Protein AF-A0A0F8W7I5-F1 (afdb_monomer_lite)

Sequence (427 aa):
KKTGGIIATMIDIIKAVSNLGILMFHIVDGIEAINVDHQGSGLKTAEGMVFAGLNPVSTDLLCARYMFSNVPLNESLEVKLEGGTAGGFPQKVPIPSVDGINIISKEGYDCLLARDFTFERAEKRGLGEMSYYATGYDILTDSPIISLKGHLGSVINDNFSDIVTSTLFYDTYKIPWDLQRTALNYLAAVDELGGTNLKEEFIQYFDEDDDGVISYEEFGKRGSTTIMLHFAADYVSSMGKERLGYLKGFFKLMSSMYRYSNKQNNPDNLDIMGERSLATTCAVAFTVSRMPIEIPDQFVSGRMCGKGKWPSTQFARFLQTGNMIYGPGFPLSIGVPGLYGNALFYADLTQNGGNYAGNLRNQPNPGAINRYIREVKRGKVKPLDFVVYVPAEFVKFTGKKIPNIETTDDPTKIFTASFQNNNEIWS

pLDDT: mean 90.23, std 7.47, range [54.41, 98.56]

Structure (mmCIF, N/CA/C/O backbone):
data_AF-A0A0F8W7I5-F1
#
_entry.id   AF-A0A0F8W7I5-F1
#
loop_
_atom_site.group_PDB
_atom_site.id
_atom_site.type_symbol
_atom_site.label_atom_id
_atom_site.label_alt_id
_atom_site.label_comp_id
_atom_site.label_asym_id
_atom_site.label_entity_id
_atom_site.label_seq_id
_atom_site.pdbx_PDB_ins_code
_atom_site.Cartn_x
_atom_site.Cartn_y
_atom_site.Cartn_z
_atom_site.occupancy
_atom_site.B_iso_or_equiv
_atom_site.auth_seq_id
_atom_site.auth_comp_id
_atom_site.auth_asym_id
_atom_site.auth_atom_id
_atom_site.pdbx_PDB_model_num
ATOM 1 N N . LYS A 1 1 ? 26.038 -5.611 10.581 1.00 56.50 1 LYS A N 1
ATOM 2 C CA . LYS A 1 1 ? 25.983 -6.122 9.187 1.00 56.50 1 LYS A CA 1
ATOM 3 C C . LYS A 1 1 ? 24.552 -6.552 8.903 1.00 56.50 1 LYS A C 1
ATOM 5 O O . LYS A 1 1 ? 24.049 -7.376 9.657 1.00 56.50 1 LYS A O 1
ATOM 10 N N . LYS A 1 2 ? 23.906 -5.969 7.888 1.00 68.94 2 LYS A N 1
ATOM 11 C CA . LYS A 1 2 ? 22.574 -6.375 7.413 1.00 68.94 2 LYS A CA 1
ATOM 12 C C . LYS A 1 2 ? 22.705 -7.729 6.704 1.00 68.94 2 LYS A C 1
ATOM 14 O O . LYS A 1 2 ? 23.706 -7.954 6.023 1.00 68.94 2 LYS A O 1
ATOM 19 N N . THR A 1 3 ? 21.776 -8.655 6.922 1.00 73.94 3 THR A N 1
ATOM 20 C CA . THR A 1 3 ? 21.707 -9.875 6.101 1.00 73.94 3 THR A CA 1
ATOM 21 C C . THR A 1 3 ? 21.049 -9.522 4.768 1.00 73.94 3 THR A C 1
ATOM 23 O O . THR A 1 3 ? 20.335 -8.527 4.683 1.00 73.94 3 THR A O 1
ATOM 26 N N . GLY A 1 4 ? 21.239 -10.330 3.723 1.00 75.44 4 GLY A N 1
ATOM 27 C CA . GLY A 1 4 ? 20.555 -10.111 2.439 1.00 75.44 4 GLY A CA 1
ATOM 28 C C . GLY A 1 4 ? 19.050 -10.437 2.452 1.00 75.44 4 GLY A C 1
ATOM 29 O O . GLY A 1 4 ? 18.425 -10.495 1.395 1.00 75.44 4 GLY A O 1
ATOM 30 N N . GLY A 1 5 ? 18.474 -10.683 3.637 1.00 81.38 5 GLY A N 1
ATOM 31 C CA . GLY A 1 5 ? 17.042 -10.870 3.841 1.00 81.38 5 GLY A CA 1
ATOM 32 C C . GLY A 1 5 ? 16.445 -12.043 3.062 1.00 81.38 5 GLY A C 1
ATOM 33 O O . GLY A 1 5 ? 17.113 -13.037 2.763 1.00 81.38 5 GLY A O 1
ATOM 34 N N . ILE A 1 6 ? 15.157 -11.920 2.736 1.00 81.62 6 ILE A N 1
ATOM 35 C CA . ILE A 1 6 ? 14.421 -12.932 1.972 1.00 81.62 6 ILE A CA 1
ATOM 36 C C . ILE A 1 6 ? 14.962 -13.076 0.546 1.00 81.62 6 ILE A C 1
ATOM 38 O O . ILE A 1 6 ? 15.063 -14.195 0.060 1.00 81.62 6 ILE A O 1
ATOM 42 N N . ILE A 1 7 ? 15.407 -11.981 -0.080 1.00 85.12 7 ILE A N 1
ATOM 43 C CA . ILE A 1 7 ? 15.951 -11.982 -1.445 1.00 85.12 7 ILE A CA 1
ATOM 44 C C . ILE A 1 7 ? 17.201 -12.863 -1.527 1.00 85.12 7 ILE A C 1
ATOM 46 O O . ILE A 1 7 ? 17.254 -13.794 -2.328 1.00 85.12 7 ILE A O 1
ATOM 50 N N . ALA A 1 8 ? 18.198 -12.630 -0.664 1.00 86.69 8 ALA A N 1
ATOM 51 C CA . ALA A 1 8 ? 19.387 -13.481 -0.638 1.00 86.69 8 ALA A CA 1
ATOM 52 C C . ALA A 1 8 ? 19.048 -14.925 -0.256 1.00 86.69 8 ALA A C 1
ATOM 54 O O . ALA A 1 8 ? 19.621 -15.844 -0.829 1.00 86.69 8 ALA A O 1
ATOM 55 N N . THR A 1 9 ? 18.082 -15.128 0.646 1.00 89.56 9 THR A N 1
ATOM 56 C CA . THR A 1 9 ? 17.603 -16.474 0.996 1.00 89.56 9 THR A CA 1
ATOM 57 C C . THR A 1 9 ? 17.038 -17.206 -0.224 1.00 89.56 9 THR A C 1
ATOM 59 O O . THR A 1 9 ? 17.407 -18.349 -0.473 1.00 89.56 9 THR A O 1
ATOM 62 N N . MET A 1 10 ? 16.184 -16.552 -1.017 1.00 88.69 10 MET A N 1
ATOM 63 C CA . MET A 1 10 ? 15.612 -17.120 -2.243 1.00 88.69 10 MET A CA 1
ATOM 64 C C . MET A 1 10 ? 16.702 -17.445 -3.268 1.00 88.69 10 MET A C 1
ATOM 66 O O . MET A 1 10 ? 16.728 -18.549 -3.807 1.00 88.69 10 MET A O 1
ATOM 70 N N . ILE A 1 11 ? 17.642 -16.520 -3.478 1.00 91.06 11 ILE A N 1
ATOM 71 C CA . ILE A 1 11 ? 18.794 -16.719 -4.366 1.00 91.06 11 ILE A CA 1
ATOM 72 C C . ILE A 1 11 ? 19.638 -17.918 -3.909 1.00 91.06 11 ILE A C 1
ATOM 74 O O . ILE A 1 11 ? 20.025 -18.751 -4.727 1.00 91.06 11 ILE A O 1
ATOM 78 N N . ASP A 1 12 ? 19.906 -18.039 -2.609 1.00 90.31 12 ASP A N 1
ATOM 79 C CA . ASP A 1 12 ? 20.693 -19.140 -2.054 1.00 90.31 12 ASP A CA 1
ATOM 80 C C . ASP A 1 12 ? 19.970 -20.489 -2.175 1.00 90.31 12 ASP A C 1
ATOM 82 O O . ASP A 1 12 ? 20.615 -21.488 -2.494 1.00 90.31 12 ASP A O 1
ATOM 86 N N . ILE A 1 13 ? 18.643 -20.526 -2.004 1.00 89.38 13 ILE A N 1
ATOM 87 C CA . ILE A 1 13 ? 17.831 -21.732 -2.233 1.00 89.38 13 ILE A CA 1
ATOM 88 C C . ILE A 1 13 ? 17.916 -22.165 -3.700 1.00 89.38 13 ILE A C 1
ATOM 90 O O . ILE A 1 13 ? 18.237 -23.322 -3.973 1.00 89.38 13 ILE A O 1
ATOM 94 N N . ILE A 1 14 ? 17.684 -21.248 -4.646 1.00 87.62 14 ILE A N 1
ATOM 95 C CA . ILE A 1 14 ? 17.744 -21.560 -6.084 1.00 87.62 14 ILE A CA 1
ATOM 96 C C . ILE A 1 14 ? 19.150 -22.041 -6.455 1.00 87.62 14 ILE A C 1
ATOM 98 O O . ILE A 1 14 ? 19.300 -23.046 -7.147 1.00 87.62 14 ILE A O 1
ATOM 102 N N . LYS A 1 15 ? 20.191 -21.385 -5.929 1.00 88.88 15 LYS A N 1
ATOM 103 C CA . LYS A 1 15 ? 21.586 -21.774 -6.163 1.00 88.88 15 LYS A CA 1
ATOM 104 C C . LYS A 1 15 ? 21.917 -23.149 -5.589 1.00 88.88 15 LYS A C 1
ATOM 106 O O . LYS A 1 15 ? 22.700 -23.895 -6.173 1.00 88.88 15 LYS A O 1
ATOM 111 N N . ALA A 1 16 ? 21.372 -23.488 -4.425 1.00 89.31 16 ALA A N 1
ATOM 112 C CA . ALA A 1 16 ? 21.576 -24.801 -3.831 1.00 89.31 16 ALA A CA 1
ATOM 113 C C . ALA A 1 16 ? 20.948 -25.900 -4.700 1.00 89.31 16 ALA A C 1
ATOM 115 O O . ALA A 1 16 ? 21.582 -26.927 -4.931 1.00 89.31 16 ALA A O 1
ATOM 116 N N . VAL A 1 17 ? 19.739 -25.663 -5.220 1.00 86.81 17 VAL A N 1
ATOM 117 C CA . VAL A 1 17 ? 19.012 -26.626 -6.060 1.00 86.81 17 VAL A CA 1
ATOM 118 C C . VAL A 1 17 ? 19.626 -26.752 -7.457 1.00 86.81 17 VAL A C 1
ATOM 120 O O . VAL A 1 17 ? 19.731 -27.868 -7.966 1.00 86.81 17 VAL A O 1
ATOM 123 N N . SER A 1 18 ? 20.096 -25.655 -8.062 1.00 83.56 18 SER A N 1
ATOM 124 C CA . SER A 1 18 ? 20.686 -25.672 -9.411 1.00 83.56 18 SER A CA 1
ATOM 125 C C . SER A 1 18 ? 21.927 -26.566 -9.512 1.00 83.56 18 SER A C 1
ATOM 127 O O . SER A 1 18 ? 22.158 -27.209 -10.535 1.00 83.56 18 SER A O 1
ATOM 129 N N . ASN A 1 19 ? 22.687 -26.690 -8.422 1.00 81.50 19 ASN A N 1
ATOM 130 C CA . ASN A 1 19 ? 23.871 -27.548 -8.347 1.00 81.50 19 ASN A CA 1
ATOM 131 C C . ASN A 1 19 ? 23.555 -29.052 -8.239 1.00 81.50 19 ASN A C 1
ATOM 133 O O . ASN A 1 19 ? 24.476 -29.866 -8.262 1.00 81.50 19 ASN A O 1
ATOM 137 N N . LEU A 1 20 ? 22.281 -29.445 -8.129 1.00 87.12 20 LEU A N 1
ATOM 138 C CA . LEU A 1 20 ? 21.867 -30.851 -8.030 1.00 87.12 20 LEU A CA 1
ATOM 139 C C . LEU A 1 20 ? 21.674 -31.530 -9.396 1.00 87.12 20 LEU A C 1
ATOM 141 O O . LEU A 1 20 ? 21.258 -32.685 -9.448 1.00 87.12 20 LEU A O 1
ATOM 145 N N . GLY A 1 21 ? 21.950 -30.831 -10.502 1.00 80.31 21 GLY A N 1
ATOM 146 C CA . GLY A 1 21 ? 21.763 -31.364 -11.857 1.00 80.31 21 GLY A CA 1
ATOM 147 C C . GLY A 1 21 ? 20.293 -31.510 -12.266 1.00 80.31 21 GLY A C 1
ATOM 148 O O . GLY A 1 21 ? 19.979 -32.270 -13.179 1.00 80.31 21 GLY A O 1
ATOM 149 N N . ILE A 1 22 ? 19.388 -30.802 -11.585 1.00 84.06 22 ILE A N 1
ATOM 150 C CA . ILE A 1 22 ? 17.960 -30.773 -11.905 1.00 84.06 22 ILE A CA 1
ATOM 151 C C . ILE A 1 22 ? 17.735 -29.729 -13.001 1.00 84.06 22 ILE A C 1
ATOM 153 O O . ILE A 1 22 ? 18.164 -28.583 -12.866 1.00 84.06 22 ILE A O 1
ATOM 157 N N . LEU A 1 23 ? 17.039 -30.111 -14.075 1.00 85.12 23 LEU A N 1
ATOM 158 C CA . LEU A 1 23 ? 16.570 -29.153 -15.073 1.00 85.12 23 LEU A CA 1
ATOM 159 C C . LEU A 1 23 ? 15.580 -28.188 -14.410 1.00 85.12 23 LEU A C 1
ATOM 161 O O . LEU A 1 23 ? 14.511 -28.605 -13.965 1.00 85.12 23 LEU A O 1
ATOM 165 N N . MET A 1 24 ? 15.934 -26.907 -14.367 1.00 84.69 24 MET A N 1
ATOM 166 C CA . MET A 1 24 ? 15.047 -25.849 -13.897 1.00 84.69 24 MET A CA 1
ATOM 167 C C . MET A 1 24 ? 14.416 -25.156 -15.099 1.00 84.69 24 MET A C 1
ATOM 169 O O . MET A 1 24 ? 15.111 -24.691 -16.001 1.00 84.69 24 MET A O 1
ATOM 173 N N . PHE A 1 25 ? 13.089 -25.113 -15.109 1.00 88.81 25 PHE A N 1
ATOM 174 C CA . PHE A 1 25 ? 12.299 -24.404 -16.104 1.00 88.81 25 PHE A CA 1
ATOM 175 C C . PHE A 1 25 ? 11.478 -23.345 -15.377 1.00 88.81 25 PHE A C 1
ATOM 177 O O . PHE A 1 25 ? 10.688 -23.676 -14.491 1.00 88.81 25 PHE A O 1
ATOM 184 N N . HIS A 1 26 ? 11.705 -22.080 -15.715 1.00 86.94 26 HIS A N 1
ATOM 185 C CA . HIS A 1 26 ? 11.046 -20.944 -15.084 1.00 86.94 26 HIS A CA 1
ATOM 186 C C . HIS A 1 26 ? 9.839 -20.567 -15.922 1.00 86.94 26 HIS A C 1
ATOM 188 O O . HIS A 1 26 ? 9.993 -20.311 -17.112 1.00 86.94 26 HIS A O 1
ATOM 194 N N . ILE A 1 27 ? 8.656 -20.572 -15.311 1.00 88.06 27 ILE A N 1
ATOM 195 C CA . ILE A 1 27 ? 7.405 -20.145 -15.936 1.00 88.06 27 ILE A CA 1
ATOM 196 C C . ILE A 1 27 ? 6.838 -19.024 -15.081 1.00 88.06 27 ILE A C 1
ATOM 198 O O . ILE A 1 27 ? 6.635 -19.217 -13.881 1.00 88.06 27 ILE A O 1
ATOM 202 N N . VAL A 1 28 ? 6.570 -17.881 -15.702 1.00 84.75 28 VAL A N 1
ATOM 203 C CA . VAL A 1 28 ? 5.923 -16.746 -15.048 1.00 84.75 28 VAL A CA 1
ATOM 204 C C . VAL A 1 28 ? 4.610 -16.461 -15.756 1.00 84.75 28 VAL A C 1
ATOM 206 O O . VAL A 1 28 ? 4.583 -16.254 -16.970 1.00 84.75 28 VAL A O 1
ATOM 209 N N . ASP A 1 29 ? 3.526 -16.481 -14.987 1.00 83.88 29 ASP A N 1
ATOM 210 C CA . ASP A 1 29 ? 2.187 -16.142 -15.452 1.00 83.88 29 ASP A CA 1
ATOM 211 C C . ASP A 1 29 ? 1.895 -14.670 -15.146 1.00 83.88 29 ASP A C 1
ATOM 213 O O . ASP A 1 29 ? 1.801 -14.279 -13.981 1.00 83.88 29 ASP A O 1
ATOM 217 N N . GLY A 1 30 ? 1.792 -13.860 -16.199 1.00 78.38 30 GLY A N 1
ATOM 218 C CA . GLY A 1 30 ? 1.366 -12.465 -16.136 1.00 78.38 30 GLY A CA 1
ATOM 219 C C . GLY A 1 30 ? -0.058 -12.241 -16.653 1.00 78.38 30 GLY A C 1
ATOM 220 O O . GLY A 1 30 ? -0.389 -11.098 -16.956 1.00 78.38 30 GLY A O 1
ATOM 221 N N . ILE A 1 31 ? -0.871 -13.293 -16.826 1.00 80.06 31 ILE A N 1
ATOM 222 C CA . ILE A 1 31 ? -2.256 -13.216 -17.319 1.00 80.06 31 ILE A CA 1
ATOM 223 C C . ILE A 1 31 ? -3.209 -12.779 -16.209 1.00 80.06 31 ILE A C 1
ATOM 225 O O . ILE A 1 31 ? -3.118 -13.229 -15.069 1.00 80.06 31 ILE A O 1
ATOM 229 N N . GLU A 1 32 ? -4.170 -11.922 -16.562 1.00 75.75 32 GLU A N 1
ATOM 230 C CA . GLU A 1 32 ? -5.151 -11.382 -15.616 1.00 75.75 32 GLU A CA 1
ATOM 231 C C . GLU A 1 32 ? -4.492 -10.728 -14.393 1.00 75.75 32 GLU A C 1
ATOM 233 O O . GLU A 1 32 ? -4.996 -10.819 -13.265 1.00 75.75 32 GLU A O 1
ATOM 238 N N . ALA A 1 33 ? -3.348 -10.075 -14.621 1.00 77.25 33 ALA A N 1
ATOM 239 C CA . ALA A 1 33 ? -2.568 -9.475 -13.558 1.00 77.25 33 ALA A CA 1
ATOM 240 C C . ALA A 1 33 ? -3.409 -8.467 -12.758 1.00 77.25 33 ALA A C 1
ATOM 242 O O . ALA A 1 33 ? -4.278 -7.756 -13.279 1.00 77.25 33 ALA A O 1
ATOM 243 N N . ILE A 1 34 ? -3.148 -8.425 -11.453 1.00 76.75 34 ILE A N 1
ATOM 244 C CA . ILE A 1 34 ? -3.834 -7.532 -10.523 1.00 76.75 34 ILE A CA 1
ATOM 245 C C . ILE A 1 34 ? -2.980 -6.285 -10.358 1.00 76.75 34 ILE A C 1
ATOM 247 O O . ILE A 1 34 ? -1.820 -6.358 -9.964 1.00 76.75 34 ILE A O 1
ATOM 251 N N . ASN A 1 35 ? -3.565 -5.131 -10.658 1.00 75.75 35 ASN A N 1
ATOM 252 C CA . ASN A 1 35 ? -2.820 -3.887 -10.823 1.00 75.75 35 ASN A CA 1
ATOM 253 C C . ASN A 1 35 ? -2.430 -3.141 -9.540 1.00 75.75 35 ASN A C 1
ATOM 255 O O . ASN A 1 35 ? -1.685 -2.166 -9.613 1.00 75.75 35 ASN A O 1
ATOM 259 N N . VAL A 1 36 ? -2.974 -3.542 -8.390 1.00 77.88 36 VAL A N 1
ATOM 260 C CA . VAL A 1 36 ? -2.850 -2.797 -7.123 1.00 77.88 36 VAL A CA 1
ATOM 261 C C . VAL A 1 36 ? -2.219 -3.622 -6.007 1.00 77.88 36 VAL A C 1
ATOM 263 O O . VAL A 1 36 ? -1.603 -3.051 -5.113 1.00 77.88 36 VAL A O 1
ATOM 266 N N . ASP A 1 37 ? -2.429 -4.937 -5.985 1.00 70.12 37 ASP A N 1
ATOM 267 C CA . ASP A 1 37 ? -1.932 -5.800 -4.918 1.00 70.12 37 ASP A CA 1
ATOM 268 C C . ASP A 1 37 ? -2.004 -7.277 -5.332 1.00 70.12 37 ASP A C 1
ATOM 270 O O . ASP A 1 37 ? -3.050 -7.820 -5.701 1.00 70.12 37 ASP A O 1
ATOM 274 N N . HIS A 1 38 ? -0.862 -7.948 -5.210 1.00 62.19 38 HIS A N 1
ATOM 275 C CA . HIS A 1 38 ? -0.680 -9.366 -5.499 1.00 62.19 38 HIS A CA 1
ATOM 276 C C . HIS A 1 38 ? -1.465 -10.290 -4.548 1.00 62.19 38 HIS A C 1
ATOM 278 O O . HIS A 1 38 ? -1.627 -11.473 -4.843 1.00 62.19 38 HIS A O 1
ATOM 284 N N . GLN A 1 39 ? -1.991 -9.778 -3.428 1.00 59.12 39 GLN A N 1
ATOM 285 C CA . GLN A 1 39 ? -2.859 -10.525 -2.509 1.00 59.12 39 GLN A CA 1
ATOM 286 C C . GLN A 1 39 ? -4.325 -10.598 -2.964 1.00 59.12 39 GLN A C 1
ATOM 288 O O . GLN A 1 39 ? -5.170 -11.133 -2.242 1.00 59.12 39 GLN A O 1
ATOM 293 N N . GLY A 1 40 ? -4.650 -10.104 -4.163 1.00 54.41 40 GLY A N 1
ATOM 294 C CA . GLY A 1 40 ? -5.990 -10.234 -4.734 1.00 54.41 40 GLY A CA 1
ATOM 295 C C . GLY A 1 40 ? -6.849 -8.978 -4.637 1.00 54.41 40 GLY A C 1
ATOM 296 O O . GLY A 1 40 ? -8.016 -9.022 -5.031 1.00 54.41 40 GLY A O 1
ATOM 297 N N . SER A 1 41 ? -6.316 -7.875 -4.104 1.00 63.09 41 SER A N 1
ATOM 298 C CA . SER A 1 41 ? -7.029 -6.601 -4.048 1.00 63.09 41 SER A CA 1
ATOM 299 C C . SER A 1 41 ? -6.673 -5.726 -5.260 1.00 63.09 41 SER A C 1
ATOM 301 O O . SER A 1 41 ? -5.515 -5.556 -5.617 1.00 63.09 41 SER A O 1
ATOM 303 N N . GLY A 1 42 ? -7.681 -5.216 -5.970 1.00 72.94 42 GLY A N 1
ATOM 304 C CA . GLY A 1 42 ? -7.474 -4.445 -7.201 1.00 72.94 42 GLY A CA 1
ATOM 305 C C . GLY A 1 42 ? -8.438 -4.821 -8.317 1.00 72.94 42 GLY A C 1
ATOM 306 O O . GLY A 1 42 ? -9.396 -5.570 -8.114 1.00 72.94 42 GLY A O 1
ATOM 307 N N . LEU A 1 43 ? -8.194 -4.264 -9.501 1.00 77.88 43 LEU A N 1
ATOM 308 C CA . LEU A 1 43 ? -8.916 -4.632 -10.711 1.00 77.88 43 LEU A CA 1
ATOM 309 C C . LEU A 1 43 ? -8.080 -5.670 -11.450 1.00 77.88 43 LEU A C 1
ATOM 311 O O . LEU A 1 43 ? -6.911 -5.435 -11.743 1.00 77.88 43 LEU A O 1
ATOM 315 N N . LYS A 1 44 ? -8.692 -6.816 -11.748 1.00 81.75 44 LYS A N 1
ATOM 316 C CA . LYS A 1 44 ? -8.125 -7.736 -12.729 1.00 81.75 44 LYS A CA 1
ATOM 317 C C . LYS A 1 44 ? -8.121 -7.037 -14.080 1.00 81.75 44 LYS A C 1
ATOM 319 O O . LYS A 1 44 ? -9.187 -6.612 -14.537 1.00 81.75 44 LYS A O 1
ATOM 324 N N . THR A 1 45 ? -6.962 -6.948 -14.714 1.00 80.81 45 THR A N 1
ATOM 325 C CA . THR A 1 45 ? -6.882 -6.468 -16.091 1.00 80.81 45 THR A CA 1
ATOM 326 C C . THR A 1 45 ? -6.848 -7.663 -17.025 1.00 80.81 45 THR A C 1
ATOM 328 O O . THR A 1 45 ? -6.002 -8.528 -16.865 1.00 80.81 45 THR A O 1
ATOM 331 N N . ALA A 1 46 ? -7.744 -7.721 -18.012 1.00 84.50 46 ALA A N 1
ATOM 332 C CA . ALA A 1 46 ? -7.744 -8.766 -19.038 1.00 84.50 46 ALA A CA 1
ATOM 333 C C . ALA A 1 46 ? -6.613 -8.543 -20.069 1.00 84.50 46 ALA A C 1
ATOM 335 O O . ALA A 1 46 ? -6.865 -8.326 -21.251 1.00 84.50 46 ALA A O 1
ATOM 336 N N . GLU A 1 47 ? -5.371 -8.550 -19.593 1.00 83.38 47 GLU A N 1
ATOM 337 C CA . GLU A 1 47 ? -4.126 -8.477 -20.357 1.00 83.38 47 GLU A CA 1
ATOM 338 C C . GLU A 1 47 ? -3.126 -9.488 -19.773 1.00 83.38 47 GLU A C 1
ATOM 340 O O . GLU A 1 47 ? -3.336 -10.004 -18.669 1.00 83.38 47 GLU A O 1
ATOM 345 N N . GLY A 1 48 ? -2.061 -9.797 -20.512 1.00 82.88 48 GLY A N 1
ATOM 346 C CA . GLY A 1 48 ? -0.953 -10.586 -19.985 1.00 82.88 48 GLY A CA 1
ATOM 347 C C . GLY A 1 48 ? -0.318 -11.561 -20.962 1.00 82.88 48 GLY A C 1
ATOM 348 O O . GLY A 1 48 ? -0.821 -11.811 -22.056 1.00 82.88 48 GLY A O 1
ATOM 349 N N . MET A 1 49 ? 0.801 -12.133 -20.528 1.00 87.00 49 MET A N 1
ATOM 350 C CA . MET A 1 49 ? 1.569 -13.139 -21.254 1.00 87.00 49 MET A CA 1
ATOM 351 C C . MET A 1 49 ? 2.102 -14.194 -20.288 1.00 87.00 49 MET A C 1
ATOM 353 O O . MET A 1 49 ? 2.274 -13.931 -19.097 1.00 87.00 49 MET A O 1
ATOM 357 N N . VAL A 1 50 ? 2.409 -15.374 -20.823 1.00 90.75 50 VAL A N 1
ATOM 358 C CA . VAL A 1 50 ? 3.190 -16.391 -20.115 1.00 90.75 50 VAL A CA 1
ATOM 359 C C . VAL A 1 50 ? 4.616 -16.339 -20.634 1.00 90.75 50 VAL A C 1
ATOM 361 O O . VAL A 1 50 ? 4.855 -16.470 -21.835 1.00 90.75 50 VAL A O 1
ATOM 364 N N . PHE A 1 51 ? 5.563 -16.178 -19.718 1.00 91.69 51 PHE A N 1
ATOM 365 C CA . PHE A 1 51 ? 6.987 -16.214 -20.018 1.00 91.69 51 PHE A CA 1
ATOM 366 C C . PHE A 1 51 ? 7.556 -17.547 -19.580 1.00 91.69 51 PHE A C 1
ATOM 368 O O . PHE A 1 51 ? 7.219 -18.043 -18.505 1.00 91.69 51 PHE A O 1
ATOM 375 N N . ALA A 1 52 ? 8.435 -18.118 -20.397 1.00 93.12 52 ALA A N 1
ATOM 376 C CA . ALA A 1 52 ? 9.152 -19.312 -20.010 1.00 93.12 52 ALA A CA 1
ATOM 377 C C . ALA A 1 52 ? 10.602 -19.286 -20.483 1.00 93.12 52 ALA A C 1
ATOM 379 O O . ALA A 1 52 ? 10.895 -18.853 -21.598 1.00 93.12 52 ALA A O 1
ATOM 380 N N . GLY A 1 53 ? 11.509 -19.777 -19.643 1.00 92.75 53 GLY A N 1
ATOM 381 C CA . GLY A 1 53 ? 12.928 -19.799 -19.963 1.00 92.75 53 GLY A CA 1
ATOM 382 C C . GLY A 1 53 ? 13.757 -20.667 -19.024 1.00 92.75 53 GLY A C 1
ATOM 383 O O . GLY A 1 53 ? 13.320 -21.086 -17.952 1.00 92.75 53 GLY A O 1
ATOM 384 N N . LEU A 1 54 ? 14.981 -20.958 -19.464 1.00 91.56 54 LEU A N 1
ATOM 385 C CA . LEU A 1 54 ? 15.971 -21.713 -18.687 1.00 91.56 54 LEU A CA 1
ATOM 386 C C . LEU A 1 54 ? 16.872 -20.806 -17.842 1.00 91.56 54 LEU A C 1
ATOM 388 O O . LEU A 1 54 ? 17.495 -21.272 -16.894 1.00 91.56 54 LEU A O 1
ATOM 392 N N . ASN A 1 55 ? 16.949 -19.518 -18.186 1.00 92.06 55 ASN A N 1
ATOM 393 C CA . ASN A 1 55 ? 17.693 -18.523 -17.427 1.00 92.06 55 ASN A CA 1
ATOM 394 C C . ASN A 1 55 ? 16.714 -17.783 -16.494 1.00 92.06 55 ASN A C 1
ATOM 396 O O . ASN A 1 55 ? 15.918 -16.982 -16.997 1.00 92.06 55 ASN A O 1
ATOM 400 N N . PRO A 1 56 ? 16.725 -18.044 -15.171 1.00 90.25 56 PRO A N 1
ATOM 401 C CA . PRO A 1 56 ? 15.788 -17.419 -14.236 1.00 90.25 56 PRO A CA 1
ATOM 402 C C . PRO A 1 56 ? 15.877 -15.899 -14.245 1.00 90.25 56 PRO A C 1
ATOM 404 O O . PRO A 1 56 ? 14.857 -15.226 -14.310 1.00 90.25 56 PRO A O 1
ATOM 407 N N . VAL A 1 57 ? 17.098 -15.358 -14.231 1.00 92.62 57 VAL A N 1
ATOM 408 C CA . VAL A 1 57 ? 17.320 -13.910 -14.153 1.00 92.62 57 VAL A CA 1
ATOM 409 C C . VAL A 1 57 ? 16.760 -13.221 -15.393 1.00 92.62 57 VAL A C 1
ATOM 411 O O . VAL A 1 57 ? 16.017 -12.252 -15.269 1.00 92.62 57 VAL A O 1
ATOM 414 N N . SER A 1 58 ? 17.049 -13.756 -16.581 1.00 93.56 58 SER A N 1
ATOM 415 C CA . SER A 1 58 ? 16.514 -13.238 -17.842 1.00 93.56 58 SER A CA 1
ATOM 416 C C . SER A 1 58 ? 14.989 -13.311 -17.903 1.00 93.56 58 SER A C 1
ATOM 418 O O . SER A 1 58 ? 14.344 -12.361 -18.341 1.00 93.56 58 SER A O 1
ATOM 420 N N . THR A 1 59 ? 14.417 -14.444 -17.481 1.00 93.44 59 THR A N 1
ATOM 421 C CA . THR A 1 59 ? 12.973 -14.715 -17.571 1.00 93.44 59 THR A CA 1
ATOM 422 C C . THR A 1 59 ? 12.190 -13.807 -16.626 1.00 93.44 59 THR A C 1
ATOM 424 O O . THR A 1 59 ? 11.228 -13.163 -17.047 1.00 93.44 59 THR A O 1
ATOM 427 N N . ASP A 1 60 ? 12.643 -13.685 -15.377 1.00 91.06 60 ASP A N 1
ATOM 428 C CA . ASP A 1 60 ? 11.992 -12.847 -14.372 1.00 91.06 60 ASP A CA 1
ATOM 429 C C . ASP A 1 60 ? 12.155 -11.357 -14.705 1.00 91.06 60 ASP A C 1
ATOM 431 O O . ASP A 1 60 ? 11.199 -10.592 -14.583 1.00 91.06 60 ASP A O 1
ATOM 435 N N . LEU A 1 61 ? 13.330 -10.935 -15.194 1.00 92.31 61 LEU A N 1
ATOM 436 C CA . LEU A 1 61 ? 13.559 -9.547 -15.607 1.00 92.31 61 LEU A CA 1
ATOM 437 C C . LEU A 1 61 ? 12.703 -9.160 -16.819 1.00 92.31 61 LEU A C 1
ATOM 439 O O . LEU A 1 61 ? 12.175 -8.049 -16.865 1.00 92.31 61 LEU A O 1
ATOM 443 N N . LEU A 1 62 ? 12.559 -10.053 -17.804 1.00 92.38 62 LEU A N 1
ATOM 444 C CA . LEU A 1 62 ? 11.651 -9.853 -18.933 1.00 92.38 62 LEU A CA 1
ATOM 445 C C . LEU A 1 62 ? 10.212 -9.650 -18.446 1.00 92.38 62 LEU A C 1
ATOM 447 O O . LEU A 1 62 ? 9.557 -8.692 -18.854 1.00 92.38 62 LEU A O 1
ATOM 451 N N . CYS A 1 63 ? 9.746 -10.522 -17.551 1.00 91.00 63 CYS A N 1
ATOM 452 C CA . CYS A 1 63 ? 8.405 -10.426 -16.991 1.00 91.00 63 CYS A CA 1
ATOM 453 C C . CYS A 1 63 ? 8.203 -9.116 -16.216 1.00 91.00 63 CYS A C 1
ATOM 455 O O . CYS A 1 63 ? 7.216 -8.416 -16.434 1.00 91.00 63 CYS A O 1
ATOM 457 N N . ALA A 1 64 ? 9.163 -8.737 -15.370 1.00 90.75 64 ALA A N 1
ATOM 458 C CA . ALA A 1 64 ? 9.109 -7.494 -14.612 1.00 90.75 64 ALA A CA 1
ATOM 459 C C . ALA A 1 64 ? 9.061 -6.265 -15.534 1.00 90.75 64 ALA A C 1
ATOM 461 O O . ALA A 1 64 ? 8.244 -5.374 -15.324 1.00 90.75 64 ALA A O 1
ATOM 462 N N . ARG A 1 65 ? 9.877 -6.234 -16.593 1.00 91.06 65 ARG A N 1
ATOM 463 C CA . ARG A 1 65 ? 9.878 -5.151 -17.592 1.00 91.06 65 ARG A CA 1
ATOM 464 C C . ARG A 1 65 ? 8.564 -5.041 -18.360 1.00 91.06 65 ARG A C 1
ATOM 466 O O . ARG A 1 65 ? 8.142 -3.928 -18.650 1.00 91.06 65 ARG A O 1
ATOM 473 N N . TYR A 1 66 ? 7.912 -6.165 -18.653 1.00 89.44 66 TYR A N 1
ATOM 474 C CA . TYR A 1 66 ? 6.576 -6.178 -19.248 1.00 89.44 66 TYR A CA 1
ATOM 475 C C . TYR A 1 66 ? 5.504 -5.664 -18.274 1.00 89.44 66 TYR A C 1
ATOM 477 O O . TYR A 1 66 ? 4.757 -4.754 -18.618 1.00 89.44 66 TYR A O 1
ATOM 485 N N . MET A 1 67 ? 5.441 -6.212 -17.054 1.00 87.06 67 MET A N 1
ATOM 486 C CA . MET A 1 67 ? 4.397 -5.861 -16.079 1.00 87.06 67 MET A CA 1
ATOM 487 C C . MET A 1 67 ? 4.541 -4.435 -15.547 1.00 87.06 67 MET A C 1
ATOM 489 O O . MET A 1 67 ? 3.551 -3.749 -15.339 1.00 87.06 67 MET A O 1
ATOM 493 N N . PHE A 1 68 ? 5.767 -3.975 -15.313 1.00 87.38 68 PHE A N 1
ATOM 494 C CA . PHE A 1 68 ? 6.040 -2.694 -14.665 1.00 87.38 68 PHE A CA 1
ATOM 495 C C . PHE A 1 68 ? 6.488 -1.614 -15.649 1.00 87.38 68 PHE A C 1
ATOM 497 O O . PHE A 1 68 ? 7.174 -0.674 -15.252 1.00 87.38 68 PHE A O 1
ATOM 504 N N . SER A 1 69 ? 6.095 -1.726 -16.919 1.00 88.00 69 SER A N 1
ATOM 505 C CA . SER A 1 69 ? 6.214 -0.650 -17.898 1.00 88.00 69 SER A CA 1
ATOM 506 C C . SER A 1 69 ? 4.932 -0.506 -18.713 1.00 88.00 69 SER A C 1
ATOM 508 O O . SER A 1 69 ? 4.372 -1.474 -19.229 1.00 88.00 69 SER A O 1
ATOM 510 N N . ASN A 1 70 ? 4.489 0.741 -18.847 1.00 92.00 70 ASN A N 1
ATOM 511 C CA . ASN A 1 70 ? 3.399 1.152 -19.732 1.00 92.00 70 ASN A CA 1
ATOM 512 C C . ASN A 1 70 ? 3.859 2.253 -20.711 1.00 92.00 70 ASN A C 1
ATOM 514 O O . ASN A 1 70 ? 3.046 3.003 -21.252 1.00 92.00 70 ASN A O 1
ATOM 518 N N . VAL A 1 71 ? 5.179 2.368 -20.910 1.00 93.50 71 VAL A N 1
ATOM 519 C CA . VAL A 1 71 ? 5.827 3.382 -21.747 1.00 93.50 71 VAL A CA 1
ATOM 520 C C . VAL A 1 71 ? 6.546 2.694 -22.913 1.00 93.50 71 VAL A C 1
ATOM 522 O O . VAL A 1 71 ? 7.441 1.883 -22.671 1.00 93.50 71 VAL A O 1
ATOM 525 N N . PRO A 1 72 ? 6.193 3.001 -24.175 1.00 93.06 72 PRO A N 1
ATOM 526 C CA . PRO A 1 72 ? 6.859 2.427 -25.347 1.00 93.06 72 PRO A CA 1
ATOM 527 C C . PRO A 1 72 ? 8.350 2.780 -25.424 1.00 93.06 72 PRO A C 1
ATOM 529 O O . PRO A 1 72 ? 8.768 3.835 -24.943 1.00 93.06 72 PRO A O 1
ATOM 532 N N . LEU A 1 73 ? 9.143 1.948 -26.106 1.00 92.44 73 LEU A N 1
ATOM 533 C CA . LEU A 1 73 ? 10.597 2.095 -26.234 1.00 92.44 73 LEU A CA 1
ATOM 534 C C . LEU A 1 73 ? 11.033 3.506 -26.651 1.00 92.44 73 LEU A C 1
ATOM 536 O O . LEU A 1 73 ? 11.926 4.079 -26.031 1.00 92.44 73 LEU A O 1
ATOM 540 N N . ASN A 1 74 ? 10.415 4.082 -27.686 1.00 91.94 74 ASN A N 1
ATOM 541 C CA . ASN A 1 74 ? 10.800 5.411 -28.177 1.00 91.94 74 ASN A CA 1
ATOM 542 C C . ASN A 1 74 ? 10.631 6.494 -27.104 1.00 91.94 74 ASN A C 1
ATOM 544 O O . ASN A 1 74 ? 11.532 7.300 -26.896 1.00 91.94 74 ASN A O 1
ATOM 548 N N . GLU A 1 75 ? 9.504 6.471 -26.395 1.00 93.12 75 GLU A N 1
ATOM 549 C CA . GLU A 1 75 ? 9.210 7.419 -25.321 1.00 93.12 75 GLU A CA 1
ATOM 550 C C . GLU A 1 75 ? 10.131 7.179 -24.112 1.00 93.12 75 GLU A C 1
ATOM 552 O O . GLU A 1 75 ? 10.661 8.125 -23.53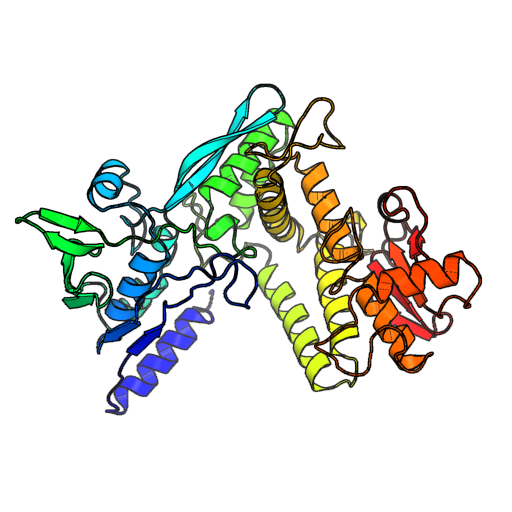1 1.00 93.12 75 GLU A O 1
ATOM 557 N N . SER A 1 76 ? 10.424 5.915 -23.786 1.00 91.44 76 SER A N 1
ATOM 558 C CA . SER A 1 76 ? 11.377 5.557 -22.728 1.00 91.44 76 SER A CA 1
ATOM 559 C C . SER A 1 76 ? 12.776 6.145 -22.979 1.00 91.44 76 SER A C 1
ATOM 561 O O . SER A 1 76 ? 13.373 6.763 -22.090 1.00 91.44 76 SER A O 1
ATOM 563 N N . LEU A 1 77 ? 13.268 6.041 -24.220 1.00 90.00 77 LEU A N 1
ATOM 564 C CA . LEU A 1 77 ? 14.563 6.594 -24.635 1.00 90.00 77 LEU A CA 1
ATOM 565 C C . LEU A 1 77 ? 14.622 8.131 -24.547 1.00 90.00 77 LEU A C 1
ATOM 567 O O . LEU A 1 77 ? 15.708 8.692 -24.373 1.00 90.00 77 LEU A O 1
ATOM 571 N N . GLU A 1 78 ? 13.484 8.819 -24.670 1.00 90.81 78 GLU A N 1
ATOM 572 C CA . GLU A 1 78 ? 13.387 10.275 -24.509 1.00 90.81 78 GLU A CA 1
ATOM 573 C C . GLU A 1 78 ? 13.366 10.691 -23.036 1.00 90.81 78 GLU A C 1
ATOM 575 O O . GLU A 1 78 ? 14.044 11.647 -22.651 1.00 90.81 78 GLU A O 1
ATOM 580 N N . VAL A 1 79 ? 12.618 9.952 -22.212 1.00 87.38 79 VAL A N 1
ATOM 581 C CA . VAL A 1 79 ? 12.438 10.211 -20.779 1.00 87.38 79 VAL A CA 1
ATOM 582 C C . VAL A 1 79 ? 13.739 10.024 -19.992 1.00 87.38 79 VAL A C 1
ATOM 584 O O . VAL A 1 79 ? 13.962 10.749 -19.020 1.00 87.38 79 VAL A O 1
ATOM 587 N N . LYS A 1 80 ? 14.614 9.098 -20.419 1.00 80.19 80 LYS A N 1
ATOM 588 C CA . LYS A 1 80 ? 15.954 8.857 -19.838 1.00 80.19 80 LYS A CA 1
ATOM 589 C C . LYS A 1 80 ? 15.940 8.680 -18.317 1.00 80.19 80 LYS A C 1
ATOM 591 O O . LYS A 1 80 ? 16.831 9.164 -17.615 1.00 80.19 80 LYS A O 1
ATOM 596 N N . LEU A 1 81 ? 14.924 7.991 -17.798 1.00 78.81 81 LEU A N 1
ATOM 597 C CA . LEU A 1 81 ? 14.933 7.521 -16.415 1.00 78.81 81 LEU A CA 1
ATOM 598 C C . LEU A 1 81 ? 15.860 6.308 -16.321 1.00 78.81 81 LEU A C 1
ATOM 600 O O . LEU A 1 81 ? 15.438 5.152 -16.346 1.00 78.81 81 LEU A O 1
ATOM 604 N N . GLU A 1 82 ? 17.145 6.628 -16.263 1.00 65.12 82 GLU A N 1
ATOM 605 C CA . GLU A 1 82 ? 18.242 5.695 -16.064 1.00 65.12 82 GLU A CA 1
ATOM 606 C C . GLU A 1 82 ? 18.592 5.639 -14.574 1.00 65.12 82 GLU A C 1
ATOM 608 O O . GLU A 1 82 ? 18.586 6.658 -13.882 1.00 65.12 82 GLU A O 1
ATOM 613 N N . GLY A 1 83 ? 18.888 4.447 -14.068 1.00 62.12 83 GLY A N 1
ATOM 614 C CA . GLY A 1 83 ? 19.200 4.226 -12.658 1.00 62.12 83 GLY A CA 1
ATOM 615 C C . GLY A 1 83 ? 19.085 2.752 -12.289 1.00 62.12 83 GLY A C 1
ATOM 616 O O . GLY A 1 83 ? 18.295 2.019 -12.887 1.00 62.12 83 GLY A O 1
ATOM 617 N N . GLY A 1 84 ? 19.902 2.319 -11.328 1.00 59.53 84 GLY A N 1
ATOM 618 C CA . GLY A 1 84 ? 19.973 0.931 -10.873 1.00 59.53 84 GLY A CA 1
ATOM 619 C C . GLY A 1 84 ? 20.155 -0.095 -11.990 1.00 59.53 84 GLY A C 1
ATOM 620 O O . GLY A 1 84 ? 20.757 0.174 -13.027 1.00 59.53 84 GLY A O 1
ATOM 621 N N . THR A 1 85 ? 19.674 -1.314 -11.749 1.00 58.19 85 THR A N 1
ATOM 622 C CA . THR A 1 85 ? 20.071 -2.487 -12.549 1.00 58.19 85 THR A CA 1
ATOM 623 C C . THR A 1 85 ? 19.114 -2.779 -13.708 1.00 58.19 85 THR A C 1
ATOM 625 O O . THR A 1 85 ? 19.470 -3.485 -14.649 1.00 58.19 85 THR A O 1
ATOM 628 N N . ALA A 1 86 ? 17.921 -2.178 -13.695 1.00 60.84 86 ALA A N 1
ATOM 629 C CA . ALA A 1 86 ? 16.875 -2.383 -14.695 1.00 60.84 86 ALA A CA 1
ATOM 630 C C . ALA A 1 86 ? 16.191 -1.073 -15.148 1.00 60.84 86 ALA A C 1
ATOM 632 O O . ALA A 1 86 ? 15.007 -1.081 -15.488 1.00 60.84 86 ALA A O 1
ATOM 633 N N . GLY A 1 87 ? 16.941 0.038 -15.173 1.00 71.44 87 GLY A N 1
ATOM 634 C CA . GLY A 1 87 ? 16.510 1.322 -15.743 1.00 71.44 87 GLY A CA 1
ATOM 635 C C . GLY A 1 87 ? 16.096 1.240 -17.222 1.00 71.44 87 GLY A C 1
ATOM 636 O O . GLY A 1 87 ? 16.325 0.230 -17.893 1.00 71.44 87 GLY A O 1
ATOM 637 N N . GLY A 1 88 ? 15.435 2.290 -17.719 1.00 83.88 88 GLY A N 1
ATOM 638 C CA . GLY A 1 88 ? 14.923 2.336 -19.097 1.00 83.88 88 GLY A CA 1
ATOM 639 C C . GLY A 1 88 ? 13.549 1.684 -19.304 1.00 83.88 88 GLY A C 1
ATOM 640 O O . GLY A 1 88 ? 13.118 1.518 -20.440 1.00 83.88 88 GLY A O 1
ATOM 641 N N . PHE A 1 89 ? 12.838 1.346 -18.225 1.00 91.31 89 PHE A N 1
ATOM 642 C CA . PHE A 1 89 ? 11.461 0.831 -18.258 1.00 91.31 89 PHE A CA 1
ATOM 643 C C . PHE A 1 89 ? 10.567 1.670 -17.338 1.00 91.31 89 PHE A C 1
ATOM 645 O O . PHE A 1 89 ? 10.226 1.238 -16.233 1.00 91.31 89 PHE A O 1
ATOM 652 N N . PRO A 1 90 ? 10.254 2.920 -17.720 1.00 92.19 90 PRO A N 1
ATOM 653 C CA . PRO A 1 90 ? 9.422 3.782 -16.903 1.00 92.19 90 PRO A CA 1
ATOM 654 C C . PRO A 1 90 ? 7.942 3.381 -16.973 1.00 92.19 90 PRO A C 1
ATOM 656 O O . PRO A 1 90 ? 7.488 2.699 -17.897 1.00 92.19 90 PRO A O 1
ATOM 659 N N . GLN A 1 91 ? 7.187 3.867 -15.993 1.00 93.06 91 GLN A N 1
ATOM 660 C CA . GLN A 1 91 ? 5.732 3.926 -15.997 1.00 93.06 91 GLN A CA 1
ATOM 661 C C . GLN A 1 91 ? 5.269 5.381 -15.981 1.00 93.06 91 GLN A C 1
ATOM 663 O O . GLN A 1 91 ? 5.859 6.217 -15.292 1.00 93.06 91 GLN A O 1
ATOM 668 N N . LYS A 1 92 ? 4.174 5.671 -16.683 1.00 94.75 92 LYS A N 1
ATOM 669 C CA . LYS A 1 92 ? 3.398 6.901 -16.524 1.00 94.75 92 LYS A CA 1
ATOM 670 C C . LYS A 1 92 ? 2.737 6.900 -15.157 1.00 94.75 92 LYS A C 1
ATOM 672 O O . LYS A 1 92 ? 1.966 5.999 -14.825 1.00 94.75 92 LYS A O 1
ATOM 677 N N . VAL A 1 93 ? 3.019 7.935 -14.378 1.00 95.31 93 VAL A N 1
ATOM 678 C CA . VAL A 1 93 ? 2.497 8.116 -13.023 1.00 95.31 93 VAL A CA 1
ATOM 679 C C . VAL A 1 93 ? 2.007 9.550 -12.827 1.00 95.31 93 VAL A C 1
ATOM 681 O O . VAL A 1 93 ? 2.506 10.477 -13.471 1.00 95.31 93 VAL A O 1
ATOM 684 N N . PRO A 1 94 ? 1.056 9.787 -11.910 1.00 96.62 94 PRO A N 1
ATOM 685 C CA . PRO A 1 94 ? 0.721 11.143 -11.516 1.00 96.62 94 PRO A CA 1
ATOM 686 C C . PRO A 1 94 ? 1.821 11.728 -10.630 1.00 96.62 94 PRO A C 1
ATOM 688 O O . PRO A 1 94 ? 2.220 11.125 -9.637 1.00 96.62 94 PRO A O 1
ATOM 691 N N . ILE A 1 95 ? 2.264 12.936 -10.950 1.00 97.88 95 ILE A N 1
ATOM 692 C CA . ILE A 1 95 ? 3.205 13.733 -10.169 1.00 97.88 95 ILE A CA 1
ATOM 693 C C . ILE A 1 95 ? 2.431 14.882 -9.512 1.00 97.88 95 ILE A C 1
ATOM 695 O O . ILE A 1 95 ? 2.008 15.811 -10.207 1.00 97.88 95 ILE A O 1
ATOM 699 N N . PRO A 1 96 ? 2.198 14.821 -8.190 1.00 98.19 96 PRO A N 1
ATOM 700 C CA . PRO A 1 96 ? 1.544 15.894 -7.452 1.00 98.19 96 PRO A CA 1
ATOM 701 C C . PRO A 1 96 ? 2.337 17.200 -7.538 1.00 98.19 96 PRO A C 1
ATOM 703 O O . PRO A 1 96 ? 3.563 17.199 -7.503 1.00 98.19 96 PRO A O 1
ATOM 706 N N . SER A 1 97 ? 1.645 18.327 -7.637 1.00 98.12 97 SER A N 1
ATOM 707 C CA . SER A 1 97 ? 2.248 19.661 -7.583 1.00 98.12 97 SER A CA 1
ATOM 708 C C . SER A 1 97 ? 1.259 20.671 -7.016 1.00 98.12 97 SER A C 1
ATOM 710 O O . SER A 1 97 ? 0.048 20.456 -7.082 1.00 98.12 97 SER A O 1
ATOM 712 N N . VAL A 1 98 ? 1.767 21.758 -6.443 1.00 98.31 98 VAL A N 1
ATOM 713 C CA . VAL A 1 98 ? 0.932 22.827 -5.887 1.00 98.31 98 VAL A CA 1
ATOM 714 C C . VAL A 1 98 ? 0.246 23.618 -7.004 1.00 98.31 98 VAL A C 1
ATOM 716 O O . VAL A 1 98 ? 0.866 23.968 -8.009 1.00 98.31 98 VAL A O 1
ATOM 719 N N . ASP A 1 99 ? -1.043 23.901 -6.810 1.00 97.62 99 ASP A N 1
ATOM 720 C CA . ASP A 1 99 ? -1.844 24.820 -7.621 1.00 97.62 99 ASP A CA 1
ATOM 721 C C . ASP A 1 99 ? -2.774 25.636 -6.709 1.00 97.62 99 ASP A C 1
ATOM 723 O O . ASP A 1 99 ? -3.834 25.176 -6.258 1.00 97.62 99 ASP A O 1
ATOM 727 N N . GLY A 1 100 ? -2.330 26.848 -6.367 1.00 96.38 100 GLY A N 1
ATOM 728 C CA . GLY A 1 100 ? -2.982 27.687 -5.367 1.00 96.38 100 GLY A CA 1
ATOM 729 C C . GLY A 1 100 ? -3.045 26.980 -4.012 1.00 96.38 100 GLY A C 1
ATOM 730 O O . GLY A 1 100 ? -2.023 26.653 -3.425 1.00 96.38 100 GLY A O 1
ATOM 731 N N . ILE A 1 101 ? -4.258 26.735 -3.511 1.00 96.12 101 ILE A N 1
ATOM 732 C CA . ILE A 1 101 ? -4.481 26.007 -2.248 1.00 96.12 101 ILE A CA 1
ATOM 733 C C . ILE A 1 101 ? -4.620 24.491 -2.434 1.00 96.12 101 ILE A C 1
ATOM 735 O O . ILE A 1 101 ? -4.744 23.766 -1.442 1.00 96.12 101 ILE A O 1
ATOM 739 N N . ASN A 1 102 ? -4.651 24.013 -3.681 1.00 98.00 102 ASN A N 1
ATOM 740 C CA . ASN A 1 102 ? -4.822 22.608 -4.028 1.00 98.00 102 ASN A CA 1
ATOM 741 C C . ASN A 1 102 ? -3.477 21.949 -4.341 1.00 98.00 102 ASN A C 1
ATOM 743 O O . ASN A 1 102 ? -2.477 22.605 -4.625 1.00 98.00 102 ASN A O 1
ATOM 747 N N . ILE A 1 103 ? -3.490 20.621 -4.332 1.00 98.56 103 ILE A N 1
ATOM 748 C CA . ILE A 1 103 ? -2.412 19.787 -4.853 1.00 98.56 103 ILE A CA 1
ATOM 749 C C . ILE A 1 103 ? -3.007 19.018 -6.032 1.00 98.56 103 ILE A C 1
ATOM 751 O O . ILE A 1 103 ? -4.018 18.342 -5.855 1.00 98.56 103 ILE A O 1
ATOM 755 N N . ILE A 1 104 ? -2.423 19.123 -7.223 1.00 98.38 104 ILE A N 1
ATOM 756 C CA . ILE A 1 104 ? -2.949 18.535 -8.463 1.00 98.38 104 ILE A CA 1
ATOM 757 C C . ILE A 1 104 ? -1.964 17.543 -9.078 1.00 98.38 104 ILE A C 1
ATOM 759 O O . ILE A 1 104 ? -0.752 17.729 -9.000 1.00 98.38 104 ILE A O 1
ATOM 763 N N . SER A 1 105 ? -2.482 16.506 -9.728 1.00 97.62 105 SER A N 1
ATOM 764 C CA . SER A 1 105 ? -1.689 15.588 -10.543 1.00 97.62 105 SER A CA 1
ATOM 765 C C . SER A 1 105 ? -1.309 16.225 -11.877 1.00 97.62 105 SER A C 1
ATOM 767 O O . SER A 1 105 ? -2.175 16.681 -12.622 1.00 97.62 105 SER A O 1
ATOM 769 N N . LYS A 1 106 ? -0.024 16.162 -12.216 1.00 96.56 106 LYS A N 1
ATOM 770 C CA . LYS A 1 106 ? 0.479 16.273 -13.590 1.00 96.56 106 LYS A CA 1
ATOM 771 C C . LYS A 1 106 ? 0.915 14.895 -14.068 1.00 96.56 106 LYS A C 1
ATOM 773 O O . LYS A 1 106 ? 1.252 14.048 -13.247 1.00 96.56 106 LYS A O 1
ATOM 778 N N . GLU A 1 107 ? 0.902 14.652 -15.370 1.00 95.44 107 GLU A N 1
ATOM 779 C CA . GLU A 1 107 ? 1.518 13.436 -15.900 1.00 95.44 107 GLU A CA 1
ATOM 780 C C . GLU A 1 107 ? 3.042 13.524 -15.753 1.00 95.44 107 GLU A C 1
ATOM 782 O O . GLU A 1 107 ? 3.643 14.586 -15.930 1.00 95.44 107 GLU A O 1
ATOM 787 N N . GLY A 1 108 ? 3.661 12.407 -15.400 1.00 95.31 108 GLY A N 1
ATOM 788 C CA . GLY A 1 108 ? 5.102 12.249 -15.395 1.00 95.31 108 GLY A CA 1
ATOM 789 C C . GLY A 1 108 ? 5.472 10.777 -15.379 1.00 95.31 108 GLY A C 1
ATOM 790 O O . GLY A 1 108 ? 4.644 9.913 -15.657 1.00 95.31 108 GLY A O 1
ATOM 791 N N . TYR A 1 109 ? 6.725 10.498 -15.042 1.00 94.75 109 TYR A N 1
ATOM 792 C CA . TYR A 1 109 ? 7.289 9.158 -15.152 1.00 94.75 109 TYR A CA 1
ATOM 793 C C . TYR A 1 109 ? 7.977 8.741 -13.865 1.00 94.75 109 TYR A C 1
ATOM 795 O O . TYR A 1 109 ? 8.606 9.573 -13.216 1.00 94.75 109 TYR A O 1
ATOM 803 N N . ASP A 1 110 ? 7.920 7.464 -13.528 1.00 93.25 110 ASP A N 1
ATOM 804 C CA . ASP A 1 110 ? 8.722 6.844 -12.473 1.00 93.25 110 ASP A CA 1
ATOM 805 C C . ASP A 1 110 ? 9.252 5.496 -12.976 1.00 93.25 110 ASP A C 1
ATOM 807 O O . ASP A 1 110 ? 8.718 4.943 -13.932 1.00 93.25 110 ASP A O 1
ATOM 811 N N . CYS A 1 111 ? 10.315 4.973 -12.378 1.00 91.81 111 CYS A N 1
ATOM 812 C CA . CYS A 1 111 ? 10.900 3.690 -12.758 1.00 91.81 111 CYS A CA 1
ATOM 813 C C . CYS A 1 111 ? 11.191 2.870 -11.503 1.00 91.81 111 CYS A C 1
ATOM 815 O O . CYS A 1 111 ? 12.230 3.029 -10.869 1.00 91.81 111 CYS A O 1
ATOM 817 N N . LEU A 1 112 ? 10.263 1.985 -11.137 1.00 90.31 112 LEU A N 1
ATOM 818 C CA . LEU A 1 112 ? 10.439 1.126 -9.964 1.00 90.31 112 LEU A CA 1
ATOM 819 C C . LEU A 1 112 ? 11.557 0.100 -10.145 1.00 90.31 112 LEU A C 1
ATOM 821 O O . LEU A 1 112 ? 12.272 -0.199 -9.195 1.00 90.31 112 LEU A O 1
ATOM 825 N N . LEU A 1 113 ? 11.770 -0.385 -11.371 1.00 89.56 113 LEU A N 1
ATOM 826 C CA . LEU A 1 113 ? 12.806 -1.379 -11.659 1.00 89.56 113 LEU A CA 1
ATOM 827 C C . LEU A 1 113 ? 14.220 -0.810 -11.487 1.00 89.56 113 LEU A C 1
ATOM 829 O O . LEU A 1 113 ? 15.152 -1.552 -11.188 1.00 89.56 113 LEU A O 1
ATOM 833 N N . ALA A 1 114 ? 14.377 0.513 -11.580 1.00 89.12 114 ALA A N 1
ATOM 834 C CA . ALA A 1 114 ? 15.625 1.193 -11.243 1.00 89.12 114 ALA A CA 1
ATOM 835 C C . ALA A 1 114 ? 15.995 1.079 -9.751 1.00 89.12 114 ALA A C 1
ATOM 837 O O . ALA A 1 114 ? 17.123 1.380 -9.380 1.00 89.12 114 ALA A O 1
ATOM 838 N N . ARG A 1 115 ? 15.067 0.652 -8.888 1.00 89.25 115 ARG A N 1
ATOM 839 C CA . ARG A 1 115 ? 15.249 0.544 -7.432 1.00 89.25 115 ARG A CA 1
ATOM 840 C C . ARG A 1 115 ? 15.328 -0.897 -6.932 1.00 89.25 115 ARG A C 1
ATOM 842 O O . ARG A 1 115 ? 15.418 -1.124 -5.724 1.00 89.25 115 ARG A O 1
ATOM 849 N N . ASP A 1 116 ? 15.263 -1.866 -7.843 1.00 88.19 116 ASP A N 1
ATOM 850 C CA . ASP A 1 116 ? 15.359 -3.288 -7.532 1.00 88.19 116 ASP A CA 1
ATOM 851 C C . ASP A 1 116 ? 16.751 -3.825 -7.894 1.00 88.19 116 ASP A C 1
ATOM 853 O O . ASP A 1 116 ? 17.194 -3.771 -9.044 1.00 88.19 116 ASP A O 1
ATOM 857 N N . PHE A 1 117 ? 17.451 -4.351 -6.891 1.00 88.25 117 PHE A N 1
ATOM 858 C CA . PHE A 1 117 ? 18.785 -4.943 -7.029 1.00 88.25 117 PHE A CA 1
ATOM 859 C C . PHE A 1 117 ? 18.754 -6.478 -7.055 1.00 88.25 117 PHE A C 1
ATOM 861 O O . PHE A 1 117 ? 19.802 -7.130 -7.111 1.00 88.25 117 PHE A O 1
ATOM 868 N N . THR A 1 118 ? 17.560 -7.081 -7.028 1.00 88.56 118 THR A N 1
ATOM 869 C CA . THR A 1 118 ? 17.372 -8.536 -6.985 1.00 88.56 118 THR A CA 1
ATOM 870 C C . THR A 1 118 ? 18.024 -9.226 -8.181 1.00 88.56 118 THR A C 1
ATOM 872 O O . THR A 1 118 ? 18.754 -10.204 -7.998 1.00 88.56 118 THR A O 1
ATOM 875 N N . PHE A 1 119 ? 17.819 -8.697 -9.391 1.00 90.25 119 PHE A N 1
ATOM 876 C CA . PHE A 1 119 ? 18.327 -9.288 -10.634 1.00 90.25 119 PHE A CA 1
ATOM 877 C C . PHE A 1 119 ? 19.856 -9.280 -10.697 1.00 90.25 119 PHE A C 1
ATOM 879 O O . PHE A 1 119 ? 20.472 -10.320 -10.930 1.00 90.25 119 PHE A O 1
ATOM 886 N N . GLU A 1 120 ? 20.478 -8.141 -10.397 1.00 90.25 120 GLU A N 1
ATOM 887 C CA . GLU A 1 120 ? 21.938 -8.013 -10.394 1.00 90.25 120 GLU A CA 1
ATOM 888 C C . GLU A 1 120 ? 22.573 -8.894 -9.317 1.00 90.25 120 GLU A C 1
ATOM 890 O O . GLU A 1 120 ? 23.601 -9.537 -9.541 1.00 90.25 120 GLU A O 1
ATOM 895 N N . ARG A 1 121 ? 21.951 -8.992 -8.136 1.00 90.06 121 ARG A N 1
ATOM 896 C CA . ARG A 1 121 ? 22.430 -9.902 -7.093 1.00 90.06 121 ARG A CA 1
ATOM 897 C C . ARG A 1 121 ? 22.340 -11.359 -7.538 1.00 90.06 121 ARG A C 1
ATOM 899 O O . ARG A 1 121 ? 23.271 -12.120 -7.271 1.00 90.06 121 ARG A O 1
ATOM 906 N N . ALA A 1 122 ? 21.251 -11.758 -8.189 1.00 91.88 122 ALA A N 1
ATOM 907 C CA . ALA A 1 122 ? 21.082 -13.115 -8.697 1.00 91.88 122 ALA A CA 1
ATOM 908 C C . ALA A 1 122 ? 22.121 -13.447 -9.786 1.00 91.88 122 ALA A C 1
ATOM 910 O O . ALA A 1 122 ? 22.751 -14.508 -9.722 1.00 91.88 122 ALA A O 1
ATOM 911 N N . GLU A 1 123 ? 22.381 -12.519 -10.711 1.00 93.38 123 GLU A N 1
ATOM 912 C CA . GLU A 1 123 ? 23.436 -12.633 -11.728 1.00 93.38 123 GLU A CA 1
ATOM 913 C C . GLU A 1 123 ? 24.830 -12.742 -11.090 1.00 93.38 123 GLU A C 1
ATOM 915 O O . GLU A 1 123 ? 25.550 -13.708 -11.343 1.00 93.38 123 GLU A O 1
ATOM 920 N N . LYS A 1 124 ? 25.184 -11.850 -10.150 1.00 92.38 124 LYS A N 1
ATOM 921 C CA . LYS A 1 124 ? 26.453 -11.913 -9.387 1.00 92.38 124 LYS A CA 1
ATOM 922 C C . LYS A 1 124 ? 26.625 -1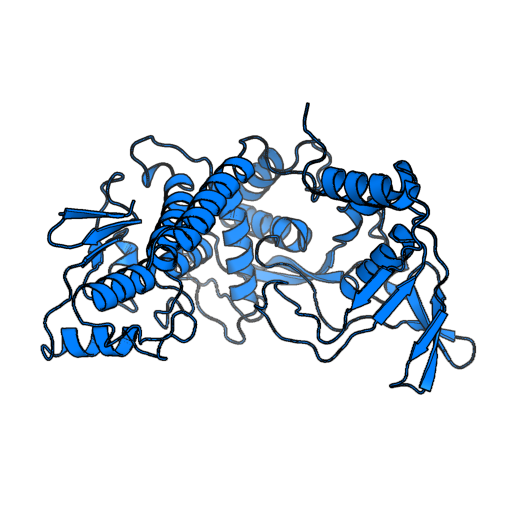3.227 -8.622 1.00 92.38 124 LYS A C 1
ATOM 924 O O . LYS A 1 124 ? 27.745 -13.634 -8.305 1.00 92.38 124 LYS A O 1
ATOM 929 N N . ARG A 1 125 ? 25.524 -13.900 -8.282 1.00 92.00 125 ARG A N 1
ATOM 930 C CA . ARG A 1 125 ? 25.525 -15.210 -7.617 1.00 92.00 125 ARG A CA 1
ATOM 931 C C . ARG A 1 125 ? 25.568 -16.378 -8.604 1.00 92.00 125 ARG A C 1
ATOM 933 O O . ARG A 1 125 ? 25.703 -17.511 -8.137 1.00 92.00 125 ARG A O 1
ATOM 940 N N . GLY A 1 126 ? 25.561 -16.123 -9.910 1.00 91.56 126 GLY A N 1
ATOM 941 C CA . GLY A 1 126 ? 25.686 -17.121 -10.970 1.00 91.56 126 GLY A CA 1
ATOM 942 C C . GLY A 1 126 ? 24.395 -17.886 -11.245 1.00 91.56 126 GLY A C 1
ATOM 943 O O . GLY A 1 126 ? 24.464 -19.048 -11.631 1.00 91.56 126 GLY A O 1
ATOM 944 N N . LEU A 1 127 ? 23.229 -17.283 -10.981 1.00 91.19 127 LEU A N 1
ATOM 945 C CA . LEU A 1 127 ? 21.935 -17.913 -11.271 1.00 91.19 127 LEU A CA 1
ATOM 946 C C . LEU A 1 127 ? 21.491 -17.760 -12.727 1.00 91.19 127 LEU A C 1
ATOM 948 O O . LEU A 1 127 ? 20.647 -18.523 -13.182 1.00 91.19 127 LEU A O 1
ATOM 952 N N . GLY A 1 128 ? 22.028 -16.780 -13.444 1.00 91.50 128 GLY A N 1
ATOM 953 C CA . GLY A 1 128 ? 21.588 -16.420 -14.782 1.00 91.50 128 GLY A CA 1
ATOM 954 C C . GLY A 1 128 ? 22.206 -15.101 -15.217 1.00 91.50 128 GLY A C 1
ATOM 955 O O . GLY A 1 128 ? 23.183 -14.658 -14.618 1.00 91.50 128 GLY A O 1
ATOM 956 N N . GLU A 1 129 ? 21.611 -14.478 -16.229 1.00 93.44 129 GLU A N 1
ATOM 957 C CA . GLU A 1 129 ? 22.099 -13.242 -16.844 1.00 93.44 129 GLU A CA 1
ATOM 958 C C . GLU A 1 129 ? 20.944 -12.254 -17.017 1.00 93.44 129 GLU A C 1
ATOM 960 O O . GLU A 1 129 ? 19.817 -12.645 -17.323 1.00 93.44 129 GLU A O 1
ATOM 965 N N . MET A 1 130 ? 21.218 -10.964 -16.850 1.00 91.31 130 MET A N 1
ATOM 966 C CA . MET A 1 130 ? 20.238 -9.895 -17.069 1.00 91.31 130 MET A CA 1
ATOM 967 C C . MET A 1 130 ? 20.034 -9.575 -18.556 1.00 91.31 130 MET A C 1
ATOM 969 O O . MET A 1 130 ? 19.090 -8.875 -18.929 1.00 91.31 130 MET A O 1
ATOM 973 N N . SER A 1 131 ? 20.912 -10.079 -19.423 1.00 90.38 131 SER A N 1
ATOM 974 C CA . SER A 1 131 ? 20.770 -9.950 -20.870 1.00 90.38 131 SER A CA 1
ATOM 975 C C . SER A 1 131 ? 19.849 -11.034 -21.425 1.00 90.38 131 SER A C 1
ATOM 977 O O . SER A 1 131 ? 19.884 -12.177 -20.979 1.00 90.38 131 SER A O 1
ATOM 979 N N . TYR A 1 132 ? 19.010 -10.678 -22.397 1.00 92.31 132 TYR A N 1
ATOM 980 C CA . TYR A 1 132 ? 18.136 -11.638 -23.057 1.00 92.31 132 TYR A CA 1
ATOM 981 C C . TYR A 1 132 ? 17.763 -11.203 -24.469 1.00 92.31 132 TYR A C 1
ATOM 983 O O . TYR A 1 132 ? 17.763 -10.019 -24.810 1.00 92.31 132 TYR A O 1
ATOM 991 N N . TYR A 1 133 ? 17.385 -12.199 -25.265 1.00 93.38 133 TYR A N 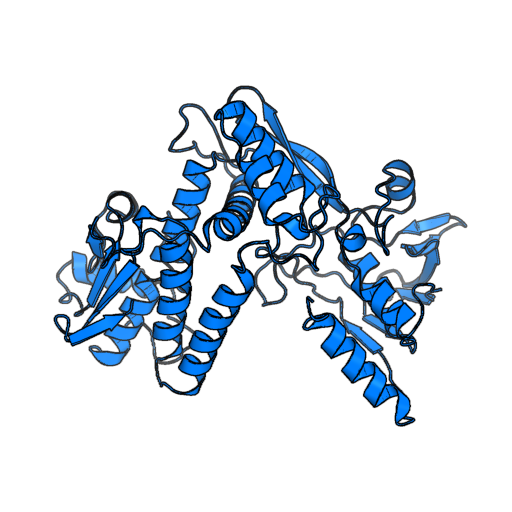1
ATOM 992 C CA . TYR A 1 133 ? 16.648 -12.037 -26.506 1.00 93.38 133 TYR A CA 1
ATOM 993 C C . TYR A 1 133 ? 15.415 -12.936 -26.427 1.00 93.38 133 TYR A C 1
ATOM 995 O O . TYR A 1 133 ? 15.535 -14.161 -26.379 1.00 93.38 133 TYR A O 1
ATOM 1003 N N . ALA A 1 134 ? 14.237 -12.326 -26.347 1.00 91.88 134 ALA A N 1
ATOM 1004 C CA . ALA A 1 134 ? 12.975 -13.042 -26.288 1.00 91.88 134 ALA A CA 1
ATOM 1005 C C . ALA A 1 134 ? 12.432 -13.265 -27.701 1.00 91.88 134 ALA A C 1
ATOM 1007 O O . ALA A 1 134 ? 12.500 -12.375 -28.550 1.00 91.88 134 ALA A O 1
ATOM 1008 N N . THR A 1 135 ? 11.856 -14.445 -27.919 1.00 93.81 135 THR A N 1
ATOM 1009 C CA . THR A 1 135 ? 11.030 -14.755 -29.089 1.00 93.81 135 THR A CA 1
ATOM 1010 C C . THR A 1 135 ? 9.761 -15.443 -28.620 1.00 93.81 135 THR A C 1
ATOM 1012 O O . THR A 1 135 ? 9.769 -16.131 -27.599 1.00 93.81 135 THR A O 1
ATOM 1015 N N . GLY A 1 136 ? 8.670 -15.253 -29.346 1.00 92.44 136 GLY A N 1
ATOM 1016 C CA . GLY A 1 136 ? 7.393 -15.848 -28.994 1.00 92.44 136 GLY A CA 1
ATOM 1017 C C . GLY A 1 136 ? 6.344 -15.610 -30.062 1.00 92.44 136 GLY A C 1
ATOM 1018 O O . GLY A 1 136 ? 6.655 -15.238 -31.194 1.00 92.44 136 GLY A O 1
ATOM 1019 N N . TYR A 1 137 ? 5.092 -15.826 -29.686 1.00 91.06 137 TYR A N 1
ATOM 1020 C CA . TYR A 1 137 ? 3.956 -15.644 -30.570 1.00 91.06 137 TYR A CA 1
ATOM 1021 C C . TYR A 1 137 ? 2.783 -15.068 -29.788 1.00 91.06 137 TYR A C 1
ATOM 1023 O O . TYR A 1 137 ? 2.422 -15.602 -28.738 1.00 91.06 137 TYR A O 1
ATOM 1031 N N . ASP A 1 138 ? 2.206 -13.985 -30.294 1.00 87.19 138 ASP A N 1
ATOM 1032 C CA . ASP A 1 138 ? 0.973 -13.416 -29.774 1.00 87.19 138 ASP A CA 1
ATOM 1033 C C . ASP A 1 138 ? -0.210 -14.061 -30.495 1.00 87.19 138 ASP A C 1
ATOM 1035 O O . ASP A 1 138 ? -0.447 -13.822 -31.679 1.00 87.19 138 ASP A O 1
ATOM 1039 N N . ILE A 1 139 ? -0.972 -14.874 -29.767 1.00 84.38 139 ILE A N 1
ATOM 1040 C CA . ILE A 1 139 ? -2.162 -15.543 -30.299 1.00 84.38 139 ILE A CA 1
ATOM 1041 C C . ILE A 1 139 ? -3.327 -14.579 -30.564 1.00 84.38 139 ILE A C 1
ATOM 1043 O O . ILE A 1 139 ? -4.235 -14.930 -31.311 1.00 84.38 139 ILE A O 1
ATOM 1047 N N . LEU A 1 140 ? -3.342 -13.393 -29.941 1.00 82.56 140 LEU A N 1
ATOM 1048 C CA . LEU A 1 140 ? -4.423 -12.415 -30.100 1.00 82.56 140 LEU A CA 1
ATOM 1049 C C . LEU A 1 140 ? -4.256 -11.604 -31.384 1.00 82.56 140 LEU A C 1
ATOM 1051 O O . LEU A 1 140 ? -5.245 -11.269 -32.034 1.00 82.56 140 LEU A O 1
ATOM 1055 N N . THR A 1 141 ? -3.009 -11.296 -31.740 1.00 83.25 141 THR A N 1
ATOM 1056 C CA . THR A 1 141 ? -2.661 -10.525 -32.942 1.00 83.25 141 THR A CA 1
ATOM 1057 C C . THR A 1 141 ? -2.071 -11.381 -34.064 1.00 83.25 141 THR A C 1
ATOM 1059 O O . THR A 1 141 ? -1.700 -10.841 -35.106 1.00 83.25 141 THR A O 1
ATOM 1062 N N . ASP A 1 142 ? -2.002 -12.703 -33.875 1.00 88.06 142 ASP A N 1
ATOM 1063 C CA . ASP A 1 142 ? -1.484 -13.681 -34.844 1.00 88.06 142 ASP A CA 1
ATOM 1064 C C . ASP A 1 142 ? -0.065 -13.329 -35.339 1.00 88.06 142 ASP A C 1
ATOM 1066 O O . ASP A 1 142 ? 0.272 -13.485 -36.513 1.00 88.06 142 ASP A O 1
ATOM 1070 N N . SER A 1 143 ? 0.782 -12.810 -34.441 1.00 89.44 143 SER A N 1
ATOM 1071 C CA . SER A 1 143 ? 2.053 -12.165 -34.799 1.00 89.44 143 SER A CA 1
ATOM 1072 C C . SER A 1 143 ? 3.251 -12.699 -34.002 1.00 89.44 143 SER A C 1
ATOM 1074 O O . SER A 1 143 ? 3.124 -13.010 -32.815 1.00 89.44 143 SER A O 1
ATOM 1076 N N . PRO A 1 144 ? 4.448 -12.805 -34.617 1.00 93.12 144 PRO A N 1
ATOM 1077 C CA . PRO A 1 144 ? 5.662 -13.171 -33.900 1.00 93.12 144 PRO A CA 1
ATOM 1078 C C . PRO A 1 144 ? 6.101 -12.046 -32.958 1.00 93.12 144 PRO A C 1
ATOM 1080 O O . PRO A 1 144 ? 6.202 -10.887 -33.358 1.00 93.12 144 PRO A O 1
ATOM 1083 N N . ILE A 1 145 ? 6.443 -12.418 -31.727 1.00 93.50 145 ILE A N 1
ATOM 1084 C CA . ILE A 1 145 ? 6.987 -11.511 -30.717 1.00 93.50 145 ILE A CA 1
ATOM 1085 C C . ILE A 1 145 ? 8.510 -11.616 -30.728 1.00 93.50 145 ILE A C 1
ATOM 1087 O O . ILE A 1 145 ? 9.064 -12.717 -30.748 1.00 93.50 145 ILE A O 1
ATOM 1091 N N . ILE A 1 146 ? 9.182 -10.473 -30.647 1.00 94.94 146 ILE A N 1
ATOM 1092 C CA . ILE A 1 146 ? 10.617 -10.358 -30.391 1.00 94.94 146 ILE A CA 1
ATOM 1093 C C . ILE A 1 146 ? 10.876 -9.357 -29.262 1.00 94.94 146 ILE A C 1
ATOM 1095 O O . ILE A 1 146 ? 10.024 -8.525 -28.952 1.00 94.94 146 ILE A O 1
ATOM 1099 N N . SER A 1 147 ? 12.077 -9.385 -28.683 1.00 94.25 147 SER A N 1
ATOM 1100 C CA . SER A 1 147 ? 12.556 -8.277 -27.851 1.00 94.25 147 SER A CA 1
ATOM 1101 C C . SER A 1 147 ? 13.523 -7.353 -28.595 1.00 94.25 147 SER A C 1
ATOM 1103 O O . SER A 1 147 ? 14.462 -7.839 -29.229 1.00 94.25 147 SER A O 1
ATOM 1105 N N . LEU A 1 148 ? 13.387 -6.039 -28.415 1.00 93.06 148 LEU A N 1
ATOM 1106 C CA . LEU A 1 148 ? 14.342 -5.019 -28.854 1.00 93.06 148 LEU A CA 1
ATOM 1107 C C . LEU A 1 148 ? 14.729 -4.133 -27.665 1.00 93.06 148 LEU A C 1
ATOM 1109 O O . LEU A 1 148 ? 13.871 -3.520 -27.042 1.00 93.06 148 LEU A O 1
ATOM 1113 N N . LYS A 1 149 ? 16.025 -4.073 -27.322 1.00 89.88 149 LYS A N 1
ATOM 1114 C CA . LYS A 1 149 ? 16.525 -3.356 -26.125 1.00 89.88 149 LYS A CA 1
ATOM 1115 C C . LYS A 1 149 ? 15.781 -3.729 -24.825 1.00 89.88 149 LYS A C 1
ATOM 1117 O O . LYS A 1 149 ? 15.626 -2.910 -23.930 1.00 89.88 149 LYS A O 1
ATOM 1122 N N . GLY A 1 150 ? 15.317 -4.975 -24.730 1.00 90.12 150 GLY A N 1
ATOM 1123 C CA . GLY A 1 150 ? 14.532 -5.482 -23.603 1.00 90.12 150 GLY A CA 1
ATOM 1124 C C . GLY A 1 150 ? 13.025 -5.188 -23.662 1.00 90.12 150 GLY A C 1
ATOM 1125 O O . GLY A 1 150 ? 12.282 -5.755 -22.872 1.00 90.12 150 GLY A O 1
ATOM 1126 N N . HIS A 1 151 ? 12.546 -4.362 -24.592 1.00 92.75 151 HIS A N 1
ATOM 1127 C CA . HIS A 1 151 ? 11.111 -4.180 -24.825 1.00 92.75 151 HIS A CA 1
ATOM 1128 C C . HIS A 1 151 ? 10.566 -5.323 -25.672 1.00 92.75 151 HIS A C 1
ATOM 1130 O O . HIS A 1 151 ? 11.217 -5.725 -26.634 1.00 92.75 151 HIS A O 1
ATOM 1136 N N . LEU A 1 152 ? 9.381 -5.833 -25.339 1.00 92.88 152 LEU A N 1
ATOM 1137 C CA . LEU A 1 152 ? 8.661 -6.794 -26.174 1.00 92.88 152 LEU A CA 1
ATOM 1138 C C . LEU A 1 152 ? 7.892 -6.072 -27.268 1.00 92.88 152 LEU A C 1
ATOM 1140 O O . LEU A 1 152 ? 7.380 -4.979 -27.053 1.00 92.88 152 LEU A O 1
ATOM 1144 N N . GLY A 1 153 ? 7.791 -6.693 -28.433 1.00 93.50 153 GLY A N 1
ATOM 1145 C CA . GLY A 1 153 ? 7.037 -6.141 -29.544 1.00 93.50 153 GLY A CA 1
ATOM 1146 C C . GLY A 1 153 ? 6.969 -7.082 -30.732 1.00 93.50 153 GLY A C 1
ATOM 1147 O O . GLY A 1 153 ? 7.544 -8.168 -30.719 1.00 93.50 153 GLY A O 1
ATOM 1148 N N . SER A 1 154 ? 6.278 -6.643 -31.775 1.00 92.88 154 SER A N 1
ATOM 1149 C CA . SER A 1 154 ? 6.225 -7.322 -33.073 1.00 92.88 154 SER A CA 1
ATOM 1150 C C . SER A 1 154 ? 6.852 -6.441 -34.150 1.00 92.88 154 SER A C 1
ATOM 1152 O O . SER A 1 154 ? 6.881 -5.218 -34.016 1.00 92.88 154 SER A O 1
ATOM 1154 N N . VAL A 1 155 ? 7.343 -7.041 -35.235 1.00 90.00 155 VAL A N 1
ATOM 1155 C CA . VAL A 1 155 ? 7.793 -6.282 -36.413 1.00 90.00 155 VAL A CA 1
ATOM 1156 C C . VAL A 1 155 ? 6.650 -6.209 -37.417 1.00 90.00 155 VAL A C 1
ATOM 1158 O O . VAL A 1 155 ? 6.241 -7.226 -37.970 1.00 90.00 155 VAL A O 1
ATOM 1161 N N . ILE A 1 156 ? 6.145 -5.002 -37.661 1.00 85.56 156 ILE A N 1
ATOM 1162 C CA . ILE A 1 156 ? 5.052 -4.725 -38.595 1.00 85.56 156 ILE A CA 1
ATOM 1163 C C . ILE A 1 156 ? 5.579 -3.752 -39.650 1.00 85.56 156 ILE A C 1
ATOM 1165 O O . ILE A 1 156 ? 5.982 -2.639 -39.318 1.00 85.56 156 ILE A O 1
ATOM 1169 N N . ASN A 1 157 ? 5.572 -4.154 -40.925 1.00 86.56 157 ASN A N 1
ATOM 1170 C CA . ASN A 1 157 ? 6.094 -3.347 -42.040 1.00 86.56 157 ASN A CA 1
ATOM 1171 C C . ASN A 1 157 ? 7.512 -2.801 -41.762 1.00 86.56 157 ASN A C 1
ATOM 1173 O O . ASN A 1 157 ? 7.731 -1.593 -41.838 1.00 86.56 157 ASN A O 1
ATOM 1177 N N . ASP A 1 158 ? 8.433 -3.681 -41.355 1.00 86.75 158 ASP A N 1
ATOM 1178 C CA . ASP A 1 158 ? 9.821 -3.364 -40.966 1.00 86.75 158 ASP A CA 1
ATOM 1179 C C . ASP A 1 158 ? 9.981 -2.394 -39.778 1.00 86.75 158 ASP A C 1
ATOM 1181 O O . ASP A 1 158 ? 11.085 -1.930 -39.494 1.00 86.75 158 ASP A O 1
ATOM 1185 N N . ASN A 1 159 ? 8.904 -2.115 -39.037 1.00 90.31 159 ASN A N 1
ATOM 1186 C CA . ASN A 1 159 ? 8.931 -1.271 -37.846 1.00 90.31 159 ASN A CA 1
ATOM 1187 C C . ASN A 1 159 ? 8.636 -2.087 -36.589 1.00 90.31 159 ASN A C 1
ATOM 1189 O O . ASN A 1 159 ? 7.719 -2.907 -36.563 1.00 90.31 159 ASN A O 1
ATOM 1193 N N . PHE A 1 160 ? 9.401 -1.836 -35.529 1.00 92.69 160 PHE A N 1
ATOM 1194 C CA . PHE A 1 160 ? 9.130 -2.408 -34.216 1.00 92.69 160 PHE A CA 1
ATOM 1195 C C . PHE A 1 160 ? 7.914 -1.715 -33.589 1.00 92.69 160 PHE A C 1
ATOM 1197 O O . PHE A 1 160 ? 7.898 -0.493 -33.450 1.00 92.69 160 PHE A O 1
ATOM 1204 N N . SER A 1 161 ? 6.908 -2.505 -33.223 1.00 91.94 161 SER A N 1
ATOM 1205 C CA . SER A 1 161 ? 5.727 -2.073 -32.483 1.00 91.94 161 SER A CA 1
ATOM 1206 C C . SER A 1 161 ? 5.770 -2.687 -31.092 1.00 91.94 161 SER A C 1
ATOM 1208 O O . SER A 1 161 ? 5.613 -3.902 -30.956 1.00 91.94 161 SER A O 1
ATOM 1210 N N . ASP A 1 162 ? 5.971 -1.849 -30.078 1.00 92.31 162 ASP A N 1
ATOM 1211 C CA . ASP A 1 162 ? 5.983 -2.257 -28.677 1.00 92.31 162 ASP A CA 1
ATOM 1212 C C . ASP A 1 162 ? 4.681 -2.948 -28.255 1.00 92.31 162 ASP A C 1
ATOM 1214 O O . ASP A 1 162 ? 3.579 -2.572 -28.661 1.00 92.31 162 ASP A O 1
ATOM 1218 N N . ILE A 1 163 ? 4.827 -3.917 -27.360 1.00 90.12 163 ILE A N 1
ATOM 1219 C CA . ILE A 1 163 ? 3.756 -4.483 -26.557 1.00 90.12 163 ILE A CA 1
ATOM 1220 C C . ILE A 1 163 ? 4.010 -4.039 -25.117 1.00 90.12 163 ILE A C 1
ATOM 1222 O O . ILE A 1 163 ? 4.902 -4.549 -24.439 1.00 90.12 163 ILE A O 1
ATOM 1226 N N . VAL A 1 164 ? 3.220 -3.068 -24.668 1.00 89.56 164 VAL A N 1
ATOM 1227 C CA . VAL A 1 164 ? 3.242 -2.530 -23.304 1.00 89.56 164 VAL A CA 1
ATOM 1228 C C . VAL A 1 164 ? 1.888 -2.735 -22.647 1.00 89.56 164 VAL A C 1
ATOM 1230 O O . VAL A 1 164 ? 0.865 -2.846 -23.327 1.00 89.56 164 VAL A O 1
ATOM 1233 N N . THR A 1 165 ? 1.875 -2.774 -21.320 1.00 87.75 165 THR A N 1
ATOM 1234 C CA . THR A 1 165 ? 0.618 -2.805 -20.572 1.00 87.75 165 THR A CA 1
ATOM 1235 C C . THR A 1 165 ? -0.065 -1.442 -20.630 1.00 87.75 165 THR A C 1
ATOM 1237 O O . THR A 1 165 ? 0.581 -0.402 -20.761 1.00 87.75 165 THR A O 1
ATOM 1240 N N . SER A 1 166 ? -1.394 -1.432 -20.538 1.00 86.00 166 SER A N 1
ATOM 1241 C CA . SER A 1 166 ? -2.157 -0.176 -20.427 1.00 86.00 166 SER A CA 1
ATOM 1242 C C . SER A 1 166 ? -2.334 0.280 -18.975 1.00 86.00 166 SER A C 1
ATOM 1244 O O . SER A 1 166 ? -2.789 1.396 -18.707 1.00 86.00 166 SER A O 1
ATOM 1246 N N . THR A 1 167 ? -1.977 -0.587 -18.029 1.00 87.00 167 THR A N 1
ATOM 1247 C CA . THR A 1 167 ? -2.276 -0.421 -16.612 1.00 87.00 167 THR A CA 1
ATOM 1248 C C . THR A 1 167 ? -1.064 0.093 -15.838 1.00 87.00 167 THR A C 1
ATOM 1250 O O . THR A 1 167 ? 0.073 -0.266 -16.112 1.00 87.00 167 THR A O 1
ATOM 1253 N N . LEU A 1 168 ? -1.302 0.945 -14.839 1.00 89.88 168 LEU A N 1
ATOM 1254 C CA . LEU A 1 168 ? -0.297 1.296 -13.834 1.00 89.88 168 LEU A CA 1
ATOM 1255 C C . LEU A 1 168 ? -0.244 0.188 -12.777 1.00 89.88 168 LEU A C 1
ATOM 1257 O O . LEU A 1 168 ? -1.230 0.006 -12.057 1.00 89.88 168 LEU A O 1
ATOM 1261 N N . PHE A 1 169 ? 0.890 -0.502 -12.673 1.00 88.50 169 PHE A N 1
ATOM 1262 C CA . PHE A 1 169 ? 1.111 -1.571 -11.699 1.00 88.50 169 PHE A CA 1
ATOM 1263 C C . PHE A 1 169 ? 1.904 -1.067 -10.494 1.00 88.50 169 PHE A C 1
ATOM 1265 O O . PHE A 1 169 ? 2.983 -0.488 -10.643 1.00 88.50 169 PHE A O 1
ATOM 1272 N N . TYR A 1 170 ? 1.364 -1.302 -9.299 1.00 89.81 170 TYR A N 1
ATOM 1273 C CA . TYR A 1 170 ? 1.984 -0.986 -8.012 1.00 89.81 170 TYR A CA 1
ATOM 1274 C C . TYR A 1 170 ? 1.356 -1.834 -6.899 1.00 89.81 170 TYR A C 1
ATOM 1276 O O . TYR A 1 170 ? 0.301 -2.426 -7.095 1.00 89.81 170 TYR A O 1
ATOM 1284 N N . ASP A 1 171 ? 1.976 -1.848 -5.724 1.00 88.12 171 ASP A N 1
ATOM 1285 C CA . ASP A 1 171 ? 1.465 -2.418 -4.481 1.00 88.12 171 ASP A CA 1
ATOM 1286 C C . ASP A 1 171 ? 1.021 -1.286 -3.533 1.00 88.12 171 ASP A C 1
ATOM 1288 O O . ASP A 1 171 ? 1.797 -0.383 -3.194 1.00 88.12 171 ASP A O 1
ATOM 1292 N N . THR A 1 172 ? -0.235 -1.309 -3.071 1.00 85.62 172 THR A N 1
ATOM 1293 C CA . THR A 1 172 ? -0.768 -0.269 -2.169 1.00 85.62 172 THR A CA 1
ATOM 1294 C C . THR A 1 172 ? 0.004 -0.135 -0.851 1.00 85.62 172 THR A C 1
ATOM 1296 O O . THR A 1 172 ? -0.057 0.924 -0.221 1.00 85.62 172 THR A O 1
ATOM 1299 N N . TYR A 1 173 ? 0.727 -1.173 -0.423 1.00 83.44 173 TYR A N 1
ATOM 1300 C CA . TYR A 1 173 ? 1.561 -1.164 0.780 1.00 83.44 173 TYR A CA 1
ATOM 1301 C C . TYR A 1 173 ? 2.979 -0.639 0.521 1.00 83.44 173 TYR A C 1
ATOM 1303 O O . TYR A 1 173 ? 3.735 -0.426 1.471 1.00 83.44 173 TYR A O 1
ATOM 1311 N N . LYS A 1 174 ? 3.337 -0.415 -0.750 1.00 88.12 174 LYS A N 1
ATOM 1312 C CA . LYS A 1 174 ? 4.671 0.003 -1.196 1.00 88.12 174 LYS A CA 1
ATOM 1313 C C . LYS A 1 174 ? 4.646 1.272 -2.041 1.00 88.12 174 LYS A C 1
ATOM 1315 O O . LYS A 1 174 ? 5.602 1.536 -2.756 1.00 88.12 174 LYS A O 1
ATOM 1320 N N . ILE A 1 175 ? 3.607 2.102 -1.930 1.00 92.00 175 ILE A N 1
ATOM 1321 C CA . ILE A 1 175 ? 3.480 3.353 -2.702 1.00 92.00 175 ILE A CA 1
ATOM 1322 C C . ILE A 1 175 ? 4.767 4.205 -2.710 1.00 92.00 175 ILE A C 1
ATOM 1324 O O . ILE A 1 175 ? 5.151 4.642 -3.790 1.00 92.00 175 ILE A O 1
ATOM 1328 N N . PRO A 1 176 ? 5.489 4.414 -1.590 1.00 91.88 176 PRO A N 1
ATOM 1329 C CA . PRO A 1 176 ? 6.747 5.173 -1.621 1.00 91.88 176 PRO A CA 1
ATOM 1330 C C . PRO A 1 176 ? 7.936 4.492 -2.318 1.00 91.88 176 PRO A C 1
ATOM 1332 O O . PRO A 1 176 ? 8.928 5.159 -2.594 1.00 91.88 176 PRO A O 1
ATOM 1335 N N . TRP A 1 177 ? 7.853 3.193 -2.606 1.00 91.38 177 TRP A N 1
ATOM 1336 C CA . TRP A 1 177 ? 8.856 2.440 -3.363 1.00 91.38 177 TRP A CA 1
ATOM 1337 C C . TRP A 1 177 ? 8.435 2.297 -4.827 1.00 91.38 177 TRP A C 1
ATOM 1339 O O . TRP A 1 177 ? 9.200 2.634 -5.727 1.00 91.38 177 TRP A O 1
ATOM 1349 N N . ASP A 1 178 ? 7.200 1.865 -5.077 1.00 92.06 178 ASP A N 1
ATOM 1350 C CA . ASP A 1 178 ? 6.689 1.589 -6.422 1.00 92.06 178 ASP A CA 1
ATOM 1351 C C . ASP A 1 178 ? 6.395 2.890 -7.185 1.00 92.06 178 ASP A C 1
ATOM 1353 O O . ASP A 1 178 ? 6.742 3.017 -8.357 1.00 92.06 178 ASP A O 1
ATOM 1357 N N . LEU A 1 179 ? 5.822 3.887 -6.498 1.00 94.62 179 LEU A N 1
ATOM 1358 C CA . LEU A 1 179 ? 5.457 5.211 -7.021 1.00 94.62 179 LEU A CA 1
ATOM 1359 C C . LEU A 1 179 ? 6.186 6.322 -6.245 1.00 94.62 179 LEU A C 1
ATOM 1361 O O . LEU A 1 179 ? 5.584 7.302 -5.790 1.00 94.62 179 LEU A O 1
ATOM 1365 N N . GLN A 1 180 ? 7.491 6.155 -6.042 1.00 94.69 180 GLN A N 1
ATOM 1366 C CA . GLN A 1 180 ? 8.316 7.035 -5.219 1.00 94.69 180 GLN A CA 1
ATOM 1367 C C . GLN A 1 180 ? 8.211 8.506 -5.618 1.00 94.69 180 GLN A C 1
ATOM 1369 O O . GLN A 1 180 ? 8.011 9.366 -4.758 1.00 94.69 180 GLN A O 1
ATOM 1374 N N . ARG A 1 181 ? 8.281 8.825 -6.915 1.00 95.62 181 AR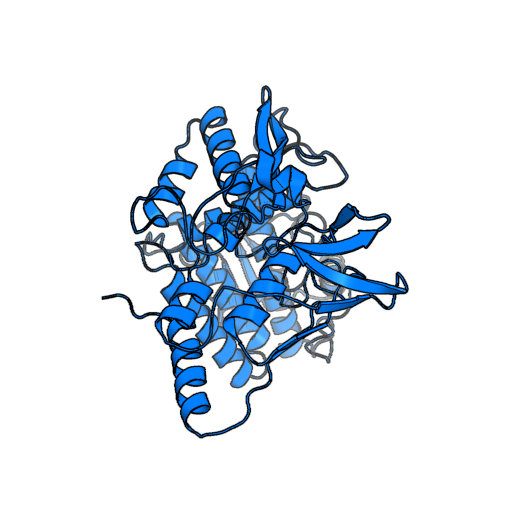G A N 1
ATOM 1375 C CA . ARG A 1 181 ? 8.151 10.215 -7.372 1.00 95.62 181 ARG A CA 1
ATOM 1376 C C . ARG A 1 181 ? 6.773 10.772 -7.049 1.00 95.62 181 ARG A C 1
ATOM 1378 O O . ARG A 1 181 ? 6.692 11.917 -6.610 1.00 95.62 181 ARG A O 1
ATOM 1385 N N . THR A 1 182 ? 5.710 9.987 -7.205 1.00 97.62 182 THR A N 1
ATOM 1386 C CA . THR A 1 182 ? 4.354 10.379 -6.802 1.00 97.62 182 THR A CA 1
ATOM 1387 C C . THR A 1 182 ? 4.292 10.687 -5.305 1.00 97.62 182 THR A C 1
ATOM 1389 O O . THR A 1 182 ? 3.834 11.762 -4.920 1.00 97.62 182 THR A O 1
ATOM 1392 N N . ALA A 1 183 ? 4.798 9.786 -4.460 1.00 97.31 183 ALA A N 1
ATOM 1393 C CA . ALA A 1 183 ? 4.766 9.935 -3.007 1.00 97.31 183 ALA A CA 1
ATOM 1394 C C . ALA A 1 183 ? 5.615 11.122 -2.516 1.00 97.31 183 ALA A C 1
ATOM 1396 O O . ALA A 1 183 ? 5.127 11.967 -1.769 1.00 97.31 183 ALA A O 1
ATOM 1397 N N . LEU A 1 184 ? 6.863 11.245 -2.974 1.00 97.38 184 LEU A N 1
ATOM 1398 C CA . LEU A 1 184 ? 7.764 12.315 -2.538 1.00 97.38 184 LEU A CA 1
ATOM 1399 C C . LEU A 1 184 ? 7.322 13.696 -3.038 1.00 97.38 184 LEU A C 1
ATOM 1401 O O . LEU A 1 184 ? 7.520 14.685 -2.334 1.00 97.38 184 LEU A O 1
ATOM 1405 N N . ASN A 1 185 ? 6.701 13.789 -4.220 1.00 98.38 185 ASN A N 1
ATOM 1406 C CA . ASN A 1 185 ? 6.124 15.053 -4.688 1.00 98.38 185 ASN A CA 1
ATOM 1407 C C . ASN A 1 185 ? 4.828 15.405 -3.945 1.00 98.38 185 ASN A C 1
ATOM 1409 O O . ASN A 1 185 ? 4.586 16.582 -3.693 1.00 98.38 185 ASN A O 1
ATOM 1413 N N . TYR A 1 186 ? 4.028 14.415 -3.528 1.00 98.56 186 TYR A N 1
ATOM 1414 C CA . TYR A 1 186 ? 2.910 14.661 -2.614 1.00 98.56 186 TYR A CA 1
ATOM 1415 C C . TYR A 1 186 ? 3.399 15.271 -1.297 1.00 98.56 186 TYR A C 1
ATOM 1417 O O . TYR A 1 186 ? 2.896 16.316 -0.888 1.00 98.56 186 TYR A O 1
ATOM 1425 N N . LEU A 1 187 ? 4.408 14.660 -0.668 1.00 97.88 187 LEU A N 1
ATOM 1426 C CA . LEU A 1 187 ? 4.977 15.168 0.581 1.00 97.88 187 LEU A CA 1
ATOM 1427 C C . LEU A 1 187 ? 5.586 16.566 0.401 1.00 97.88 187 LEU A C 1
ATOM 1429 O O . LEU A 1 187 ? 5.300 17.438 1.210 1.00 97.88 187 LEU A O 1
ATOM 1433 N N . ALA A 1 188 ? 6.319 16.822 -0.690 1.00 98.31 188 ALA A N 1
ATOM 1434 C CA . ALA A 1 188 ? 6.821 18.168 -0.994 1.00 98.31 188 ALA A CA 1
ATOM 1435 C C . ALA A 1 188 ? 5.698 19.206 -1.147 1.00 98.31 188 ALA A C 1
ATOM 1437 O O . ALA A 1 188 ? 5.805 20.302 -0.610 1.00 98.31 188 ALA A O 1
ATOM 1438 N N . ALA A 1 189 ? 4.615 18.872 -1.854 1.00 98.44 189 ALA A N 1
ATOM 1439 C CA . ALA A 1 189 ? 3.492 19.790 -2.035 1.00 98.44 189 ALA A CA 1
ATOM 1440 C C . ALA A 1 189 ? 2.754 20.068 -0.713 1.00 98.44 189 ALA A C 1
ATOM 1442 O O . ALA A 1 189 ? 2.260 21.172 -0.484 1.00 98.44 189 ALA A O 1
ATOM 1443 N N . VAL A 1 190 ? 2.682 19.071 0.173 1.00 97.44 190 VAL A N 1
ATOM 1444 C CA . VAL A 1 190 ? 2.184 19.258 1.540 1.00 97.44 190 VAL A CA 1
ATOM 1445 C C . VAL A 1 190 ? 3.116 20.164 2.336 1.00 97.44 190 VAL A C 1
ATOM 1447 O O . VAL A 1 190 ? 2.620 21.077 2.990 1.00 97.44 190 VAL A O 1
ATOM 1450 N N . ASP A 1 191 ? 4.425 19.926 2.281 1.00 98.12 191 ASP A N 1
ATOM 1451 C CA . ASP A 1 191 ? 5.431 20.712 2.996 1.00 98.12 191 ASP A CA 1
ATOM 1452 C C . ASP A 1 191 ? 5.383 22.185 2.573 1.00 98.12 191 ASP A C 1
ATOM 1454 O O . ASP A 1 191 ? 5.329 23.067 3.430 1.00 98.12 191 ASP A O 1
ATOM 1458 N N . GLU A 1 192 ? 5.270 22.453 1.269 1.00 98.06 192 GLU A N 1
ATOM 1459 C CA . GLU A 1 192 ? 5.125 23.802 0.712 1.00 98.06 192 GLU A CA 1
ATOM 1460 C C . GLU A 1 192 ? 3.862 24.516 1.220 1.00 98.06 192 GLU A C 1
ATOM 1462 O O . GLU A 1 192 ? 3.917 25.678 1.621 1.00 98.06 192 GLU A O 1
ATOM 1467 N N . LEU A 1 193 ? 2.717 23.827 1.237 1.00 97.00 193 LEU A N 1
ATOM 1468 C CA . LEU A 1 193 ? 1.434 24.426 1.623 1.00 97.00 193 LEU A CA 1
ATOM 1469 C C . LEU A 1 193 ? 1.210 24.488 3.139 1.00 97.00 193 LEU A C 1
ATOM 1471 O O . LEU A 1 193 ? 0.416 25.303 3.608 1.00 97.00 193 LEU A O 1
ATOM 1475 N N . GLY A 1 194 ? 1.829 23.581 3.893 1.00 93.31 194 GLY A N 1
ATOM 1476 C CA . GLY A 1 194 ? 1.604 23.386 5.324 1.00 93.31 194 GLY A CA 1
ATOM 1477 C C . GLY A 1 194 ? 2.740 23.874 6.219 1.00 93.31 194 GLY A C 1
ATOM 1478 O O . GLY A 1 194 ? 2.543 23.938 7.431 1.00 93.31 194 GLY A O 1
ATOM 1479 N N . GLY A 1 195 ? 3.908 24.203 5.655 1.00 92.88 195 GLY A N 1
ATOM 1480 C CA . GLY A 1 195 ? 5.105 24.547 6.425 1.00 92.88 195 GLY A CA 1
ATOM 1481 C C . GLY A 1 195 ? 5.664 23.365 7.223 1.00 92.88 195 GLY A C 1
ATOM 1482 O O . GLY A 1 195 ? 6.177 23.560 8.324 1.00 92.88 195 GLY A O 1
ATOM 1483 N N . THR A 1 196 ? 5.508 22.144 6.707 1.00 94.69 196 THR A N 1
ATOM 1484 C CA . THR A 1 196 ? 6.044 20.913 7.307 1.00 94.69 196 THR A CA 1
ATOM 1485 C C . THR A 1 196 ? 7.348 20.484 6.626 1.00 94.69 196 THR A C 1
ATOM 1487 O O . THR A 1 196 ? 7.805 21.121 5.681 1.00 94.69 196 THR A O 1
ATOM 1490 N N . ASN A 1 197 ? 7.969 19.420 7.126 1.00 96.38 197 ASN A N 1
ATOM 1491 C CA . ASN A 1 197 ? 9.217 18.823 6.637 1.00 96.38 197 ASN A CA 1
ATOM 1492 C C . ASN A 1 197 ? 9.066 17.302 6.410 1.00 96.38 197 ASN A C 1
ATOM 1494 O O . ASN A 1 197 ? 10.027 16.544 6.535 1.00 96.38 197 ASN A O 1
ATOM 1498 N N . LEU A 1 198 ? 7.853 16.835 6.107 1.00 95.69 198 LEU A N 1
ATOM 1499 C CA . LEU A 1 198 ? 7.506 15.416 6.043 1.00 95.69 198 LEU A CA 1
ATOM 1500 C C . LEU A 1 198 ? 8.284 14.666 4.961 1.00 95.69 198 LEU A C 1
ATOM 1502 O O . LEU A 1 198 ? 8.612 13.497 5.156 1.00 95.69 198 LEU A O 1
ATOM 1506 N N . LYS A 1 199 ? 8.578 15.304 3.820 1.00 96.25 199 LYS A N 1
ATOM 1507 C CA . LYS A 1 199 ? 9.402 14.688 2.772 1.00 96.25 199 LYS A CA 1
ATOM 1508 C C . LYS A 1 199 ? 10.809 14.412 3.288 1.00 96.25 199 LYS A C 1
ATOM 1510 O O . LYS A 1 199 ? 11.331 13.322 3.074 1.00 96.25 199 LYS A O 1
ATOM 1515 N N . GLU A 1 200 ? 11.414 15.404 3.933 1.00 95.19 200 GLU A N 1
ATOM 1516 C CA . GLU A 1 200 ? 12.765 15.287 4.474 1.00 95.19 200 GLU A CA 1
ATOM 1517 C C . GLU A 1 200 ? 12.814 14.226 5.576 1.00 95.19 200 GLU A C 1
ATOM 1519 O O . GLU A 1 200 ? 13.670 13.349 5.526 1.00 95.19 200 GLU A O 1
ATOM 1524 N N . GLU A 1 201 ? 11.853 14.232 6.504 1.00 93.00 201 GLU A N 1
ATOM 1525 C CA . GLU A 1 201 ? 11.747 13.212 7.555 1.00 93.00 201 GLU A CA 1
ATOM 1526 C C . GLU A 1 201 ? 11.605 11.797 6.977 1.00 93.00 201 GLU A C 1
ATOM 1528 O O . GLU A 1 201 ? 12.243 10.859 7.461 1.00 93.00 201 GLU A O 1
ATOM 1533 N N . PHE A 1 202 ? 10.799 11.636 5.922 1.00 94.62 202 PHE A N 1
ATOM 1534 C CA . PHE A 1 202 ? 10.602 10.345 5.270 1.00 94.62 202 PHE A CA 1
ATOM 1535 C C . PHE A 1 202 ? 11.884 9.838 4.598 1.00 94.62 202 PHE A C 1
ATOM 1537 O O . PHE A 1 202 ? 12.252 8.680 4.797 1.00 94.62 202 PHE A O 1
ATOM 1544 N N . ILE A 1 203 ? 12.577 10.701 3.845 1.00 94.94 203 ILE A N 1
ATOM 1545 C CA . ILE A 1 203 ? 13.851 10.363 3.193 1.00 94.94 203 ILE A CA 1
ATOM 1546 C C . ILE A 1 203 ? 14.899 10.035 4.253 1.00 94.94 203 ILE A C 1
ATOM 1548 O O . ILE A 1 203 ? 15.413 8.927 4.253 1.00 94.94 203 ILE A O 1
ATOM 1552 N N . GLN A 1 204 ? 15.136 10.914 5.231 1.00 93.19 204 GLN A N 1
ATOM 1553 C CA . GLN A 1 204 ? 16.135 10.684 6.284 1.00 93.19 204 GLN A CA 1
ATOM 1554 C C . GLN A 1 204 ? 15.947 9.347 7.011 1.00 93.19 204 GLN A C 1
ATOM 1556 O O . GLN A 1 204 ? 16.924 8.757 7.480 1.00 93.19 204 GLN A O 1
ATOM 1561 N N . TYR A 1 205 ? 14.701 8.882 7.136 1.00 92.12 205 TYR A N 1
ATOM 1562 C CA . TYR A 1 205 ? 14.378 7.613 7.767 1.00 92.12 205 TYR A CA 1
ATOM 1563 C C . TYR A 1 205 ? 14.639 6.398 6.871 1.00 92.12 205 TYR A C 1
ATOM 1565 O O . TYR A 1 205 ? 15.150 5.393 7.375 1.00 92.12 205 TYR A O 1
ATOM 1573 N N . PHE A 1 206 ? 14.220 6.448 5.603 1.00 93.50 206 PHE A N 1
ATOM 1574 C CA . PHE A 1 206 ? 14.202 5.286 4.708 1.00 93.50 206 PHE A CA 1
ATOM 1575 C C . PHE A 1 206 ? 15.384 5.206 3.750 1.00 93.50 206 PHE A C 1
ATOM 1577 O O . PHE A 1 206 ? 15.761 4.093 3.427 1.00 93.50 206 PHE A O 1
ATOM 1584 N N . ASP A 1 207 ? 15.956 6.329 3.340 1.00 93.50 207 ASP A N 1
ATOM 1585 C CA . ASP A 1 207 ? 17.179 6.396 2.541 1.00 93.50 207 ASP A CA 1
ATOM 1586 C C . ASP A 1 207 ? 18.367 6.085 3.470 1.00 93.50 207 ASP A C 1
ATOM 1588 O O . ASP A 1 207 ? 18.802 6.914 4.275 1.00 93.50 207 ASP A O 1
ATOM 1592 N N . GLU A 1 208 ? 18.763 4.814 3.512 1.00 92.12 208 GLU A N 1
ATOM 1593 C CA . GLU A 1 208 ? 19.786 4.255 4.393 1.00 92.12 208 GLU A CA 1
ATOM 1594 C C . GLU A 1 208 ? 21.208 4.542 3.901 1.00 92.12 208 GLU A C 1
ATOM 1596 O O . GLU A 1 208 ? 22.110 4.569 4.747 1.00 92.12 208 GLU A O 1
ATOM 1601 N N . ASP A 1 209 ? 21.413 4.746 2.597 1.00 91.31 209 ASP A N 1
ATOM 1602 C CA . ASP A 1 209 ? 22.717 5.054 1.994 1.00 91.31 209 ASP A CA 1
ATOM 1603 C C . ASP A 1 209 ? 22.894 6.511 1.522 1.00 91.31 209 ASP A C 1
ATOM 1605 O O . ASP A 1 209 ? 24.000 6.891 1.126 1.00 91.31 209 ASP A O 1
ATOM 1609 N N . ASP A 1 210 ? 21.863 7.339 1.712 1.00 91.31 210 ASP A N 1
ATOM 1610 C CA . ASP A 1 210 ? 21.831 8.780 1.460 1.00 91.31 210 ASP A CA 1
ATOM 1611 C C . ASP A 1 210 ? 22.047 9.135 -0.035 1.00 91.31 210 ASP A C 1
ATOM 1613 O O . ASP A 1 210 ? 22.594 10.199 -0.359 1.00 91.31 210 ASP A O 1
ATOM 1617 N N . ASP A 1 211 ? 21.629 8.258 -0.959 1.00 89.81 211 ASP A N 1
ATOM 1618 C CA . ASP A 1 211 ? 21.726 8.468 -2.412 1.00 89.81 211 ASP A CA 1
ATOM 1619 C C . ASP A 1 211 ? 20.527 9.240 -3.013 1.00 89.81 211 ASP A C 1
ATOM 1621 O O . ASP A 1 211 ? 20.542 9.641 -4.185 1.00 89.81 211 ASP A O 1
ATOM 1625 N N . GLY A 1 212 ? 19.513 9.528 -2.189 1.00 87.69 212 GLY A N 1
ATOM 1626 C CA . GLY A 1 212 ? 18.291 10.234 -2.559 1.00 87.69 212 GLY A CA 1
ATOM 1627 C C . GLY A 1 212 ? 17.191 9.337 -3.134 1.00 87.69 212 GLY A C 1
ATOM 1628 O O . GLY A 1 212 ? 16.158 9.866 -3.567 1.00 87.69 212 GLY A O 1
ATOM 1629 N N . VAL A 1 213 ? 17.385 8.016 -3.155 1.00 89.44 213 VAL A N 1
ATOM 1630 C CA . VAL A 1 213 ? 16.484 7.015 -3.725 1.00 89.44 213 VAL A CA 1
ATOM 1631 C C . VAL A 1 213 ? 16.205 5.917 -2.706 1.00 89.44 213 VAL A C 1
ATOM 1633 O O . VAL A 1 213 ? 17.076 5.166 -2.309 1.00 89.44 213 VAL A O 1
ATOM 1636 N N . ILE A 1 214 ? 14.930 5.724 -2.362 1.00 92.19 214 ILE A N 1
ATOM 1637 C CA . ILE A 1 214 ? 14.563 4.647 -1.431 1.00 92.19 214 ILE A CA 1
ATOM 1638 C C . ILE A 1 214 ? 14.414 3.330 -2.205 1.00 92.19 214 ILE A C 1
ATOM 1640 O O . ILE A 1 214 ? 13.421 3.131 -2.913 1.00 92.19 214 ILE A O 1
ATOM 1644 N N . SER A 1 215 ? 15.380 2.429 -2.087 1.00 90.50 215 SER A N 1
ATOM 1645 C CA . SER A 1 215 ? 15.389 1.120 -2.741 1.00 90.50 215 SER A CA 1
ATOM 1646 C C . SER A 1 215 ? 14.520 0.078 -2.025 1.00 90.50 215 SER A C 1
ATOM 1648 O O . SER A 1 215 ? 14.132 0.226 -0.863 1.00 90.50 215 SER A O 1
ATOM 1650 N N . TYR A 1 216 ? 14.223 -1.041 -2.700 1.00 88.44 216 TYR A N 1
ATOM 1651 C CA . TYR A 1 216 ? 13.494 -2.164 -2.082 1.00 88.44 216 TYR A CA 1
ATOM 1652 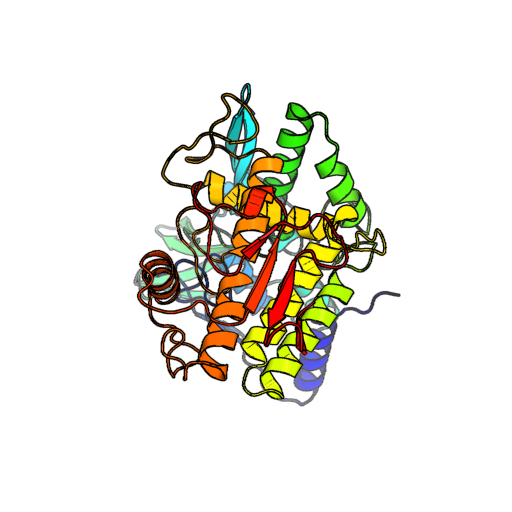C C . TYR A 1 216 ? 14.280 -2.884 -0.979 1.00 88.44 216 TYR A C 1
ATOM 1654 O O . TYR A 1 216 ? 13.721 -3.718 -0.261 1.00 88.44 216 TYR A O 1
ATOM 1662 N N . GLU A 1 217 ? 15.572 -2.590 -0.841 1.00 85.88 217 GLU A N 1
ATOM 1663 C CA . GLU A 1 217 ? 16.410 -3.171 0.202 1.00 85.88 217 GLU A CA 1
ATOM 1664 C C . GLU A 1 217 ? 16.385 -2.363 1.492 1.00 85.88 217 GLU A C 1
ATOM 1666 O O . GLU A 1 217 ? 16.874 -2.838 2.520 1.00 85.88 217 GLU A O 1
ATOM 1671 N N . GLU A 1 218 ? 15.805 -1.169 1.472 1.00 89.00 218 GLU A N 1
ATOM 1672 C CA . GLU A 1 218 ? 15.802 -0.254 2.597 1.00 89.00 218 GLU A CA 1
ATOM 1673 C C . GLU A 1 218 ? 14.516 -0.369 3.406 1.00 89.00 218 GLU A C 1
ATOM 1675 O O . GLU A 1 218 ? 13.390 -0.247 2.921 1.00 89.00 218 GLU A O 1
ATOM 1680 N N . PHE A 1 219 ? 14.703 -0.655 4.690 1.00 86.25 219 PHE A N 1
ATOM 1681 C CA . PHE A 1 219 ? 13.636 -0.995 5.626 1.00 86.25 219 PHE A CA 1
ATOM 1682 C C . PHE A 1 219 ? 13.478 0.050 6.730 1.00 86.25 219 PHE A C 1
ATOM 1684 O O . PHE A 1 219 ? 12.550 -0.063 7.545 1.00 86.25 219 PHE A O 1
ATOM 1691 N N . GLY A 1 220 ? 14.358 1.051 6.727 1.00 87.94 220 GLY A N 1
ATOM 1692 C CA . GLY A 1 220 ? 14.342 2.222 7.576 1.00 87.94 220 GLY A CA 1
ATOM 1693 C C . GLY A 1 220 ? 15.238 2.107 8.804 1.00 87.94 220 GLY A C 1
ATOM 1694 O O . GLY A 1 220 ? 15.349 1.053 9.441 1.00 87.94 220 GLY A O 1
ATOM 1695 N N . LYS A 1 221 ? 15.822 3.241 9.198 1.00 86.81 221 LYS A N 1
ATOM 1696 C CA . LYS A 1 221 ? 16.880 3.334 10.220 1.00 86.81 221 LYS A CA 1
ATOM 1697 C C . LYS A 1 221 ? 16.428 2.987 11.652 1.00 86.81 221 LYS A C 1
ATOM 1699 O O . LYS A 1 221 ? 17.280 2.739 12.502 1.00 86.81 221 LYS A O 1
ATOM 1704 N N . ARG A 1 222 ? 15.118 2.928 11.954 1.00 83.81 222 ARG A N 1
ATOM 1705 C CA . ARG A 1 222 ? 14.591 2.623 13.313 1.00 83.81 222 ARG A CA 1
ATOM 1706 C C . ARG A 1 222 ? 13.955 1.237 13.477 1.00 83.81 222 ARG A C 1
ATOM 1708 O O . ARG A 1 222 ? 13.375 0.953 14.521 1.00 83.81 222 ARG A O 1
ATOM 1715 N N . GLY A 1 223 ? 14.052 0.357 12.478 1.00 83.88 223 GLY A N 1
ATOM 1716 C CA . GLY A 1 223 ? 13.614 -1.040 12.618 1.00 83.88 223 GLY A CA 1
ATOM 1717 C C . GLY A 1 223 ? 12.095 -1.268 12.608 1.00 83.88 223 GLY A C 1
ATOM 1718 O O . GLY A 1 223 ? 11.643 -2.344 13.007 1.00 83.88 223 GLY A O 1
ATOM 1719 N N . SER A 1 224 ? 11.303 -0.306 12.116 1.00 88.44 224 SER A N 1
ATOM 1720 C CA . SER A 1 224 ? 9.838 -0.430 11.993 1.00 88.44 224 SER A CA 1
ATOM 1721 C C . SER A 1 224 ? 9.407 -1.697 11.246 1.00 88.44 224 SER A C 1
ATOM 1723 O O . SER A 1 224 ? 8.458 -2.370 11.647 1.00 88.44 224 SER A O 1
ATOM 1725 N N . THR A 1 225 ? 10.144 -2.083 10.202 1.00 87.00 225 THR A N 1
ATOM 1726 C CA . THR A 1 225 ? 9.878 -3.302 9.427 1.00 87.00 225 THR A CA 1
ATOM 1727 C C . THR A 1 225 ? 10.007 -4.571 10.277 1.00 87.00 225 THR A C 1
ATOM 1729 O O . THR A 1 225 ? 9.141 -5.439 10.204 1.00 87.00 225 THR A O 1
ATOM 1732 N N . THR A 1 226 ? 11.027 -4.671 11.134 1.00 87.00 226 THR A N 1
ATOM 1733 C CA . THR A 1 226 ? 11.210 -5.824 12.033 1.00 87.00 226 THR A CA 1
ATOM 1734 C C . THR A 1 226 ? 10.047 -5.953 13.009 1.00 87.00 226 THR A C 1
ATOM 1736 O O . THR A 1 226 ? 9.485 -7.033 13.169 1.00 87.00 226 THR A O 1
ATOM 1739 N N . ILE A 1 227 ? 9.638 -4.846 13.631 1.00 89.88 227 ILE A N 1
ATOM 1740 C CA . ILE A 1 227 ? 8.525 -4.852 14.590 1.00 89.88 227 ILE A CA 1
ATOM 1741 C C . ILE A 1 227 ? 7.204 -5.195 13.891 1.00 89.88 227 ILE A C 1
ATOM 1743 O O . ILE A 1 227 ? 6.417 -5.982 14.411 1.00 89.88 227 ILE A O 1
ATOM 1747 N N . MET A 1 228 ? 6.984 -4.681 12.679 1.00 91.00 228 MET A N 1
ATOM 1748 C CA . MET A 1 228 ? 5.806 -5.019 11.879 1.00 91.00 228 MET A CA 1
ATOM 1749 C C . MET A 1 228 ? 5.762 -6.520 11.567 1.00 91.00 228 MET A C 1
ATOM 1751 O O . MET A 1 228 ? 4.707 -7.139 11.698 1.00 91.00 228 MET A O 1
ATOM 1755 N N . LEU A 1 229 ? 6.898 -7.120 11.194 1.00 90.12 229 LEU A N 1
ATOM 1756 C CA . LEU A 1 229 ? 6.989 -8.559 10.941 1.00 90.12 229 LEU A CA 1
ATOM 1757 C C . LEU A 1 229 ? 6.725 -9.387 12.203 1.00 90.12 229 LEU A C 1
ATOM 1759 O O . LEU A 1 229 ? 6.090 -10.434 12.102 1.00 90.12 229 LEU A O 1
ATOM 1763 N N . HIS A 1 230 ? 7.136 -8.917 13.384 1.00 92.69 230 HIS A N 1
ATOM 1764 C CA . HIS A 1 230 ? 6.771 -9.562 14.648 1.00 92.69 230 HIS A CA 1
ATOM 1765 C C . HIS A 1 230 ? 5.259 -9.533 14.890 1.00 92.69 230 HIS A C 1
ATOM 1767 O O . HIS A 1 230 ? 4.671 -10.583 15.140 1.00 92.69 230 HIS A O 1
ATOM 1773 N N . PHE A 1 231 ? 4.604 -8.379 14.724 1.00 94.06 231 PHE A N 1
ATOM 1774 C CA . PHE A 1 231 ? 3.143 -8.297 14.847 1.00 94.06 231 PHE A CA 1
ATOM 1775 C C . PHE A 1 231 ? 2.425 -9.185 13.821 1.00 94.06 231 PHE A C 1
ATOM 1777 O O . PHE A 1 231 ? 1.437 -9.848 14.146 1.00 94.06 231 PHE A O 1
ATOM 1784 N N . ALA A 1 232 ? 2.925 -9.241 12.583 1.00 93.38 232 ALA A N 1
ATOM 1785 C CA . ALA A 1 232 ? 2.374 -10.104 11.543 1.00 93.38 232 ALA A CA 1
ATOM 1786 C C . ALA A 1 232 ? 2.565 -11.596 11.873 1.00 93.38 232 ALA A C 1
ATOM 1788 O O . ALA A 1 232 ? 1.649 -12.395 11.674 1.00 93.38 232 ALA A O 1
ATOM 1789 N N . ALA A 1 233 ? 3.719 -11.982 12.425 1.00 94.12 233 ALA A N 1
ATOM 1790 C CA . ALA A 1 233 ? 3.980 -13.349 12.866 1.00 94.12 233 ALA A CA 1
ATOM 1791 C C . ALA A 1 233 ? 3.048 -13.764 14.015 1.00 94.12 233 ALA A C 1
ATOM 1793 O O . ALA A 1 233 ? 2.497 -14.868 13.990 1.00 94.12 233 ALA A O 1
ATOM 1794 N N . ASP A 1 234 ? 2.804 -12.872 14.977 1.00 95.06 234 ASP A N 1
ATOM 1795 C CA . ASP A 1 234 ? 1.851 -13.105 16.066 1.00 95.06 234 ASP A CA 1
ATOM 1796 C C . ASP A 1 234 ? 0.423 -13.281 15.542 1.00 95.06 234 ASP A C 1
ATOM 1798 O O . ASP A 1 234 ? -0.306 -14.171 15.998 1.00 95.06 234 ASP A O 1
ATOM 1802 N N . TYR A 1 235 ? 0.032 -12.493 14.538 1.00 95.31 235 TYR A N 1
ATOM 1803 C CA . TYR A 1 235 ? -1.245 -12.658 13.852 1.00 95.31 235 TYR A CA 1
ATOM 1804 C C . TYR A 1 235 ? -1.366 -14.037 13.188 1.00 95.31 235 TYR A C 1
ATOM 1806 O O . TYR A 1 235 ? -2.319 -14.769 13.474 1.00 95.31 235 TYR A O 1
ATOM 1814 N N . VAL A 1 236 ? -0.394 -14.432 12.361 1.00 94.62 236 VAL A N 1
ATOM 1815 C CA . VAL A 1 236 ? -0.403 -15.731 11.664 1.00 94.62 236 VAL A CA 1
ATOM 1816 C C . VAL A 1 236 ? -0.383 -16.898 12.659 1.00 94.62 236 VAL A C 1
ATOM 1818 O O . VAL A 1 236 ? -1.132 -17.864 12.507 1.00 94.62 236 VAL A O 1
ATOM 1821 N N . SER A 1 237 ? 0.408 -16.791 13.730 1.00 95.81 237 SER A N 1
ATOM 1822 C CA . SER A 1 237 ? 0.434 -17.761 14.833 1.00 95.81 237 SER A CA 1
ATOM 1823 C C . SER A 1 237 ? -0.939 -17.883 15.506 1.00 95.81 237 SER A C 1
ATOM 1825 O O . SER A 1 237 ? -1.428 -18.997 15.709 1.00 95.81 237 SER A O 1
ATOM 1827 N N . SER A 1 238 ? -1.605 -16.756 15.786 1.00 94.62 238 SER A N 1
ATOM 1828 C CA . SER A 1 238 ? -2.951 -16.731 16.378 1.00 94.62 238 SER A CA 1
ATOM 1829 C C . SER A 1 238 ? -3.982 -17.387 15.458 1.00 94.62 238 SER A C 1
ATOM 1831 O O . SER A 1 238 ? -4.786 -18.198 15.914 1.00 94.62 238 SER A O 1
ATOM 1833 N N . MET A 1 239 ? -3.929 -17.106 14.150 1.00 93.00 239 MET A N 1
ATOM 1834 C CA . MET A 1 239 ? -4.799 -17.740 13.149 1.00 93.00 239 MET A CA 1
ATOM 1835 C C . MET A 1 239 ? -4.659 -19.265 13.108 1.00 93.00 239 MET A C 1
ATOM 1837 O O . MET A 1 239 ? -5.639 -19.943 12.800 1.00 93.00 239 MET A O 1
ATOM 1841 N N . GLY A 1 240 ? -3.457 -19.791 13.360 1.00 93.44 240 GLY A N 1
ATOM 1842 C CA . GLY A 1 240 ? -3.179 -21.227 13.340 1.00 93.44 240 GLY A CA 1
ATOM 1843 C C . GLY A 1 240 ? -3.516 -21.956 14.644 1.00 93.44 240 GLY A C 1
ATOM 1844 O O . GLY A 1 240 ? -3.781 -23.155 14.611 1.00 93.44 240 GLY A O 1
ATOM 1845 N N . LYS A 1 241 ? -3.505 -21.257 15.788 1.00 95.19 241 LYS A N 1
ATOM 1846 C CA . LYS A 1 241 ? -3.650 -21.870 17.124 1.00 95.19 241 LYS A CA 1
ATOM 1847 C C . LYS A 1 241 ? -5.024 -21.679 17.758 1.00 95.19 241 LYS A C 1
ATOM 1849 O O . LYS A 1 241 ? -5.471 -22.541 18.509 1.00 95.19 241 LYS A O 1
ATOM 1854 N N . GLU A 1 242 ? -5.690 -20.559 17.494 1.00 93.88 242 GLU A N 1
ATOM 1855 C CA . GLU A 1 242 ? -6.931 -20.184 18.173 1.00 93.88 242 GLU A CA 1
ATOM 1856 C C . GLU A 1 242 ? -8.121 -20.210 17.207 1.00 93.88 242 GLU A C 1
ATOM 1858 O O . GLU A 1 242 ? -8.062 -19.643 16.116 1.00 93.88 242 GLU A O 1
ATOM 1863 N N . ARG A 1 243 ? -9.260 -20.781 17.634 1.00 91.69 243 ARG A N 1
ATOM 1864 C CA . ARG A 1 243 ? -10.485 -20.886 16.809 1.00 91.69 243 ARG A CA 1
ATOM 1865 C C . ARG A 1 243 ? -10.920 -19.546 16.196 1.00 91.69 243 ARG A C 1
ATOM 1867 O O . ARG A 1 243 ? -11.342 -19.512 15.043 1.00 91.69 243 ARG A O 1
ATOM 1874 N N . LEU A 1 244 ? -10.840 -18.460 16.967 1.00 93.44 244 LEU A N 1
ATOM 1875 C CA . LEU A 1 244 ? -11.190 -17.097 16.542 1.00 93.44 244 LEU A CA 1
ATOM 1876 C C . LEU A 1 244 ? -9.960 -16.176 16.453 1.00 93.44 244 LEU A C 1
ATOM 1878 O O . LEU A 1 244 ? -10.098 -14.953 16.384 1.00 93.44 244 LEU A O 1
ATOM 1882 N N . GLY A 1 245 ? -8.753 -16.752 16.409 1.00 94.31 245 GLY A N 1
ATOM 1883 C CA . GLY A 1 245 ? -7.493 -16.005 16.385 1.00 94.31 245 GLY A CA 1
ATOM 1884 C C . GLY A 1 245 ? -7.317 -15.127 15.150 1.00 94.31 245 GLY A C 1
ATOM 1885 O O . GLY A 1 245 ? -6.550 -14.173 15.179 1.00 94.31 245 GLY A O 1
ATOM 1886 N N . TYR A 1 246 ? -8.070 -15.380 14.079 1.00 92.94 246 TYR A N 1
ATOM 1887 C CA . TYR A 1 246 ? -8.080 -14.517 12.899 1.00 92.94 246 TYR A CA 1
ATOM 1888 C C . TYR A 1 246 ? -8.760 -13.159 13.132 1.00 92.94 246 TYR A C 1
ATOM 1890 O O . TYR A 1 246 ? -8.394 -12.201 12.459 1.00 92.94 246 TYR A O 1
ATOM 1898 N N . LEU A 1 247 ? -9.708 -13.064 14.074 1.00 94.38 247 LEU A N 1
ATOM 1899 C CA . LEU A 1 247 ? -10.341 -11.797 14.466 1.00 94.38 247 LEU A CA 1
ATOM 1900 C C . LEU A 1 247 ? -9.453 -11.059 15.469 1.00 94.38 247 LEU A C 1
ATOM 1902 O O . LEU A 1 247 ? -9.082 -9.906 15.257 1.00 94.38 247 LEU A O 1
ATOM 1906 N N . LYS A 1 248 ? -9.066 -11.765 16.540 1.00 95.25 248 LYS A N 1
ATOM 1907 C CA . LYS A 1 248 ? -8.234 -11.230 17.625 1.00 95.25 248 LYS A CA 1
ATOM 1908 C C . LYS A 1 248 ? -6.842 -10.836 17.148 1.00 95.25 248 LYS A C 1
ATOM 1910 O O . LYS A 1 248 ? -6.358 -9.760 17.474 1.00 95.25 248 LYS A O 1
ATOM 1915 N N . GLY A 1 249 ? -6.200 -11.695 16.364 1.00 95.81 249 GLY A N 1
ATOM 1916 C CA . GLY A 1 249 ? -4.860 -11.452 15.848 1.00 95.81 249 GLY A CA 1
ATOM 1917 C C . GLY A 1 249 ? -4.828 -10.307 14.834 1.00 95.81 249 GLY A C 1
ATOM 1918 O O . GLY A 1 249 ? -3.929 -9.477 14.913 1.00 95.81 249 GLY A O 1
ATOM 1919 N N . PHE A 1 250 ? -5.834 -10.190 13.952 1.00 94.38 250 PHE A N 1
ATOM 1920 C CA . PHE A 1 250 ? -5.933 -9.036 13.050 1.00 94.38 250 PHE A CA 1
ATOM 1921 C C . PHE A 1 250 ? -6.146 -7.742 13.842 1.00 94.38 250 PHE A C 1
ATOM 1923 O O . PHE A 1 250 ? -5.488 -6.740 13.572 1.00 94.38 250 PHE A O 1
ATOM 1930 N N . PHE A 1 251 ? -7.040 -7.770 14.842 1.00 96.81 251 PHE A N 1
ATOM 1931 C CA . PHE A 1 251 ? -7.267 -6.628 15.726 1.00 96.81 251 PHE A CA 1
ATOM 1932 C C . PHE A 1 251 ? -5.955 -6.165 16.365 1.00 96.81 251 PHE A C 1
ATOM 1934 O O . PHE A 1 251 ? -5.612 -4.996 16.234 1.00 96.81 251 PHE A O 1
ATOM 1941 N N . LYS A 1 252 ? -5.205 -7.085 16.987 1.00 96.25 252 LYS A N 1
ATOM 1942 C CA . LYS A 1 252 ? -3.928 -6.787 17.651 1.00 96.25 252 LYS A CA 1
ATOM 1943 C C . LYS A 1 252 ? -2.862 -6.260 16.696 1.00 96.25 252 LYS A C 1
ATOM 1945 O O . LYS A 1 252 ? -2.149 -5.324 17.047 1.00 96.25 252 LYS A O 1
ATOM 1950 N N . LEU A 1 253 ? -2.752 -6.839 15.499 1.00 95.31 253 LEU A N 1
ATOM 1951 C CA . LEU A 1 253 ? -1.830 -6.366 14.464 1.00 95.31 253 LEU A CA 1
ATOM 1952 C C . LEU A 1 253 ? -2.113 -4.897 14.128 1.00 95.31 253 LEU A C 1
ATOM 1954 O O . LEU A 1 253 ? -1.220 -4.054 14.219 1.00 95.31 253 LEU A O 1
ATOM 1958 N N . MET A 1 254 ? -3.365 -4.586 13.786 1.00 94.62 254 MET A N 1
ATOM 1959 C CA . MET A 1 254 ? -3.741 -3.235 13.375 1.00 94.62 254 MET A CA 1
ATOM 1960 C C . MET A 1 254 ? -3.690 -2.241 14.537 1.00 94.62 254 MET A C 1
ATOM 1962 O O . MET A 1 254 ? -3.144 -1.153 14.364 1.00 94.62 254 MET A O 1
ATOM 1966 N N . SER A 1 255 ? -4.192 -2.603 15.725 1.00 95.56 255 SER A N 1
ATOM 1967 C CA . SER A 1 255 ? -4.134 -1.727 16.901 1.00 95.56 255 SER A CA 1
ATOM 1968 C C . SER A 1 255 ? -2.690 -1.389 17.257 1.00 95.56 255 SER A C 1
ATOM 1970 O O . SER A 1 255 ? -2.380 -0.216 17.443 1.00 95.56 255 SER A O 1
ATOM 1972 N N . SER A 1 256 ? -1.789 -2.377 17.265 1.00 94.44 256 SER A N 1
ATOM 1973 C CA . SER A 1 256 ? -0.374 -2.172 17.592 1.00 94.44 256 SER A CA 1
ATOM 1974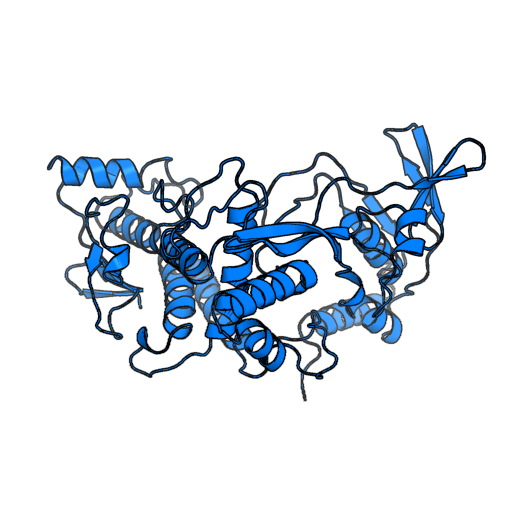 C C . SER A 1 256 ? 0.309 -1.250 16.586 1.00 94.44 256 SER A C 1
ATOM 1976 O O . SER A 1 256 ? 0.960 -0.284 16.982 1.00 94.44 256 SER A O 1
ATOM 1978 N N . MET A 1 257 ? 0.119 -1.483 15.281 1.00 92.62 257 MET A N 1
ATOM 1979 C CA . MET A 1 257 ? 0.728 -0.640 14.244 1.00 92.62 257 MET A CA 1
ATOM 1980 C C . MET A 1 257 ? 0.335 0.839 14.382 1.00 92.62 257 MET A C 1
ATOM 1982 O O . MET A 1 257 ? 1.196 1.704 14.247 1.00 92.62 257 MET A O 1
ATOM 1986 N N . TYR A 1 258 ? -0.931 1.133 14.690 1.00 93.00 258 TYR A N 1
ATOM 1987 C CA . TYR A 1 258 ? -1.429 2.509 14.829 1.00 93.00 258 TYR A CA 1
ATOM 1988 C C . TYR A 1 258 ? -1.164 3.119 16.206 1.00 93.00 258 TYR A C 1
ATOM 1990 O O . TYR A 1 258 ? -0.998 4.336 16.334 1.00 93.00 258 TYR A O 1
ATOM 1998 N N . ARG A 1 259 ? -1.108 2.297 17.259 1.00 93.31 259 ARG A N 1
ATOM 1999 C CA . ARG A 1 259 ? -0.759 2.771 18.598 1.00 93.31 259 ARG A CA 1
ATOM 2000 C C . ARG A 1 259 ? 0.693 3.247 18.644 1.00 93.31 259 ARG A C 1
ATOM 2002 O O . ARG A 1 259 ? 0.974 4.288 19.230 1.00 93.31 259 ARG A O 1
ATOM 2009 N N . TYR A 1 260 ? 1.593 2.530 17.974 1.00 93.19 260 TYR A N 1
ATOM 2010 C CA . TYR A 1 260 ? 3.018 2.865 17.906 1.00 93.19 260 TYR A CA 1
ATOM 2011 C C . TYR A 1 260 ? 3.394 3.796 16.745 1.00 93.19 260 TYR A C 1
ATOM 2013 O O . TYR A 1 260 ? 4.584 3.995 16.515 1.00 93.19 260 TYR A O 1
ATOM 2021 N N . SER A 1 261 ? 2.424 4.365 16.016 1.00 92.25 261 SER A N 1
ATOM 2022 C CA . SER A 1 261 ? 2.670 5.387 14.982 1.00 92.25 261 SER A CA 1
ATOM 2023 C C . SER A 1 261 ? 2.395 6.819 15.446 1.00 92.25 261 SER A C 1
ATOM 2025 O O . SER A 1 261 ? 2.365 7.740 14.633 1.00 92.25 261 SER A O 1
ATOM 2027 N N . ASN A 1 262 ? 2.046 6.996 16.719 1.00 91.12 262 ASN A N 1
ATOM 2028 C CA . ASN A 1 262 ? 1.840 8.296 17.340 1.00 91.12 262 ASN A CA 1
ATOM 2029 C C . ASN A 1 262 ? 2.116 8.158 18.836 1.00 91.12 262 ASN A C 1
ATOM 2031 O O . ASN A 1 262 ? 1.461 7.375 19.524 1.00 91.12 262 ASN A O 1
ATOM 2035 N N . LYS A 1 263 ? 3.046 8.968 19.343 1.00 92.06 263 LYS A N 1
ATOM 2036 C CA . LYS A 1 263 ? 3.462 8.955 20.748 1.00 92.06 263 LYS A CA 1
ATOM 2037 C C . LYS A 1 263 ? 2.312 9.168 21.732 1.00 92.06 263 LYS A C 1
ATOM 2039 O O . LYS A 1 263 ? 2.337 8.616 22.821 1.00 92.06 263 LYS A O 1
ATOM 2044 N N . GLN A 1 264 ? 1.290 9.929 21.341 1.00 91.62 264 GLN A N 1
ATOM 2045 C CA . GLN A 1 264 ? 0.126 10.211 22.189 1.00 91.62 264 GLN A CA 1
ATOM 2046 C C . GLN A 1 264 ? -0.797 9.000 22.353 1.00 91.62 264 GLN A C 1
ATOM 2048 O O . GLN A 1 264 ? -1.609 8.967 23.272 1.00 91.62 264 GLN A O 1
ATOM 2053 N N . ASN A 1 265 ? -0.674 7.997 21.481 1.00 90.75 265 ASN A N 1
ATOM 2054 C CA . ASN A 1 265 ? -1.547 6.834 21.501 1.00 90.75 265 ASN A CA 1
ATOM 2055 C C . ASN A 1 265 ? -1.020 5.713 22.408 1.00 90.75 265 ASN A C 1
ATOM 2057 O O . ASN A 1 265 ? -1.709 4.720 22.577 1.00 90.75 265 ASN A O 1
ATOM 2061 N N . ASN A 1 266 ? 0.184 5.802 22.972 1.00 91.94 266 ASN A N 1
ATOM 2062 C CA . ASN A 1 266 ? 0.715 4.758 23.850 1.00 91.94 266 ASN A CA 1
ATOM 2063 C C . ASN A 1 266 ? 1.325 5.353 25.127 1.00 91.94 266 ASN A C 1
ATOM 2065 O O . ASN A 1 266 ? 1.875 6.452 25.086 1.00 91.94 266 ASN A O 1
ATOM 2069 N N . PRO A 1 267 ? 1.254 4.635 26.264 1.00 91.56 267 PRO A N 1
ATOM 2070 C CA . PRO A 1 267 ? 1.754 5.137 27.546 1.00 91.56 267 PRO A CA 1
ATOM 2071 C C . PRO A 1 267 ? 3.277 5.322 27.570 1.00 91.56 267 PRO A C 1
ATOM 2073 O O . PRO A 1 267 ? 3.782 6.112 28.362 1.00 91.56 267 PRO A O 1
ATOM 2076 N N . ASP A 1 268 ? 3.997 4.627 26.688 1.00 92.06 268 ASP A N 1
ATOM 2077 C CA . ASP A 1 268 ? 5.458 4.652 26.612 1.00 92.06 268 ASP A CA 1
ATOM 2078 C C . ASP A 1 268 ? 5.998 5.824 25.768 1.00 92.06 268 ASP A C 1
ATOM 2080 O O . ASP A 1 268 ? 7.213 5.989 25.646 1.00 92.06 268 ASP A O 1
ATOM 2084 N N . ASN A 1 269 ? 5.118 6.651 25.182 1.00 91.88 269 ASN A N 1
ATOM 2085 C CA . ASN A 1 269 ? 5.478 7.797 24.338 1.00 91.88 269 ASN A CA 1
ATOM 2086 C C . ASN A 1 269 ? 6.384 7.410 23.142 1.00 91.88 269 ASN A C 1
ATOM 2088 O O . ASN A 1 269 ? 7.243 8.179 22.699 1.00 91.88 269 ASN A O 1
ATOM 2092 N N . LEU A 1 270 ? 6.194 6.195 22.624 1.00 91.50 270 LEU A N 1
ATOM 2093 C CA . LEU A 1 270 ? 6.947 5.599 21.525 1.00 91.50 270 LEU A CA 1
ATOM 2094 C C . LEU A 1 270 ? 6.331 5.946 20.169 1.00 91.50 270 LEU A C 1
ATOM 2096 O O . LEU A 1 270 ? 5.114 5.978 20.000 1.00 91.50 270 LEU A O 1
ATOM 2100 N N . ASP A 1 271 ? 7.195 6.144 19.178 1.00 91.12 271 ASP A N 1
ATOM 2101 C CA . ASP A 1 271 ? 6.809 6.315 17.779 1.00 91.12 271 ASP A CA 1
ATOM 2102 C C . ASP A 1 271 ? 7.775 5.541 16.893 1.00 91.12 271 ASP A C 1
ATOM 2104 O O . ASP A 1 271 ? 8.808 6.043 16.451 1.00 91.12 271 ASP A O 1
ATOM 2108 N N . ILE A 1 272 ? 7.475 4.255 16.750 1.00 90.31 272 ILE A N 1
ATOM 2109 C CA . ILE A 1 272 ? 8.299 3.313 15.994 1.00 90.31 272 ILE A CA 1
ATOM 2110 C C . ILE A 1 272 ? 7.699 3.068 14.604 1.00 90.31 272 ILE A C 1
ATOM 2112 O O . ILE A 1 272 ? 8.387 2.608 13.698 1.00 90.31 272 ILE A O 1
ATOM 2116 N N . MET A 1 273 ? 6.412 3.370 14.423 1.00 91.31 273 MET A N 1
ATOM 2117 C CA . MET A 1 273 ? 5.674 3.168 13.178 1.00 91.31 273 MET A CA 1
ATOM 2118 C C . MET A 1 273 ? 5.320 4.477 12.468 1.00 91.31 273 MET A C 1
ATOM 2120 O O . MET A 1 273 ? 4.684 4.405 11.422 1.00 91.31 273 MET A O 1
ATOM 2124 N N . GLY A 1 274 ? 5.687 5.653 12.985 1.00 89.62 274 GLY A N 1
ATOM 2125 C CA . GLY A 1 274 ? 5.280 6.959 12.454 1.00 89.62 274 GLY A CA 1
ATOM 2126 C C . GLY A 1 274 ? 5.627 7.161 10.983 1.00 89.62 274 GLY A C 1
ATOM 2127 O O . GLY A 1 274 ? 4.742 7.416 10.165 1.00 89.62 274 GLY A O 1
ATOM 2128 N N . GLU A 1 275 ? 6.886 6.949 10.605 1.00 85.94 275 GLU A N 1
ATOM 2129 C CA . GLU A 1 275 ? 7.340 7.110 9.220 1.00 85.94 275 GLU A CA 1
ATOM 2130 C C . GLU A 1 275 ? 6.731 6.045 8.297 1.00 85.94 275 GLU A C 1
ATOM 2132 O O . GLU A 1 275 ? 6.326 6.333 7.171 1.00 85.94 275 GLU A O 1
ATOM 2137 N N . ARG A 1 276 ? 6.549 4.814 8.794 1.00 88.50 276 ARG A N 1
ATOM 2138 C CA . ARG A 1 276 ? 5.825 3.769 8.050 1.00 88.50 276 ARG A CA 1
ATOM 2139 C C . ARG A 1 276 ? 4.331 4.095 7.917 1.00 88.50 276 ARG A C 1
ATOM 2141 O O . ARG A 1 276 ? 3.718 3.765 6.909 1.00 88.50 276 ARG A O 1
ATOM 2148 N N . SER A 1 277 ? 3.739 4.782 8.888 1.00 91.56 277 SER A N 1
ATOM 2149 C CA . SER A 1 277 ? 2.364 5.276 8.810 1.00 91.56 277 SER A CA 1
ATOM 2150 C C . SER A 1 277 ? 2.230 6.373 7.755 1.00 91.56 277 SER A C 1
ATOM 2152 O O . SER A 1 277 ? 1.232 6.397 7.039 1.00 91.56 277 SER A O 1
ATOM 2154 N N . LEU A 1 278 ? 3.263 7.204 7.565 1.00 92.62 278 LEU A N 1
ATOM 2155 C CA . LEU A 1 278 ? 3.308 8.191 6.484 1.00 92.62 278 LEU A CA 1
ATOM 2156 C C . LEU A 1 278 ? 3.295 7.535 5.089 1.00 92.62 278 LEU A C 1
ATOM 2158 O O . LEU A 1 278 ? 2.635 8.055 4.187 1.00 92.62 278 LEU A O 1
ATOM 2162 N N . ALA A 1 279 ? 3.918 6.361 4.920 1.00 91.62 279 ALA A N 1
ATOM 2163 C CA . ALA A 1 279 ? 3.799 5.572 3.687 1.00 91.62 279 ALA A CA 1
ATOM 2164 C C . ALA A 1 279 ? 2.335 5.194 3.391 1.00 91.62 279 ALA A C 1
ATOM 2166 O O . ALA A 1 279 ? 1.837 5.409 2.284 1.00 91.62 279 ALA A O 1
ATOM 2167 N N . THR A 1 280 ? 1.613 4.708 4.405 1.00 92.00 280 THR A N 1
ATOM 2168 C CA . THR A 1 280 ? 0.176 4.405 4.303 1.00 92.00 280 THR A CA 1
ATOM 2169 C C . THR A 1 280 ? -0.654 5.667 4.052 1.00 92.00 280 THR A C 1
ATOM 2171 O O . THR A 1 280 ? -1.596 5.639 3.261 1.00 92.00 280 THR A O 1
ATOM 2174 N N . THR A 1 281 ? -0.295 6.801 4.663 1.00 95.31 281 THR A N 1
ATOM 2175 C CA . THR A 1 281 ? -0.947 8.091 4.395 1.00 95.31 281 THR A CA 1
ATOM 2176 C C . THR A 1 281 ? -0.822 8.477 2.917 1.00 95.31 281 THR A C 1
ATOM 2178 O O . THR A 1 281 ? -1.810 8.910 2.324 1.00 95.31 281 THR A O 1
ATOM 2181 N N . CYS A 1 282 ? 0.344 8.268 2.292 1.00 96.62 282 CYS A N 1
ATOM 2182 C CA . CYS A 1 282 ? 0.535 8.509 0.857 1.00 96.62 282 CYS A CA 1
ATOM 2183 C C . CYS A 1 282 ? -0.378 7.618 0.001 1.00 96.62 282 CYS A C 1
ATOM 2185 O O . CYS A 1 282 ? -0.987 8.101 -0.954 1.00 96.62 282 CYS A O 1
ATOM 2187 N N . ALA A 1 283 ? -0.538 6.341 0.367 1.00 94.44 283 ALA A N 1
ATOM 2188 C CA . ALA A 1 283 ? -1.446 5.422 -0.321 1.00 94.44 283 ALA A CA 1
ATOM 2189 C C . ALA A 1 283 ? -2.917 5.869 -0.238 1.00 94.44 283 ALA A C 1
ATOM 2191 O O . ALA A 1 283 ? -3.649 5.848 -1.234 1.00 94.44 283 ALA A O 1
ATOM 2192 N N . VAL A 1 284 ? -3.348 6.343 0.935 1.00 95.38 284 VAL A N 1
ATOM 2193 C CA . VAL A 1 284 ? -4.693 6.907 1.120 1.00 95.38 284 VAL A CA 1
ATOM 2194 C C . VAL A 1 284 ? -4.860 8.191 0.311 1.00 95.38 284 VAL A C 1
ATOM 2196 O O . VAL A 1 284 ? -5.862 8.336 -0.387 1.00 95.38 284 VAL A O 1
ATOM 2199 N N . ALA A 1 285 ? -3.878 9.094 0.332 1.00 97.50 285 ALA A N 1
ATOM 2200 C CA . ALA A 1 285 ? -3.917 10.328 -0.450 1.00 97.50 285 ALA A CA 1
ATOM 2201 C C . ALA A 1 285 ? -4.013 10.054 -1.960 1.00 97.50 285 ALA A C 1
ATOM 2203 O O . ALA A 1 285 ? -4.801 10.702 -2.652 1.00 97.50 285 ALA A O 1
ATOM 2204 N N . PHE A 1 286 ? -3.287 9.045 -2.450 1.00 96.69 286 PHE A N 1
ATOM 2205 C CA . PHE A 1 286 ? -3.363 8.600 -3.840 1.00 96.69 286 PHE A CA 1
ATOM 2206 C C . PHE A 1 286 ? -4.728 8.005 -4.195 1.00 96.69 286 PHE A C 1
ATOM 2208 O O . PHE A 1 286 ? -5.292 8.301 -5.247 1.00 96.69 286 PHE A O 1
ATOM 2215 N N . THR A 1 287 ? -5.308 7.214 -3.295 1.00 93.88 287 THR A N 1
ATOM 2216 C CA . THR A 1 287 ? -6.659 6.670 -3.485 1.00 93.88 287 THR A CA 1
ATOM 2217 C C . THR A 1 287 ? -7.699 7.789 -3.565 1.00 93.88 287 THR A C 1
ATOM 2219 O O . THR A 1 287 ? -8.547 7.786 -4.458 1.00 93.88 287 THR A O 1
ATOM 2222 N N . VAL A 1 288 ? -7.614 8.778 -2.668 1.00 96.00 288 VAL A N 1
ATOM 2223 C CA . VAL A 1 288 ? -8.514 9.939 -2.660 1.00 96.00 288 VAL A CA 1
ATOM 2224 C C . VAL A 1 288 ? -8.362 10.755 -3.938 1.00 96.00 288 VAL A C 1
ATOM 2226 O O . VAL A 1 288 ? -9.370 11.116 -4.541 1.00 96.00 288 VAL A O 1
ATOM 2229 N N . SER A 1 289 ? -7.133 11.009 -4.400 1.00 97.44 289 SER A N 1
ATOM 2230 C CA . SER A 1 289 ? -6.919 11.794 -5.621 1.00 97.44 289 SER A CA 1
ATOM 2231 C C . SER A 1 289 ? -7.523 11.135 -6.857 1.00 97.44 289 SER A C 1
ATOM 2233 O O . SER A 1 289 ? -7.969 11.827 -7.770 1.00 97.44 289 SER A O 1
ATOM 2235 N N . ARG A 1 290 ? -7.645 9.808 -6.862 1.00 94.56 290 ARG A N 1
ATOM 2236 C CA . ARG A 1 290 ? -8.258 9.033 -7.946 1.00 94.56 290 ARG A CA 1
ATOM 2237 C C . ARG A 1 290 ? -9.775 8.883 -7.854 1.00 94.56 290 ARG A C 1
ATOM 2239 O O . ARG A 1 290 ? -10.366 8.254 -8.731 1.00 94.56 290 ARG A O 1
ATOM 2246 N N . MET A 1 291 ? -10.429 9.443 -6.836 1.00 94.25 291 MET A N 1
ATOM 2247 C CA . MET A 1 291 ? -11.888 9.391 -6.750 1.00 94.25 291 MET A CA 1
ATOM 2248 C C . MET A 1 291 ? -12.535 10.047 -7.986 1.00 94.25 291 MET A C 1
ATOM 2250 O O . MET A 1 291 ? -12.081 11.104 -8.429 1.00 94.25 291 MET A O 1
ATOM 2254 N N . PRO A 1 292 ? -13.632 9.483 -8.529 1.00 94.81 292 PRO A N 1
ATOM 2255 C CA . PRO A 1 292 ? -14.308 10.027 -9.712 1.00 94.81 292 PRO A CA 1
ATOM 2256 C C . PRO A 1 292 ? -15.122 11.297 -9.415 1.00 94.81 292 PRO A C 1
ATOM 2258 O O . PRO A 1 292 ? -15.720 11.885 -10.316 1.00 94.81 292 PRO A O 1
ATOM 2261 N N . ILE A 1 293 ? -15.172 11.717 -8.153 1.00 95.19 293 ILE A N 1
ATOM 2262 C CA . ILE A 1 293 ? -15.886 12.892 -7.658 1.00 95.19 293 ILE A CA 1
ATOM 2263 C C . ILE A 1 293 ? -14.906 13.803 -6.929 1.00 95.19 293 ILE A C 1
ATOM 2265 O O . ILE A 1 293 ? -13.926 13.314 -6.375 1.00 95.19 293 ILE A O 1
ATOM 2269 N N . GLU A 1 294 ? -15.194 15.103 -6.903 1.00 96.31 294 GLU A N 1
ATOM 2270 C CA . GLU A 1 294 ? -14.482 16.027 -6.022 1.00 96.31 294 GLU A CA 1
ATOM 2271 C C . GLU A 1 294 ? -15.230 16.166 -4.695 1.00 96.31 294 GLU A C 1
ATOM 2273 O O . GLU A 1 294 ? -16.454 16.320 -4.678 1.00 96.31 294 GLU A O 1
ATOM 2278 N N . ILE A 1 295 ? -14.492 16.133 -3.591 1.00 95.44 295 ILE A N 1
ATOM 2279 C CA . ILE A 1 295 ? -14.995 16.389 -2.242 1.00 95.44 295 ILE A CA 1
ATOM 2280 C C . ILE A 1 295 ? -14.106 17.437 -1.558 1.00 95.44 295 ILE A C 1
ATOM 2282 O O . ILE A 1 295 ? -12.914 17.523 -1.868 1.00 95.44 295 ILE A O 1
ATOM 2286 N N . PRO A 1 296 ? -14.652 18.249 -0.641 1.00 96.88 296 PRO A N 1
ATOM 2287 C CA . PRO A 1 296 ? -13.841 19.187 0.120 1.00 96.88 296 PRO A CA 1
ATOM 2288 C C . PRO A 1 296 ? -12.900 18.448 1.075 1.00 96.88 296 PRO A C 1
ATOM 2290 O O . PRO A 1 296 ? -13.268 17.432 1.673 1.00 96.88 296 PRO A O 1
ATOM 2293 N N . ASP A 1 297 ? -11.704 18.997 1.252 1.00 96.56 297 ASP A N 1
ATOM 2294 C CA . ASP A 1 297 ? -10.840 18.644 2.370 1.00 96.56 297 ASP A CA 1
ATOM 2295 C C . ASP A 1 297 ? -11.474 19.141 3.680 1.00 96.56 297 ASP A C 1
ATOM 2297 O O . ASP A 1 297 ? -11.899 20.292 3.786 1.00 96.56 297 ASP A O 1
ATOM 2301 N N . GLN A 1 298 ? -11.571 18.269 4.683 1.00 93.75 298 GLN A N 1
ATOM 2302 C CA . GLN A 1 298 ? -12.248 18.599 5.943 1.00 93.75 298 GLN A CA 1
ATOM 2303 C C . GLN A 1 298 ? -11.411 19.472 6.886 1.00 93.75 298 GLN A C 1
ATOM 2305 O O . GLN A 1 298 ? -11.959 20.048 7.825 1.00 93.75 298 GLN A O 1
ATOM 2310 N N . PHE A 1 299 ? -10.102 19.564 6.654 1.00 95.25 299 PHE A N 1
ATOM 2311 C CA . PHE A 1 299 ? -9.145 20.233 7.533 1.00 95.25 299 PHE A CA 1
ATOM 2312 C C . PHE A 1 299 ? -8.526 21.481 6.895 1.00 95.25 299 PHE A C 1
ATOM 2314 O O . PHE A 1 299 ? -8.025 22.341 7.616 1.00 95.25 299 PHE A O 1
ATOM 2321 N N . VAL A 1 300 ? -8.592 21.621 5.567 1.00 95.81 300 VAL A N 1
ATOM 2322 C CA . VAL A 1 300 ? -8.107 22.802 4.838 1.00 95.81 300 VAL A CA 1
ATOM 2323 C C . VAL A 1 300 ? -9.250 23.455 4.065 1.00 95.81 300 VAL A C 1
ATOM 2325 O O . VAL A 1 300 ? -9.697 22.955 3.035 1.00 95.81 300 VAL A O 1
ATOM 2328 N N . SER A 1 301 ? -9.706 24.613 4.549 1.00 95.69 301 SER A N 1
ATOM 2329 C CA . SER A 1 301 ? -10.810 25.361 3.935 1.00 95.69 301 SER A CA 1
ATOM 2330 C C . SER A 1 301 ? -10.530 25.700 2.465 1.00 95.69 301 SER A C 1
ATOM 2332 O O . SER A 1 301 ? -9.459 26.198 2.123 1.00 95.69 301 SER A O 1
ATOM 2334 N N . GLY A 1 302 ? -11.506 25.433 1.595 1.00 95.50 302 GLY A N 1
ATOM 2335 C CA . GLY A 1 302 ? -11.439 25.706 0.156 1.00 95.50 302 GLY A CA 1
ATOM 2336 C C . GLY A 1 302 ? -10.653 24.683 -0.674 1.00 95.50 302 GLY A C 1
ATOM 2337 O O . GLY A 1 302 ? -10.794 24.682 -1.897 1.00 95.50 302 GLY A O 1
ATOM 2338 N N . ARG A 1 303 ? -9.864 23.796 -0.052 1.00 96.56 303 ARG A N 1
ATOM 2339 C CA . ARG A 1 303 ? -9.161 22.728 -0.772 1.00 96.56 303 ARG A CA 1
ATOM 2340 C C . ARG A 1 303 ? -10.150 21.649 -1.205 1.00 96.56 303 ARG A C 1
ATOM 2342 O O . ARG A 1 303 ? -11.006 21.223 -0.432 1.00 96.56 303 ARG A O 1
ATOM 2349 N N . MET A 1 304 ? -9.991 21.177 -2.436 1.00 97.56 304 MET A N 1
ATOM 2350 C CA . MET A 1 304 ? -10.756 20.066 -3.000 1.00 97.56 304 MET A CA 1
ATOM 2351 C C . MET A 1 304 ? -9.838 18.867 -3.233 1.00 97.56 304 MET A C 1
ATOM 2353 O O . MET A 1 304 ? -8.649 19.029 -3.496 1.00 97.56 304 MET A O 1
ATOM 2357 N N . CYS A 1 305 ? -10.393 17.662 -3.172 1.00 96.94 305 CYS A N 1
ATOM 2358 C CA . CYS A 1 305 ? -9.688 16.417 -3.460 1.00 96.94 305 CYS A CA 1
ATOM 2359 C C . CYS A 1 305 ? -10.565 15.468 -4.293 1.00 96.94 305 CYS A C 1
ATOM 2361 O O . CYS A 1 305 ? -11.788 15.598 -4.290 1.00 96.94 305 CYS A O 1
ATOM 2363 N N . GLY A 1 306 ? -9.944 14.551 -5.034 1.00 97.31 306 GLY A N 1
ATOM 2364 C CA . GLY A 1 306 ? -10.575 13.758 -6.095 1.00 97.31 306 GLY A CA 1
ATOM 2365 C C . GLY A 1 306 ? -10.348 14.336 -7.495 1.00 97.31 306 GLY A C 1
ATOM 2366 O O . GLY A 1 306 ? -9.908 15.474 -7.641 1.00 97.31 306 GLY A O 1
ATOM 2367 N N . LYS A 1 307 ? -10.596 13.536 -8.540 1.00 97.25 307 LYS A N 1
ATOM 2368 C CA . LYS A 1 307 ? -10.336 13.878 -9.956 1.00 97.25 307 LYS A CA 1
ATOM 2369 C C . LYS A 1 307 ? -8.932 14.449 -10.227 1.00 97.25 307 LYS A C 1
ATOM 2371 O O . LYS A 1 307 ? -8.765 15.413 -10.966 1.00 97.25 307 LYS A O 1
ATOM 2376 N N . GLY A 1 308 ? -7.914 13.856 -9.616 1.00 97.44 308 GLY A N 1
ATOM 2377 C CA . GLY A 1 308 ? -6.519 14.285 -9.707 1.00 97.44 308 GLY A CA 1
ATOM 2378 C C . GLY A 1 308 ? -6.104 15.320 -8.660 1.00 97.44 308 GLY A C 1
ATOM 2379 O O . GLY A 1 308 ? -4.931 15.677 -8.622 1.00 97.44 308 GLY A O 1
ATOM 2380 N N . LYS A 1 309 ? -7.010 15.788 -7.791 1.00 98.44 309 LYS A N 1
ATOM 2381 C CA . LYS A 1 309 ? -6.676 16.675 -6.666 1.00 98.44 309 LYS A CA 1
ATOM 2382 C C . LYS A 1 309 ? -6.408 15.880 -5.391 1.00 98.44 309 LYS A C 1
ATOM 2384 O O . LYS A 1 309 ? -7.171 14.979 -5.051 1.00 98.44 309 LYS A O 1
ATOM 2389 N N . TRP A 1 310 ? -5.357 16.213 -4.659 1.00 98.50 310 TRP A N 1
ATOM 2390 C CA . TRP A 1 310 ? -4.895 15.449 -3.502 1.00 98.50 310 TRP A CA 1
ATOM 2391 C C . TRP A 1 310 ? -5.330 16.095 -2.180 1.00 98.50 310 TRP A C 1
ATOM 2393 O O . TRP A 1 310 ? -5.392 17.324 -2.084 1.00 98.50 310 TRP A O 1
ATOM 2403 N N . PRO A 1 311 ? -5.629 15.288 -1.147 1.00 98.06 311 PRO A N 1
ATOM 2404 C CA . PRO A 1 311 ? -5.997 15.800 0.170 1.00 98.06 311 PRO A CA 1
ATOM 2405 C C . PRO A 1 311 ? -4.780 16.340 0.936 1.00 98.06 311 PRO A C 1
ATOM 2407 O O . PRO A 1 311 ? -3.635 15.978 0.667 1.00 98.06 311 PRO A O 1
ATOM 2410 N N . SER A 1 312 ? -5.022 17.156 1.957 1.00 97.38 312 SER A N 1
ATOM 2411 C CA . SER A 1 312 ? -4.051 17.415 3.023 1.00 97.38 312 SER A CA 1
ATOM 2412 C C . SER A 1 312 ? -3.655 16.124 3.747 1.00 97.38 312 SER A C 1
ATOM 2414 O O . SER A 1 312 ? -4.424 15.159 3.811 1.00 97.38 312 SER A O 1
ATOM 2416 N N . THR A 1 313 ? -2.468 16.115 4.351 1.00 96.12 313 THR A N 1
ATOM 2417 C CA . THR A 1 313 ? -1.993 14.975 5.150 1.00 96.12 313 THR A CA 1
ATOM 2418 C C . THR A 1 313 ? -2.891 14.722 6.356 1.00 96.12 313 THR A C 1
ATOM 2420 O O . THR A 1 313 ? -3.106 13.573 6.732 1.00 96.12 313 THR A O 1
ATOM 2423 N N . GLN A 1 314 ? -3.466 15.771 6.948 1.00 95.44 314 GLN A N 1
ATOM 2424 C CA . GLN A 1 314 ? -4.416 15.670 8.055 1.00 95.44 314 GLN A CA 1
ATOM 2425 C C . GLN A 1 314 ? -5.668 14.906 7.619 1.00 95.44 314 GLN A C 1
ATOM 2427 O O . GLN A 1 314 ? -6.080 13.965 8.300 1.00 95.44 314 GLN A O 1
ATOM 2432 N N . PHE A 1 315 ? -6.227 15.244 6.451 1.00 96.56 315 PHE A N 1
ATOM 2433 C CA . PHE A 1 315 ? -7.391 14.534 5.937 1.00 96.56 315 PHE A CA 1
ATOM 2434 C C . PHE A 1 315 ? -7.061 13.089 5.540 1.00 96.56 315 PHE A C 1
ATOM 2436 O O . PHE A 1 315 ? -7.807 12.173 5.886 1.00 96.56 315 PHE A O 1
ATOM 2443 N N . ALA A 1 316 ? -5.915 12.854 4.897 1.00 96.94 316 ALA A N 1
ATOM 2444 C CA . ALA A 1 316 ? -5.464 11.506 4.557 1.00 96.94 316 ALA A CA 1
ATOM 2445 C C . ALA A 1 316 ? -5.248 10.627 5.807 1.00 96.94 316 ALA A C 1
ATOM 2447 O O . ALA A 1 316 ? -5.727 9.495 5.843 1.00 96.94 316 ALA A O 1
ATOM 2448 N N . ARG A 1 317 ? -4.623 11.154 6.872 1.00 95.50 317 ARG A N 1
ATOM 2449 C CA . ARG A 1 317 ? -4.458 10.456 8.164 1.00 95.50 317 ARG A CA 1
ATOM 2450 C C . ARG A 1 317 ? -5.791 10.184 8.857 1.00 95.50 317 ARG A C 1
ATOM 2452 O O . ARG A 1 317 ? -5.973 9.115 9.436 1.00 95.50 317 ARG A O 1
ATOM 2459 N N . PHE A 1 318 ? -6.739 11.119 8.783 1.00 95.12 318 PHE A N 1
ATOM 2460 C CA . PHE A 1 318 ? -8.091 10.907 9.303 1.00 95.12 318 PHE A CA 1
ATOM 2461 C C . PHE A 1 318 ? -8.786 9.736 8.595 1.00 95.12 318 PHE A C 1
ATOM 2463 O O . PHE A 1 318 ? -9.326 8.846 9.252 1.00 95.12 318 PHE A O 1
ATOM 2470 N N . LEU A 1 319 ? -8.724 9.696 7.261 1.00 95.12 319 LEU A N 1
ATOM 2471 C CA . LEU A 1 319 ? -9.283 8.603 6.463 1.00 95.12 319 LEU A CA 1
ATOM 2472 C C . LEU A 1 319 ? -8.574 7.272 6.738 1.00 95.12 319 LEU A C 1
ATOM 2474 O O . LEU A 1 319 ? -9.244 6.253 6.886 1.00 95.12 319 LEU A O 1
ATOM 2478 N N . GLN A 1 320 ? -7.247 7.288 6.867 1.00 94.81 320 GLN A N 1
ATOM 2479 C CA . GLN A 1 320 ? -6.433 6.127 7.220 1.00 94.81 320 GLN A CA 1
ATOM 2480 C C . GLN A 1 320 ? -6.857 5.527 8.573 1.00 94.81 320 GLN A C 1
ATOM 2482 O O . GLN A 1 320 ? -7.213 4.351 8.650 1.00 94.81 320 GLN A O 1
ATOM 2487 N N . THR A 1 321 ? -6.871 6.334 9.637 1.00 94.94 321 THR A N 1
ATOM 2488 C CA . THR A 1 321 ? -7.255 5.881 10.984 1.00 94.94 321 THR A CA 1
ATOM 2489 C C . THR A 1 321 ? -8.713 5.436 11.026 1.00 94.94 321 THR A C 1
ATOM 2491 O O . THR A 1 321 ? -9.029 4.390 11.591 1.00 94.94 321 THR A O 1
ATOM 2494 N N . GLY A 1 322 ? -9.613 6.171 10.369 1.00 94.69 322 GLY A N 1
ATOM 2495 C CA . GLY A 1 322 ? -11.013 5.780 10.265 1.00 94.69 322 GLY A CA 1
ATOM 2496 C C . GLY A 1 322 ? -11.204 4.447 9.538 1.00 94.69 322 GLY A C 1
ATOM 2497 O O . GLY A 1 322 ? -11.984 3.617 10.001 1.00 94.69 322 GLY A O 1
ATOM 2498 N N . ASN A 1 323 ? -10.455 4.198 8.459 1.00 93.50 323 ASN A N 1
ATOM 2499 C CA . ASN A 1 323 ? -10.446 2.914 7.757 1.00 93.50 323 ASN A CA 1
ATOM 2500 C C . ASN A 1 323 ? -9.911 1.779 8.644 1.00 93.50 323 ASN A C 1
ATOM 2502 O O . ASN A 1 323 ? -10.488 0.700 8.654 1.00 93.50 323 ASN A O 1
ATOM 2506 N N . MET A 1 324 ? -8.892 2.017 9.474 1.00 94.50 324 MET A N 1
ATOM 2507 C CA . MET A 1 324 ? -8.438 1.016 10.448 1.00 94.50 324 MET A CA 1
ATOM 2508 C C . MET A 1 324 ? -9.523 0.685 11.490 1.00 94.50 324 MET A C 1
ATOM 2510 O O . MET A 1 324 ? -9.768 -0.487 11.790 1.00 94.50 324 MET A O 1
ATOM 2514 N N . ILE A 1 325 ? -10.207 1.698 12.035 1.00 95.69 325 ILE A N 1
ATOM 2515 C CA . ILE A 1 325 ? -11.247 1.500 13.060 1.00 95.69 325 ILE A CA 1
ATOM 2516 C C . ILE A 1 325 ? -12.471 0.797 12.463 1.00 95.69 325 ILE A C 1
ATOM 2518 O O . ILE A 1 325 ? -12.967 -0.186 13.016 1.00 95.69 325 ILE A O 1
ATOM 2522 N N . TYR A 1 326 ? -12.972 1.318 11.345 1.00 94.25 326 TYR A N 1
ATOM 2523 C CA . TYR A 1 326 ? -14.284 0.988 10.792 1.00 94.25 326 TYR A CA 1
ATOM 2524 C C . TYR A 1 326 ? -14.236 0.091 9.556 1.00 94.25 326 TYR A C 1
ATOM 2526 O O . TYR A 1 326 ? -15.281 -0.372 9.108 1.00 94.25 326 TYR A O 1
ATOM 2534 N N . GLY A 1 327 ? -13.053 -0.180 9.022 1.00 91.94 327 GLY A N 1
ATOM 2535 C CA . GLY A 1 327 ? -12.843 -0.994 7.835 1.00 91.94 327 GLY A CA 1
ATOM 2536 C C . GLY A 1 327 ? -13.131 -0.278 6.511 1.00 91.94 327 GLY A C 1
ATOM 2537 O O . GLY A 1 327 ? -13.382 0.936 6.473 1.00 91.94 327 GLY A O 1
ATOM 2538 N N . PRO A 1 328 ? -13.108 -1.042 5.401 1.00 87.00 328 PRO A N 1
ATOM 2539 C CA . PRO A 1 328 ? -13.359 -0.531 4.061 1.00 87.00 328 PRO A CA 1
ATOM 2540 C C . PRO A 1 328 ? -14.679 0.238 3.940 1.00 87.00 328 PRO A C 1
ATOM 2542 O O . PRO A 1 328 ? -15.726 -0.175 4.446 1.00 87.00 328 PRO A O 1
ATOM 2545 N N . GLY A 1 329 ? -14.617 1.356 3.216 1.00 85.81 329 GLY A N 1
ATOM 2546 C CA . GLY A 1 329 ? -15.753 2.234 2.951 1.00 85.81 329 GLY A CA 1
ATOM 2547 C C . GLY A 1 329 ? -15.949 3.372 3.955 1.00 85.81 329 GLY A C 1
ATOM 2548 O O . GLY A 1 329 ? -16.828 4.204 3.731 1.00 85.81 329 GLY A O 1
ATOM 2549 N N . PHE A 1 330 ? -15.130 3.482 5.010 1.00 90.12 330 PHE A N 1
ATOM 2550 C CA . PHE A 1 330 ? -15.067 4.704 5.821 1.00 90.12 330 PHE A CA 1
ATOM 2551 C C . PHE A 1 330 ? -14.793 5.931 4.921 1.00 90.12 330 PHE A C 1
ATOM 2553 O O . PHE A 1 330 ? -13.928 5.841 4.048 1.00 90.12 330 PHE A O 1
ATOM 2560 N N . PRO A 1 331 ? -15.487 7.076 5.104 1.00 86.88 331 PRO A N 1
ATOM 2561 C CA . PRO A 1 331 ? -16.445 7.401 6.169 1.00 86.88 331 PRO A CA 1
ATOM 2562 C C . PRO A 1 331 ? -17.921 7.138 5.813 1.00 86.88 331 PRO A C 1
ATOM 2564 O O . PRO A 1 331 ? -18.808 7.618 6.515 1.00 86.88 331 PRO A O 1
ATOM 2567 N N . LEU A 1 332 ? -18.218 6.428 4.721 1.00 86.38 332 LEU A N 1
ATOM 2568 C CA . LEU A 1 332 ? -19.583 6.230 4.210 1.00 86.38 332 LEU A CA 1
ATOM 2569 C C . LEU A 1 332 ? -20.230 4.922 4.686 1.00 86.38 332 LEU A C 1
ATOM 2571 O O . LEU A 1 332 ? -21.433 4.882 4.946 1.00 86.38 332 LEU A O 1
ATOM 2575 N N . SER A 1 333 ? -19.441 3.861 4.845 1.00 87.81 333 SER A N 1
ATOM 2576 C CA . SER A 1 333 ? -19.862 2.584 5.427 1.00 87.81 333 SER A CA 1
ATOM 2577 C C . SER A 1 333 ? -18.849 2.024 6.429 1.00 87.81 333 SER A C 1
ATOM 2579 O O . SER A 1 333 ? -17.700 2.451 6.476 1.00 87.81 333 SER A O 1
ATOM 2581 N N . ILE A 1 334 ? -19.295 1.048 7.221 1.00 90.06 334 ILE A N 1
ATOM 2582 C CA . ILE A 1 334 ? -18.455 0.252 8.122 1.00 90.06 334 ILE A CA 1
ATOM 2583 C C . ILE A 1 334 ? -18.345 -1.153 7.522 1.00 90.06 334 ILE A C 1
ATOM 2585 O O . ILE A 1 334 ? -19.362 -1.740 7.137 1.00 90.06 334 ILE A O 1
ATOM 2589 N N . GLY A 1 335 ? -17.126 -1.675 7.444 1.00 87.69 335 GLY A N 1
ATOM 2590 C CA . GLY A 1 335 ? -16.791 -2.942 6.805 1.00 87.69 335 GLY A CA 1
ATOM 2591 C C . GLY A 1 335 ? -15.870 -3.822 7.650 1.00 87.69 335 GLY A C 1
ATOM 2592 O O . GLY A 1 335 ? -15.458 -3.471 8.755 1.00 87.69 335 GLY A O 1
ATOM 2593 N N . VAL A 1 336 ? -15.559 -4.999 7.110 1.00 87.50 336 VAL A N 1
ATOM 2594 C CA . VAL A 1 336 ? -14.546 -5.923 7.640 1.00 87.50 336 VAL A CA 1
ATOM 2595 C C . VAL A 1 336 ? -13.502 -6.135 6.541 1.00 87.50 336 VAL A C 1
ATOM 2597 O O . VAL A 1 336 ? -13.900 -6.303 5.388 1.00 87.50 336 VAL A O 1
ATOM 2600 N N . PRO A 1 337 ? -12.201 -6.130 6.870 1.00 88.19 337 PRO A N 1
ATOM 2601 C CA . PRO A 1 337 ? -11.660 -6.044 8.224 1.00 88.19 337 PRO A CA 1
ATOM 2602 C C . PRO A 1 337 ? -11.532 -4.601 8.746 1.00 88.19 337 PRO A C 1
ATOM 2604 O O . PRO A 1 337 ? -11.217 -3.683 8.005 1.00 88.19 337 PRO A O 1
ATOM 2607 N N . GLY A 1 338 ? -11.781 -4.418 10.042 1.00 93.38 338 GLY A N 1
ATOM 2608 C CA . GLY A 1 338 ? -11.587 -3.182 10.813 1.00 93.38 338 GLY A CA 1
ATOM 2609 C C . GLY A 1 338 ? -11.682 -3.502 12.309 1.00 93.38 338 GLY A C 1
ATOM 2610 O O . GLY A 1 338 ? -12.228 -4.557 12.653 1.00 93.38 338 GLY A O 1
ATOM 2611 N N . LEU A 1 339 ? -11.152 -2.664 13.206 1.00 96.75 339 LEU A N 1
ATOM 2612 C CA . LEU A 1 339 ? -11.162 -2.949 14.654 1.00 96.75 339 LEU A CA 1
ATOM 2613 C C . LEU A 1 339 ? -12.583 -3.222 15.174 1.00 96.75 339 LEU A C 1
ATOM 2615 O O . LEU A 1 339 ? -12.831 -4.247 15.811 1.00 96.75 339 LEU A O 1
ATOM 2619 N N . TYR A 1 340 ? -13.535 -2.354 14.824 1.00 96.06 340 TYR A N 1
ATOM 2620 C CA . TYR A 1 340 ? -14.936 -2.491 15.220 1.00 96.06 340 TYR A CA 1
ATOM 2621 C C . TYR A 1 340 ? -15.580 -3.760 14.660 1.00 96.06 340 TYR A C 1
ATOM 2623 O O . TYR A 1 340 ? -16.231 -4.505 15.388 1.00 96.06 340 TYR A O 1
ATOM 2631 N N . GLY A 1 341 ? -15.387 -4.021 13.365 1.00 94.69 341 GLY A N 1
ATOM 2632 C CA . GLY A 1 341 ? -15.970 -5.182 12.698 1.00 94.69 341 GLY A CA 1
ATOM 2633 C C . GLY A 1 341 ? -15.454 -6.509 13.261 1.00 94.69 341 GLY A C 1
ATOM 2634 O O . GLY A 1 341 ? -16.245 -7.422 13.492 1.00 94.69 341 GLY A O 1
ATOM 2635 N N . ASN A 1 342 ? -14.151 -6.598 13.550 1.00 95.12 342 ASN A N 1
ATOM 2636 C CA . ASN A 1 342 ? -13.553 -7.790 14.154 1.00 95.12 342 ASN A CA 1
ATOM 2637 C C . ASN A 1 342 ? -14.037 -8.011 15.593 1.00 95.12 342 ASN A C 1
ATOM 2639 O O . ASN A 1 342 ? -14.397 -9.137 15.939 1.00 95.12 342 ASN A O 1
ATOM 2643 N N . ALA A 1 343 ? -14.100 -6.953 16.411 1.00 97.12 343 ALA A N 1
ATOM 2644 C CA . ALA A 1 343 ? -14.627 -7.042 17.772 1.00 97.12 343 ALA A CA 1
ATOM 2645 C C . ALA A 1 343 ? -16.109 -7.455 17.779 1.00 97.12 343 ALA A C 1
ATOM 2647 O O . ALA A 1 343 ? -16.492 -8.376 18.499 1.00 97.12 343 ALA A O 1
ATOM 2648 N N . LEU A 1 344 ? -16.931 -6.853 16.911 1.00 96.19 344 LEU A N 1
ATOM 2649 C CA . LEU A 1 344 ? -18.340 -7.213 16.764 1.00 96.19 344 LEU A CA 1
ATOM 2650 C C . LEU A 1 344 ? -18.512 -8.687 16.383 1.00 96.19 344 LEU A C 1
ATOM 2652 O O . LEU A 1 344 ? -19.308 -9.388 17.001 1.00 96.19 344 LEU A O 1
ATOM 2656 N N . PHE A 1 345 ? -17.785 -9.174 15.375 1.00 95.12 345 PHE A N 1
ATOM 2657 C CA . PHE A 1 345 ? -17.909 -10.568 14.944 1.00 95.12 345 PHE A CA 1
ATOM 2658 C C . PHE A 1 345 ? -17.417 -11.553 16.000 1.00 95.12 345 PHE A C 1
ATOM 2660 O O . PHE A 1 345 ? -17.999 -12.625 16.142 1.00 95.12 345 PHE A O 1
ATOM 2667 N N . TYR A 1 346 ? -16.404 -11.189 16.784 1.00 95.38 346 TYR A N 1
ATOM 2668 C CA . TYR A 1 346 ? -15.968 -12.012 17.905 1.00 95.38 346 TYR A CA 1
ATOM 2669 C C . TYR A 1 346 ? -17.031 -12.087 19.001 1.00 95.38 346 TYR A C 1
ATOM 2671 O O . TYR A 1 346 ? -17.391 -13.185 19.429 1.00 95.38 346 TYR A O 1
ATOM 2679 N N . ALA A 1 347 ? -17.582 -10.941 19.411 1.00 96.31 347 ALA A N 1
ATOM 2680 C CA . ALA A 1 347 ? -18.670 -10.890 20.382 1.00 96.31 347 ALA A CA 1
ATOM 2681 C C . ALA A 1 347 ? -19.895 -11.670 19.882 1.00 96.31 347 ALA A C 1
ATOM 2683 O O . ALA A 1 347 ? -20.490 -12.443 20.624 1.00 96.31 347 ALA A O 1
ATOM 2684 N N . ASP A 1 348 ? -20.240 -11.548 18.603 1.00 95.44 348 ASP A N 1
ATOM 2685 C CA . ASP A 1 348 ? -21.372 -12.261 18.017 1.00 95.44 348 ASP A CA 1
ATOM 2686 C C . ASP A 1 348 ? -21.169 -13.786 17.995 1.00 95.44 348 ASP A C 1
ATOM 2688 O O . ASP A 1 348 ? -22.063 -14.536 18.387 1.00 95.44 348 ASP A O 1
ATOM 2692 N N . LEU A 1 349 ? -19.983 -14.262 17.608 1.00 94.12 349 LEU A N 1
ATOM 2693 C CA . LEU A 1 349 ? -19.662 -15.694 17.581 1.00 94.12 349 LEU A CA 1
ATOM 2694 C C . LEU A 1 349 ? -19.567 -16.316 18.981 1.00 94.12 349 LEU A C 1
ATOM 2696 O O . LEU A 1 349 ? -19.834 -17.507 19.132 1.00 94.12 349 LEU A O 1
ATOM 2700 N N . THR A 1 350 ? -19.195 -15.535 19.997 1.00 93.88 350 THR A N 1
ATOM 2701 C CA . THR A 1 350 ? -19.022 -16.023 21.377 1.00 93.88 350 THR A CA 1
ATOM 2702 C C . THR A 1 350 ? -20.266 -15.854 22.247 1.00 93.88 350 THR A C 1
ATOM 2704 O O . THR A 1 350 ? -20.483 -16.664 23.144 1.00 93.88 350 THR A O 1
ATOM 2707 N N . GLN A 1 351 ? -21.098 -14.842 21.986 1.00 94.12 351 GLN A N 1
ATOM 2708 C CA . GLN A 1 351 ? -22.221 -14.459 22.856 1.00 94.12 351 GLN A CA 1
ATOM 2709 C C . GLN A 1 351 ? -23.594 -14.657 22.199 1.00 94.12 351 GLN A C 1
ATOM 2711 O O . GLN A 1 351 ? -24.600 -14.725 22.899 1.00 94.12 351 GLN A O 1
ATOM 2716 N N . ASN A 1 352 ? -23.660 -14.730 20.865 1.00 93.75 352 ASN A N 1
ATOM 2717 C CA . ASN A 1 352 ? -24.916 -14.665 20.109 1.00 93.75 352 ASN A CA 1
ATOM 2718 C C . ASN A 1 352 ? -24.982 -15.680 18.950 1.00 93.75 352 ASN A C 1
ATOM 2720 O O . ASN A 1 352 ? -25.781 -15.539 18.027 1.00 93.75 352 ASN A O 1
ATOM 2724 N N . GLY A 1 353 ? -24.137 -16.713 18.987 1.00 91.00 353 GLY A N 1
ATOM 2725 C CA . GLY A 1 353 ? -24.181 -17.831 18.042 1.00 91.00 353 GLY A CA 1
ATOM 2726 C C . GLY A 1 353 ? -23.856 -17.480 16.585 1.00 91.00 353 GLY A C 1
ATOM 2727 O O . GLY A 1 353 ? -24.158 -18.282 15.708 1.00 91.00 353 GLY A O 1
ATOM 2728 N N . GLY A 1 354 ? -23.255 -16.317 16.304 1.00 91.44 354 GLY A N 1
ATOM 2729 C CA . GLY A 1 354 ? -22.848 -15.941 14.944 1.00 91.44 354 GLY A CA 1
ATOM 2730 C C . GLY A 1 354 ? -23.967 -15.381 14.053 1.00 91.44 354 GLY A C 1
ATOM 2731 O O . GLY A 1 354 ? -23.852 -15.430 12.827 1.00 91.44 354 GLY A O 1
ATOM 2732 N N . ASN A 1 355 ? -25.053 -14.850 14.626 1.00 91.88 355 ASN A N 1
ATOM 2733 C CA . ASN A 1 355 ? -26.210 -14.336 13.873 1.00 91.88 355 ASN A CA 1
ATOM 2734 C C . ASN A 1 355 ? -25.885 -13.158 12.927 1.00 91.88 355 ASN A C 1
ATOM 2736 O O . ASN A 1 355 ? -26.653 -12.856 12.004 1.00 91.88 355 ASN A O 1
ATOM 2740 N N . TYR A 1 356 ? -24.771 -12.462 13.145 1.00 92.25 356 TYR A N 1
ATOM 2741 C CA . TYR A 1 356 ? -24.262 -11.397 12.282 1.00 92.25 356 TYR A CA 1
ATOM 2742 C C . TYR A 1 356 ? -23.073 -11.865 11.443 1.00 92.25 356 TYR A C 1
ATOM 2744 O O . TYR A 1 356 ? -23.127 -11.735 10.220 1.00 92.25 356 TYR A O 1
ATOM 2752 N N . ALA A 1 357 ? -22.040 -12.424 12.074 1.00 89.81 357 ALA A N 1
ATOM 2753 C CA . ALA A 1 357 ? -20.814 -12.869 11.414 1.00 89.81 357 ALA A CA 1
ATOM 2754 C C . ALA A 1 357 ? -21.072 -13.989 10.391 1.00 89.81 357 ALA A C 1
ATOM 2756 O O . ALA A 1 357 ? -20.401 -14.058 9.362 1.00 89.81 357 ALA A O 1
ATOM 2757 N N . GLY A 1 358 ? -22.083 -14.824 10.645 1.00 85.75 358 GLY A N 1
ATOM 2758 C CA . GLY A 1 358 ? -22.351 -16.041 9.892 1.00 85.75 358 GLY A CA 1
ATOM 2759 C C . GLY A 1 358 ? -21.429 -17.194 10.296 1.00 85.75 358 GLY A C 1
ATOM 2760 O O . GLY A 1 358 ? -20.533 -17.057 11.126 1.00 85.75 358 GLY A O 1
ATOM 2761 N N . ASN A 1 359 ? -21.659 -18.355 9.680 1.00 74.56 359 ASN A N 1
ATOM 2762 C CA . ASN A 1 359 ? -20.951 -19.596 10.018 1.00 74.56 359 ASN A CA 1
ATOM 2763 C C . ASN A 1 359 ? -19.678 -19.825 9.188 1.00 74.56 359 ASN A C 1
ATOM 2765 O O . ASN A 1 359 ? -18.876 -20.697 9.519 1.00 74.56 359 ASN A O 1
ATOM 2769 N N . LEU A 1 360 ? -19.491 -19.071 8.100 1.00 77.19 360 LEU A N 1
ATOM 2770 C CA . LEU A 1 360 ? -18.364 -19.221 7.184 1.00 77.19 360 LEU A CA 1
ATOM 2771 C C . LEU A 1 360 ? -17.392 -18.055 7.350 1.00 77.19 360 LEU A C 1
ATOM 2773 O O . LEU A 1 360 ? -17.678 -16.926 6.960 1.00 77.19 360 LEU A O 1
ATOM 2777 N N . ARG A 1 361 ? -16.207 -18.360 7.888 1.00 74.12 361 ARG A N 1
ATOM 2778 C CA . ARG A 1 361 ? -15.138 -17.397 8.198 1.00 74.12 361 ARG A CA 1
ATOM 2779 C C . ARG A 1 361 ? -14.838 -16.405 7.065 1.00 74.12 361 ARG A C 1
ATOM 2781 O O . ARG A 1 361 ? -14.709 -15.216 7.324 1.00 74.12 361 ARG A O 1
ATOM 2788 N N . ASN A 1 362 ? -14.717 -16.894 5.831 1.00 69.00 362 ASN A N 1
ATOM 2789 C CA . ASN A 1 362 ? -14.303 -16.091 4.673 1.00 69.00 362 ASN A CA 1
ATOM 2790 C C . ASN A 1 362 ? -15.492 -15.551 3.859 1.00 69.00 362 ASN A C 1
ATOM 2792 O O . ASN A 1 362 ? -15.307 -15.082 2.741 1.00 69.00 362 ASN A O 1
ATOM 2796 N N . GLN A 1 363 ? -16.716 -15.649 4.386 1.00 71.62 363 GLN A N 1
ATOM 2797 C CA . GLN A 1 363 ? -17.929 -15.167 3.723 1.00 71.62 363 GLN A CA 1
ATOM 2798 C C . GLN A 1 363 ? -18.819 -14.420 4.725 1.00 71.62 363 GLN A C 1
ATOM 2800 O O . GLN A 1 363 ? -19.928 -14.871 5.031 1.00 71.62 363 GLN A O 1
ATOM 2805 N N . PRO A 1 364 ? -18.343 -13.287 5.280 1.00 71.75 364 PRO A N 1
ATOM 2806 C CA . PRO A 1 364 ? -19.160 -12.499 6.187 1.00 71.75 364 PRO A CA 1
ATOM 2807 C C . PRO A 1 364 ? -20.412 -12.001 5.458 1.00 71.75 364 PRO A C 1
ATOM 2809 O O . PRO A 1 364 ? -20.344 -11.554 4.313 1.00 71.75 364 PRO A O 1
ATOM 2812 N N . ASN A 1 365 ? -21.568 -12.067 6.123 1.00 75.25 365 ASN A N 1
ATOM 2813 C CA . ASN A 1 365 ? -22.834 -11.653 5.521 1.00 75.25 365 ASN A CA 1
ATOM 2814 C C . ASN A 1 365 ? -22.792 -10.148 5.158 1.00 75.25 365 ASN A C 1
ATOM 2816 O O . ASN A 1 365 ? -22.615 -9.313 6.058 1.00 75.25 365 ASN A O 1
ATOM 2820 N N . PRO A 1 366 ? -22.974 -9.772 3.875 1.00 74.38 366 PRO A N 1
ATOM 2821 C CA . PRO A 1 366 ? -22.981 -8.375 3.461 1.00 74.38 366 PRO A CA 1
ATOM 2822 C C . PRO A 1 366 ? -23.981 -7.544 4.275 1.00 74.38 366 PRO A C 1
ATOM 2824 O O . PRO A 1 366 ? -25.164 -7.860 4.390 1.00 74.38 366 PRO A O 1
ATOM 2827 N N . GLY A 1 367 ? -23.505 -6.454 4.880 1.00 84.00 367 GLY A N 1
ATOM 2828 C CA . GLY A 1 367 ? -24.346 -5.568 5.689 1.00 84.00 367 GLY A CA 1
ATOM 2829 C C . GLY A 1 367 ? -24.699 -6.089 7.089 1.00 84.00 367 GLY A C 1
ATOM 2830 O O . GLY A 1 367 ? -25.508 -5.451 7.766 1.00 84.00 367 GLY A O 1
ATOM 2831 N N . ALA A 1 368 ? -24.087 -7.182 7.562 1.00 89.62 368 ALA A N 1
ATOM 2832 C CA . ALA A 1 368 ? -24.254 -7.689 8.928 1.00 89.62 368 ALA A CA 1
ATOM 2833 C C . ALA A 1 368 ? -24.021 -6.613 9.999 1.00 89.62 368 ALA A C 1
ATOM 2835 O O . ALA A 1 368 ? -24.844 -6.446 10.899 1.00 89.62 368 ALA A O 1
ATOM 2836 N N . ILE A 1 369 ? -22.952 -5.825 9.851 1.00 91.88 369 ILE A N 1
ATOM 2837 C CA . ILE A 1 369 ? -22.629 -4.722 10.763 1.00 91.88 369 ILE A CA 1
ATOM 2838 C C . ILE A 1 369 ? -23.756 -3.680 10.776 1.00 91.88 369 ILE A C 1
ATOM 2840 O O . ILE A 1 369 ? -24.255 -3.294 11.833 1.00 91.88 369 ILE A O 1
ATOM 2844 N N . ASN A 1 370 ? -24.222 -3.262 9.597 1.00 90.38 370 ASN A N 1
ATOM 2845 C CA . ASN A 1 370 ? -25.316 -2.297 9.480 1.00 90.38 370 ASN A CA 1
ATOM 2846 C C . ASN A 1 370 ? -26.627 -2.837 10.070 1.00 90.38 370 ASN A C 1
ATOM 2848 O O . ASN A 1 370 ? -27.404 -2.072 10.648 1.00 90.38 370 ASN A O 1
ATOM 2852 N N . ARG A 1 371 ? -26.878 -4.149 9.954 1.00 92.75 371 ARG A N 1
ATOM 2853 C CA . ARG A 1 371 ? -28.021 -4.819 10.585 1.00 92.75 371 ARG A CA 1
ATOM 2854 C C . ARG A 1 371 ? -27.926 -4.742 12.107 1.00 92.75 371 ARG A C 1
ATOM 2856 O O . ARG A 1 371 ? -28.875 -4.243 12.710 1.00 92.75 371 ARG A O 1
ATOM 2863 N N . TYR A 1 372 ? -26.787 -5.122 12.688 1.00 95.12 372 TYR A N 1
ATOM 2864 C CA . TYR A 1 372 ? -26.531 -5.017 14.127 1.00 95.12 372 TYR A CA 1
ATOM 2865 C C . TYR A 1 372 ? -26.767 -3.593 14.644 1.00 95.12 372 TYR A C 1
ATOM 2867 O O . TYR A 1 372 ? -27.612 -3.365 15.512 1.00 95.12 372 TYR A O 1
ATOM 2875 N N . ILE A 1 373 ? -26.098 -2.606 14.037 1.00 93.25 373 ILE A N 1
ATOM 2876 C CA . ILE A 1 373 ? -26.193 -1.196 14.443 1.00 93.25 373 ILE A CA 1
ATOM 2877 C C . ILE A 1 373 ? -27.647 -0.714 14.415 1.00 93.25 373 ILE A C 1
ATOM 2879 O O . ILE A 1 373 ? -28.101 -0.016 15.324 1.00 93.25 373 ILE A O 1
ATOM 2883 N N . ARG A 1 374 ? -28.395 -1.073 13.367 1.00 93.19 374 ARG A N 1
ATOM 2884 C CA . ARG A 1 374 ? -29.799 -0.684 13.201 1.00 93.19 374 ARG A CA 1
ATOM 2885 C C . ARG A 1 374 ? -30.709 -1.339 14.237 1.00 93.19 374 ARG A C 1
ATOM 2887 O O . ARG A 1 374 ? -31.633 -0.681 14.710 1.00 93.19 374 ARG A O 1
ATOM 2894 N N . GLU A 1 375 ? -30.503 -2.611 14.550 1.00 95.38 375 GLU A N 1
ATOM 2895 C CA . GLU A 1 375 ? -31.340 -3.351 15.500 1.00 95.38 375 GLU A CA 1
ATOM 2896 C C . GLU A 1 375 ? -31.118 -2.879 16.935 1.00 95.38 375 GLU A C 1
ATOM 2898 O O . GLU A 1 375 ? -32.101 -2.621 17.633 1.00 95.38 375 GLU A O 1
ATOM 2903 N N . VAL A 1 376 ? -29.864 -2.631 17.323 1.00 95.50 376 VAL A N 1
ATOM 2904 C CA . VAL A 1 376 ? -29.527 -2.022 18.618 1.00 95.50 376 VAL A CA 1
ATOM 2905 C C . VAL A 1 376 ? -30.127 -0.620 18.735 1.00 95.50 376 VAL A C 1
ATOM 2907 O O . VAL A 1 376 ? -30.811 -0.317 19.709 1.00 95.50 376 VAL A O 1
ATOM 2910 N N . LYS A 1 377 ? -29.960 0.237 17.715 1.00 92.44 377 LYS A N 1
ATOM 2911 C CA . LYS A 1 377 ? -30.522 1.604 17.729 1.00 92.44 377 LYS A CA 1
ATOM 2912 C C . LYS A 1 377 ? -32.047 1.641 17.804 1.00 92.44 377 LYS A C 1
ATOM 2914 O O . LYS A 1 377 ? -32.603 2.607 18.312 1.00 92.44 377 LYS A O 1
ATOM 2919 N N . ARG A 1 378 ? -32.725 0.618 17.279 1.00 94.81 378 ARG A N 1
ATOM 2920 C CA . ARG A 1 378 ? -34.189 0.479 17.345 1.00 94.81 378 ARG A CA 1
ATOM 2921 C C . ARG A 1 378 ? -34.667 -0.217 18.624 1.00 94.81 378 ARG A C 1
ATOM 2923 O O . ARG A 1 378 ? -35.864 -0.450 18.744 1.00 94.81 378 ARG A O 1
ATOM 2930 N N . GLY A 1 379 ? -33.762 -0.593 19.531 1.00 93.44 379 GLY A N 1
ATOM 2931 C CA . GLY A 1 379 ? -34.090 -1.334 20.749 1.00 93.44 379 GLY A CA 1
ATOM 2932 C C . GLY A 1 379 ? -34.610 -2.753 20.497 1.00 93.44 379 GLY A C 1
ATOM 2933 O O . GLY A 1 379 ? -35.217 -3.338 21.385 1.00 93.44 379 GLY A O 1
ATOM 2934 N N . LYS A 1 380 ? -34.401 -3.311 19.293 1.00 94.19 380 LYS A N 1
ATOM 2935 C CA . LYS A 1 380 ? -34.851 -4.672 18.948 1.00 94.19 380 LYS A CA 1
ATOM 2936 C C . LYS A 1 380 ? -34.006 -5.749 19.619 1.00 94.19 380 LYS A C 1
ATOM 2938 O O . LYS A 1 380 ? -34.505 -6.832 19.896 1.00 94.19 380 LYS A O 1
ATOM 2943 N N . VAL A 1 381 ? -32.734 -5.444 19.849 1.00 94.44 381 VAL A N 1
ATOM 2944 C CA . VAL A 1 381 ? -31.770 -6.309 20.529 1.00 94.44 381 VAL A CA 1
ATOM 2945 C C . VAL A 1 381 ? -30.983 -5.474 21.531 1.00 94.44 381 VAL A C 1
ATOM 2947 O O . VAL A 1 381 ? -30.784 -4.272 21.325 1.00 94.44 381 VAL A O 1
ATOM 2950 N N . LYS A 1 382 ? -30.528 -6.103 22.617 1.00 93.88 382 LYS A N 1
ATOM 2951 C CA . LYS A 1 382 ? -29.551 -5.480 23.515 1.00 93.88 382 LYS A CA 1
ATOM 2952 C C . LYS A 1 382 ? -28.182 -5.429 22.815 1.00 93.88 382 LYS A C 1
ATOM 2954 O O . LYS A 1 382 ? -27.893 -6.337 22.033 1.00 93.88 382 LYS A O 1
ATOM 2959 N N . PRO A 1 383 ? -27.352 -4.399 23.064 1.00 95.38 383 PRO A N 1
ATOM 2960 C CA . PRO A 1 383 ? -25.965 -4.408 22.613 1.00 95.38 383 PRO A CA 1
ATOM 2961 C C . PRO A 1 383 ? -25.244 -5.663 23.115 1.00 95.38 383 PRO A C 1
ATOM 2963 O O . PRO A 1 383 ? -25.456 -6.070 24.258 1.00 95.38 383 PRO A O 1
ATOM 2966 N N . LEU A 1 384 ? -24.402 -6.255 22.269 1.00 96.44 384 LEU A N 1
ATOM 2967 C CA . LEU A 1 384 ? -23.479 -7.309 22.692 1.00 96.44 384 LEU A CA 1
ATOM 2968 C C . LEU A 1 384 ? -22.456 -6.735 23.679 1.00 96.44 384 LEU A C 1
ATOM 2970 O O . LEU A 1 384 ? -22.190 -5.531 23.667 1.00 96.44 384 LEU A O 1
ATOM 2974 N N . ASP A 1 385 ? -21.887 -7.586 24.525 1.00 95.88 385 ASP A N 1
ATOM 2975 C CA . ASP A 1 385 ? -20.935 -7.199 25.566 1.00 95.88 385 ASP A CA 1
ATOM 2976 C C . ASP A 1 385 ? -19.527 -7.068 24.973 1.00 95.88 385 ASP A C 1
ATOM 2978 O O . ASP A 1 385 ? -18.697 -7.983 25.044 1.00 95.88 385 ASP A O 1
ATOM 2982 N N . PHE A 1 386 ? -19.309 -5.933 24.310 1.00 97.50 386 PHE A N 1
ATOM 2983 C CA . PHE A 1 386 ? -17.997 -5.459 23.893 1.00 97.50 386 PHE A CA 1
ATOM 2984 C C . PHE A 1 386 ? -17.942 -3.930 23.856 1.00 97.50 386 PHE A C 1
ATOM 2986 O O . PHE A 1 386 ? -18.968 -3.271 23.667 1.00 97.50 386 PHE A O 1
ATOM 2993 N N . VAL A 1 387 ? -16.749 -3.356 23.980 1.00 97.19 387 VAL A N 1
ATOM 2994 C CA . VAL A 1 387 ? -16.501 -1.920 23.792 1.00 97.19 387 VAL A CA 1
ATOM 2995 C C . VAL A 1 387 ? -15.195 -1.740 23.035 1.00 97.19 387 VAL A C 1
ATOM 2997 O O . VAL A 1 387 ? -14.195 -2.339 23.407 1.00 97.19 387 VAL A O 1
ATOM 3000 N N . VAL A 1 388 ? -15.192 -0.917 21.984 1.00 97.38 388 VAL A N 1
ATOM 3001 C CA . VAL A 1 388 ? -13.972 -0.470 21.294 1.00 97.38 388 VAL A CA 1
ATOM 3002 C C . VAL A 1 388 ? -13.681 0.976 21.676 1.00 97.38 388 VAL A C 1
ATOM 3004 O O . VAL A 1 388 ? -14.548 1.846 21.559 1.00 97.38 388 VAL A O 1
ATOM 3007 N N . TYR A 1 389 ? -12.452 1.230 22.110 1.00 96.50 389 TYR A N 1
ATOM 3008 C CA . TYR A 1 389 ? -12.003 2.531 22.589 1.00 96.50 389 TYR A CA 1
ATOM 3009 C C . TYR A 1 389 ? -11.273 3.297 21.487 1.00 96.50 389 TYR A C 1
ATOM 3011 O O . TYR A 1 389 ? -10.281 2.820 20.931 1.00 96.50 389 TYR A O 1
ATOM 3019 N N . VAL A 1 390 ? -11.761 4.493 21.160 1.00 95.44 390 VAL A N 1
ATOM 3020 C CA . VAL A 1 390 ? -11.255 5.304 20.040 1.00 95.44 390 VAL A CA 1
ATOM 3021 C C . VAL A 1 390 ? -11.089 6.778 20.431 1.00 95.44 390 VAL A C 1
ATOM 3023 O O . VAL A 1 390 ? -11.744 7.230 21.375 1.00 95.44 390 VAL A O 1
ATOM 3026 N N . PRO A 1 391 ? -10.276 7.556 19.692 1.00 93.06 391 PRO A N 1
ATOM 3027 C CA . PRO A 1 391 ? -10.212 9.006 19.866 1.00 93.06 391 PRO A CA 1
ATOM 3028 C C . PRO A 1 391 ? -11.565 9.696 19.659 1.00 93.06 391 PRO A C 1
ATOM 3030 O O . PRO A 1 391 ? -12.463 9.183 18.977 1.00 93.06 391 PRO A O 1
ATOM 3033 N N . ALA A 1 392 ? -11.709 10.895 20.222 1.00 90.44 392 ALA A N 1
ATOM 3034 C CA . ALA A 1 392 ? -12.962 11.650 20.227 1.00 90.44 392 ALA A CA 1
ATOM 3035 C C . ALA A 1 392 ? -13.507 11.930 18.821 1.00 90.44 392 ALA A C 1
ATOM 3037 O O . ALA A 1 392 ? -14.710 11.802 18.580 1.00 90.44 392 ALA A O 1
ATOM 3038 N N . GLU A 1 393 ? -12.631 12.248 17.876 1.00 88.75 393 GLU A N 1
ATOM 3039 C CA . GLU A 1 393 ? -12.964 12.530 16.484 1.00 88.75 393 GLU A CA 1
ATOM 3040 C C . GLU A 1 393 ? -13.531 11.309 15.739 1.00 88.75 393 GLU A C 1
ATOM 3042 O O . GLU A 1 393 ? -14.243 11.474 14.749 1.00 88.75 393 GLU A O 1
ATOM 3047 N N . PHE A 1 394 ? -13.308 10.092 16.251 1.00 91.44 394 PHE A N 1
ATOM 3048 C CA . PHE A 1 394 ? -13.802 8.853 15.652 1.00 91.44 394 PHE A CA 1
ATOM 3049 C C . PHE A 1 394 ? -15.022 8.264 16.356 1.00 91.44 394 PHE A C 1
ATOM 3051 O O . PHE A 1 394 ? -15.571 7.295 15.849 1.00 91.44 394 PHE A O 1
ATOM 3058 N N . VAL A 1 395 ? -15.520 8.819 17.469 1.00 84.56 395 VAL A N 1
ATOM 3059 C CA . VAL A 1 395 ? -16.690 8.245 18.180 1.00 84.56 395 VAL A CA 1
ATOM 3060 C C . VAL A 1 395 ? -17.999 8.353 17.386 1.00 84.56 395 VAL A C 1
ATOM 3062 O O . VAL A 1 395 ? -18.963 7.609 17.603 1.00 84.56 395 VAL A O 1
ATOM 3065 N N . LYS A 1 396 ? -18.059 9.314 16.460 1.00 77.38 396 LYS A N 1
ATOM 3066 C CA . LYS A 1 396 ? -19.201 9.528 15.575 1.00 77.38 396 LYS A CA 1
ATOM 3067 C C . LYS A 1 396 ? -18.834 9.082 14.171 1.00 77.38 396 LYS A C 1
ATOM 3069 O O . LYS A 1 396 ? -17.878 9.568 13.584 1.00 77.38 396 LYS A O 1
ATOM 3074 N N . PHE A 1 397 ? -19.683 8.246 13.594 1.00 71.19 397 PHE A N 1
ATOM 3075 C CA . PHE A 1 397 ? -19.622 7.885 12.186 1.00 71.19 397 PHE A CA 1
ATOM 3076 C C . PHE A 1 397 ? -20.741 8.626 11.455 1.00 71.19 397 PHE A C 1
ATOM 3078 O O . PHE A 1 397 ? -21.914 8.478 11.812 1.00 71.19 397 PHE A O 1
ATOM 3085 N N . THR A 1 398 ? -20.420 9.461 10.463 1.00 73.25 398 THR A N 1
ATOM 3086 C CA . THR A 1 398 ? -21.399 10.345 9.782 1.00 73.25 398 THR A CA 1
ATOM 3087 C C . THR A 1 398 ? -22.234 11.195 10.762 1.00 73.25 398 THR A C 1
ATOM 3089 O O . THR A 1 398 ? -23.445 11.357 10.614 1.00 73.25 398 THR A O 1
ATOM 3092 N N . GLY A 1 399 ? -21.605 11.671 11.845 1.00 72.50 399 GLY A N 1
ATOM 3093 C CA . GLY A 1 399 ? -22.259 12.458 12.902 1.00 72.50 399 GLY A CA 1
ATOM 3094 C C . GLY A 1 399 ? -23.128 11.655 13.882 1.00 72.50 399 GLY A C 1
ATOM 3095 O O . GLY A 1 399 ? -23.670 12.226 14.828 1.00 72.50 399 GLY A O 1
ATOM 3096 N N . LYS A 1 400 ? -23.247 10.332 13.713 1.00 77.75 400 LYS A N 1
ATOM 3097 C CA . LYS A 1 400 ? -24.075 9.461 14.560 1.00 77.75 400 LYS A CA 1
ATOM 3098 C C . LYS A 1 400 ? -23.205 8.590 15.462 1.00 77.75 400 LYS A C 1
ATOM 3100 O O . LYS A 1 400 ? -22.243 7.985 15.001 1.00 77.75 400 LYS A O 1
ATOM 3105 N N . LYS A 1 401 ? -23.597 8.454 16.734 1.00 84.06 401 LYS A N 1
ATOM 3106 C CA . LYS A 1 401 ? -22.961 7.508 17.666 1.00 84.06 401 LYS A CA 1
ATOM 3107 C C . LYS A 1 401 ? -23.144 6.073 17.160 1.00 84.06 401 LYS A C 1
ATOM 3109 O O . LYS A 1 401 ? -24.240 5.708 16.711 1.00 84.06 401 LYS A O 1
ATOM 3114 N N . ILE A 1 402 ? -22.083 5.279 17.217 1.00 89.06 402 ILE A N 1
ATOM 3115 C CA . ILE A 1 402 ? -22.096 3.847 16.907 1.00 89.06 402 ILE A CA 1
ATOM 3116 C C . ILE A 1 402 ? -22.205 3.065 18.229 1.00 89.06 402 ILE A C 1
ATOM 3118 O O . ILE A 1 402 ? -21.574 3.463 19.209 1.00 89.06 402 ILE A O 1
ATOM 3122 N N . PRO A 1 403 ? -23.049 2.017 18.321 1.00 92.81 403 PRO A N 1
ATOM 3123 C CA . PRO A 1 403 ? -23.096 1.164 19.508 1.00 92.81 403 PRO A CA 1
ATOM 3124 C C . PRO A 1 403 ? -21.731 0.544 19.798 1.00 92.81 403 PRO A C 1
ATOM 3126 O O . PRO A 1 403 ? -21.020 0.220 18.850 1.00 92.81 403 PRO A O 1
ATOM 3129 N N . ASN A 1 404 ? -21.413 0.322 21.076 1.00 95.88 404 ASN A N 1
ATOM 3130 C CA . ASN A 1 404 ? -20.187 -0.365 21.511 1.00 95.88 404 ASN A CA 1
ATOM 3131 C C . ASN A 1 404 ? -18.882 0.365 21.153 1.00 95.88 404 ASN A C 1
ATOM 3133 O O . ASN A 1 404 ? -17.837 -0.263 21.008 1.00 95.88 404 ASN A O 1
ATOM 3137 N N . ILE A 1 405 ? -18.945 1.691 21.009 1.00 95.06 405 ILE A N 1
ATOM 3138 C CA . ILE A 1 405 ? -17.771 2.554 20.878 1.00 95.06 405 ILE A CA 1
ATOM 3139 C C . ILE A 1 405 ? -17.777 3.583 22.000 1.00 95.06 405 ILE A C 1
ATOM 3141 O O . ILE A 1 405 ? -18.792 4.251 22.238 1.00 95.06 405 ILE A O 1
ATOM 3145 N N . GLU A 1 406 ? -16.628 3.726 22.650 1.00 94.94 406 GLU A N 1
ATOM 3146 C CA . GLU A 1 406 ? -16.379 4.737 23.670 1.00 94.94 406 GLU A CA 1
ATOM 3147 C C . GLU A 1 406 ? -15.207 5.634 23.279 1.00 94.94 406 GLU A C 1
ATOM 3149 O O . GLU A 1 406 ? -14.224 5.199 22.678 1.00 94.94 406 GLU A O 1
ATOM 3154 N N . THR A 1 407 ? -15.343 6.916 23.610 1.00 94.44 407 THR A N 1
ATOM 3155 C CA . THR A 1 407 ? -14.260 7.886 23.467 1.00 94.44 407 THR A CA 1
ATOM 3156 C C . THR A 1 407 ? -13.270 7.708 24.603 1.00 94.44 407 THR A C 1
ATOM 3158 O O . THR A 1 407 ? -13.682 7.587 25.755 1.00 94.44 407 THR A O 1
ATOM 3161 N N . THR A 1 408 ? -11.982 7.767 24.289 1.00 94.19 408 THR A N 1
ATOM 3162 C CA . THR A 1 408 ? -10.916 7.847 25.285 1.00 94.19 408 THR A CA 1
ATOM 3163 C C . THR A 1 408 ? -9.779 8.728 24.782 1.00 94.19 408 THR A C 1
ATOM 3165 O O . THR A 1 408 ? -9.497 8.761 23.585 1.00 94.19 408 THR A O 1
ATOM 3168 N N . ASP A 1 409 ? -9.125 9.417 25.707 1.00 92.44 409 ASP A N 1
ATOM 3169 C CA . ASP A 1 409 ? -7.819 10.063 25.555 1.00 92.44 409 ASP A CA 1
ATOM 3170 C C . ASP A 1 409 ? -6.716 9.314 26.327 1.00 92.44 409 ASP A C 1
ATOM 3172 O O . ASP A 1 409 ? -5.538 9.571 26.108 1.00 92.44 409 ASP A O 1
ATOM 3176 N N . ASP A 1 410 ? -7.089 8.356 27.186 1.00 94.75 410 ASP A N 1
ATOM 3177 C CA . ASP A 1 410 ? -6.170 7.471 27.907 1.00 94.75 410 ASP A CA 1
ATOM 3178 C C . ASP A 1 410 ? -5.313 6.632 26.928 1.00 94.75 410 ASP A C 1
ATOM 3180 O O . ASP A 1 410 ? -5.854 5.736 26.255 1.00 94.75 410 ASP A O 1
ATOM 3184 N N . PRO A 1 411 ? -3.982 6.857 26.872 1.00 92.75 411 PRO A N 1
ATOM 3185 C CA . PRO A 1 411 ? -3.077 6.125 25.985 1.00 92.75 411 PRO A CA 1
ATOM 3186 C C . PRO A 1 411 ? -3.029 4.618 26.264 1.00 92.75 411 PRO A C 1
ATOM 3188 O O . PRO A 1 411 ? -2.620 3.841 25.405 1.00 92.75 411 PRO A O 1
ATOM 3191 N N . THR A 1 412 ? -3.457 4.170 27.449 1.00 92.75 412 THR A N 1
ATOM 3192 C CA . THR A 1 412 ? -3.537 2.740 27.784 1.00 92.75 412 THR A CA 1
ATOM 3193 C C . THR A 1 412 ? -4.768 2.057 27.183 1.00 92.75 412 THR A C 1
ATOM 3195 O O . THR A 1 412 ? -4.787 0.834 27.051 1.00 92.75 412 THR A O 1
ATOM 3198 N N . LYS A 1 413 ? -5.789 2.831 26.787 1.00 94.38 413 LYS A N 1
ATOM 3199 C CA . LYS A 1 413 ? -7.066 2.318 26.265 1.00 94.38 413 LYS A CA 1
ATOM 3200 C C . LYS A 1 413 ? -7.261 2.550 24.782 1.00 94.38 413 LYS A C 1
ATOM 3202 O O . LYS A 1 413 ? -8.019 1.815 24.155 1.00 94.38 413 LYS A O 1
ATOM 3207 N N . ILE A 1 414 ? -6.640 3.562 24.198 1.00 94.62 414 ILE A N 1
ATOM 3208 C CA . ILE A 1 414 ? -6.838 3.875 22.783 1.00 94.62 414 ILE A CA 1
ATOM 3209 C C . ILE A 1 414 ? -6.524 2.666 21.882 1.00 94.62 414 ILE A C 1
ATOM 3211 O O . ILE A 1 414 ? -5.520 1.962 22.043 1.00 94.62 414 ILE A O 1
ATOM 3215 N N . PHE A 1 415 ? -7.441 2.386 20.955 1.00 95.94 415 PHE A N 1
ATOM 3216 C CA . PHE A 1 415 ? -7.419 1.216 20.070 1.00 95.94 415 PHE A CA 1
ATOM 3217 C C . PHE A 1 415 ? -7.416 -0.136 20.797 1.00 95.94 415 PHE A C 1
ATOM 3219 O O . PHE A 1 415 ? -6.931 -1.126 20.256 1.00 95.94 415 PHE A O 1
ATOM 3226 N N . THR A 1 416 ? -7.957 -0.201 22.015 1.00 97.00 416 THR A N 1
ATOM 3227 C CA . THR A 1 416 ? -8.259 -1.471 22.691 1.00 97.00 416 THR A CA 1
ATOM 3228 C C . THR A 1 416 ? -9.719 -1.868 22.483 1.00 97.00 416 THR A C 1
ATOM 3230 O O . THR A 1 416 ? -10.570 -1.041 22.132 1.00 97.00 416 THR A O 1
ATOM 3233 N N . ALA A 1 417 ? -10.017 -3.146 22.703 1.00 97.69 417 ALA A N 1
ATOM 3234 C CA . ALA A 1 417 ? -11.376 -3.634 22.864 1.00 97.69 417 ALA A CA 1
ATOM 3235 C C . ALA A 1 417 ? -11.510 -4.427 24.163 1.00 97.69 417 ALA A C 1
ATOM 3237 O O . ALA A 1 417 ? -10.629 -5.218 24.493 1.00 97.69 417 ALA A O 1
ATOM 3238 N N . SER A 1 418 ? -12.614 -4.245 24.881 1.00 97.31 418 SER A N 1
ATOM 3239 C CA . SER A 1 418 ? -12.973 -5.073 26.030 1.00 97.31 418 SER A CA 1
ATOM 3240 C C . SER A 1 418 ? -14.208 -5.914 25.733 1.00 97.31 418 SER A C 1
ATOM 3242 O O . SER A 1 418 ? -15.055 -5.527 24.929 1.00 97.31 418 SER A O 1
ATOM 3244 N N . PHE A 1 419 ? -14.295 -7.077 26.371 1.00 96.88 419 PHE A N 1
ATOM 3245 C CA . PHE A 1 419 ? -15.398 -8.028 26.251 1.00 96.88 419 PHE A CA 1
ATOM 3246 C C . PHE A 1 419 ? -15.772 -8.562 27.632 1.00 96.88 419 PHE A C 1
ATOM 3248 O O . PHE A 1 419 ? -14.946 -8.560 28.551 1.00 96.88 419 PHE A O 1
ATOM 3255 N N . GLN A 1 420 ? -16.997 -9.078 27.759 1.00 87.75 420 GLN A N 1
ATOM 3256 C CA . GLN A 1 420 ? -17.457 -9.785 28.960 1.00 87.75 420 GLN A CA 1
ATOM 3257 C C . GLN A 1 420 ? -17.290 -8.943 30.241 1.00 87.75 420 GLN A C 1
ATOM 3259 O O . GLN A 1 420 ? -16.725 -9.420 31.225 1.00 87.75 420 GLN A O 1
ATOM 3264 N N . ASN A 1 421 ? -17.722 -7.678 30.226 1.00 83.81 421 ASN A N 1
ATOM 3265 C CA . ASN A 1 421 ? -17.534 -6.715 31.322 1.00 83.81 421 ASN A CA 1
ATOM 3266 C C . ASN A 1 421 ? -16.062 -6.529 31.754 1.00 83.81 421 ASN A C 1
ATOM 3268 O O . ASN A 1 421 ? -15.767 -6.440 32.944 1.00 83.81 421 ASN A O 1
ATOM 3272 N N . ASN A 1 422 ? -15.148 -6.435 30.782 1.00 84.38 422 ASN A N 1
ATOM 3273 C CA . ASN A 1 422 ? -13.693 -6.276 30.958 1.00 84.38 422 ASN A CA 1
ATOM 3274 C C . ASN A 1 422 ? -12.926 -7.524 31.431 1.00 84.38 422 ASN A C 1
ATOM 3276 O O . ASN A 1 422 ? -11.765 -7.405 31.818 1.00 84.38 422 ASN A O 1
ATOM 3280 N N . ASN A 1 423 ? -13.519 -8.720 31.359 1.00 88.25 423 ASN A N 1
ATOM 3281 C CA . ASN A 1 423 ? -12.797 -9.966 31.653 1.00 88.25 423 ASN A CA 1
ATOM 3282 C C . ASN A 1 423 ? -11.813 -10.369 30.541 1.00 88.25 423 ASN A C 1
ATOM 3284 O O . ASN A 1 423 ? -10.841 -11.075 30.803 1.00 88.25 423 ASN A O 1
ATOM 3288 N N . GLU A 1 424 ? -12.043 -9.919 29.305 1.00 94.56 424 GLU A N 1
ATOM 3289 C CA . GLU A 1 424 ? -11.104 -10.079 28.196 1.00 94.56 424 GLU A CA 1
ATOM 3290 C C . GLU A 1 424 ? -10.806 -8.714 27.563 1.00 94.56 424 GLU A C 1
ATOM 3292 O O . GLU A 1 424 ? -11.725 -7.961 27.239 1.00 94.56 424 GLU A O 1
ATOM 3297 N N . ILE A 1 425 ? -9.517 -8.407 27.376 1.00 95.00 425 ILE A N 1
ATOM 3298 C CA . ILE A 1 425 ? -9.037 -7.171 26.746 1.00 95.00 425 ILE A CA 1
ATOM 3299 C C . ILE A 1 425 ? -8.136 -7.525 25.565 1.00 95.00 425 ILE A C 1
ATOM 3301 O O . ILE A 1 425 ? -7.239 -8.369 25.658 1.00 95.00 425 ILE A O 1
ATOM 3305 N N . TRP A 1 426 ? -8.387 -6.877 24.435 1.00 95.94 426 TRP A N 1
ATOM 3306 C CA . TRP A 1 426 ? -7.541 -6.893 23.252 1.00 95.94 426 TRP A CA 1
ATOM 3307 C C . TRP A 1 426 ? -6.858 -5.539 23.143 1.00 95.94 426 TRP A C 1
ATOM 3309 O O . TRP A 1 426 ? -7.534 -4.513 23.115 1.00 95.94 426 TRP A O 1
ATOM 3319 N N . SER A 1 427 ? -5.529 -5.533 23.085 1.00 89.00 427 SER A N 1
ATOM 3320 C CA . SER A 1 427 ? -4.710 -4.321 23.091 1.00 89.00 427 SER A CA 1
ATOM 3321 C C . SER A 1 427 ? -3.663 -4.346 22.008 1.00 89.00 427 SER A C 1
ATOM 3323 O O . SER A 1 427 ? -3.052 -5.428 21.854 1.00 89.00 427 SER A O 1
#

Foldseek 3Di:
DDDQPVLVVVLVVLVVVVVVVDQDKDKDWFAQHAFAAPVPPHGRDRDTDIFIDSQPLQRVLLRCLQNAAQADQVRLVVLPQDAADNHSRKHWDFAWDDDPLWIFTDTDIDDLVRQDCSSVVSVVSVRGDNDDWDWDADPVVRFIWIDDPSFIAGQDPNDTDGDHDPGNHDYLLQCCRSVVSNLLSVVVNLCVNPVDDLSVVLCQFFVPPNPSHRHPSTPGDLCLVVVLVVLVVQLVVLVVPPPLSVLLSLLQSLLVLVLQLALLQAPVSHNSNVSSVSSNLSSLQVVFQQACDWDDAPPRPPYIHYPRIGHRSVSSSVQSLLCQAQNPPPLNHRDPPHNPVSQQQVLCVVPPVRPQQDDDPVCGPPCSQVVLQVCCVVVVDPDGFKAFEAAPVNCDRVNHGGPRYDYDSPSHRHSKMAGDNRPDIRD

Secondary structure (DSSP, 8-state):
----HHHHHHHHHHHHHHTTTPPP-EEEE-TT-BSS-TTS-SPBPS---EEEES-HHHHHHHHHHHHT--S-HHHHHHH----TTT-S--EEEEEEEEETTEEEEEEEEE-SGGG--HHHHHHHTTS--S----EEEETTTTEEEEEETTEEEEEETTEEEE---SS----TT-HHHHTHHHHHHHHHHHHHHHT--HHHHHHHHH-SS-SS---TT---TT-HHHHHHHHHHHHHHHHHHSTTHHHHHHHHHHHHHHHTTSGGGSTT---SSHHHHHHHHHHHHHHHHT-SS-EE-SSSTT-EEBTTEEPPHHHHHHHHHHHHHH-TTTTT---SSSHHHHHHHHHHHHHSTTTTT-S-TT-PPTTHHHHHHHHHHTTSSPPPSEEEEE-GGGSEETTEEPTTEEE---TTTTT-EEETTTTEEE-

Radius of gyration: 24.2 Å; chains: 1; bounding box: 61×59×74 Å